Protein AF-0000000076169403 (afdb_homodimer)

Foldseek 3Di:
DWDADPLGDTDDPPDDDDQVLLVVLQVQQVVQPQDLQVLDGDDCSLVVSCNVSVHDSVVSNVSSVCCSVVVGRDDDDDDDDDQLADPVLLVVLVVVCVVPVPDDLVNSLVVCLVPDPSVDNDDDSVSVVCCCCPVVVDDDDDDDDFDPLCPDPVLVVVQVVVLVVLLVADQQQEKEKDKDKDWLCLLADDDDDDDPPDDDDDDDDDDPTFIKMKIFIAGLQATWDIDIDGHDDALVNVLVRVVVLQPDGGPVGHRSHAAPHEYEYEPDPSCDDPNVVVVCVVCVVRNYHYYYHRHRCCQLGLVVVLVVQLSVQCNDPVNNVVCVVPVVVSSVVSSVPQGSVNSNVSNVRSVSDDD/DWDADPLGDTDDPPDDDDQVLLVVLQVQQVVQPQDLQVLDGDPCSLVVSCNVSVHDSVVSNVSSVCCSVVVGRDDDDDDDDDQLADPVLLVVLVVVCVVPVPDALVNSLVVCLVPDPSVPNDDDSVSVVCCCCPVVVDDDDDDDDFDPLCPDPVLVVVQVVVLVVLLPADQQQEKEKDKDKDWLCLLADDDDDDDPPDDDDDDDDDDPTFIKMKIFIAGLQATWDIDIDGHDDALVNVLVRVVVLQPDGGPVGHRSHAAPHEYEYEPDPSCDDPNVVVVCVVCVVRNYHYHYHRHRLCLLGLVVVLVVQLSVQCNDPVNNVVCVVPVVVSSVVSSVPQGSVNSNVSNVRSVSDDD

Radius of gyration: 37.63 Å; Cα contacts (8 Å, |Δi|>4): 1064; chains: 2; bounding box: 78×102×73 Å

Secondary structure (DSSP, 8-state):
-EEE-TTS-EEETT-PPPHHHHHHHHHHHHHTT-BTTTTB--TTHHHHHHHHHT--HHHHHHHHHHHHHHS---PPPP-PPPPSS-HHHHHHHHHHHHH-TT--HHHHHHHHHHH---S-S---HHHHHHIIIIIS-EEEEEEE--BGGGGSHHHHHHHHHHHHHHHHS-GGGEEEEEEEEE-GGGG--SEEEEETTS-EE--B-----PPEEEEEEEETTEEEEEEEEESS--HHHHHHHHHHHHT-B-TTS-BSS-TT-EEEE---GGGSTHHHHHHHHHHGGGT-EEEEPPTT-GGG-SHHHHHHHHHHHHTSHHHHHHHHH-HHHHHHHHHTT--HHHHHHHHHHTTS---/-EEE-TTS-EEETT-PPPHHHHHHHHHHHHHTT-BTTTTB--TTHHHHHHHHHT--HHHHHHHHHHHHHHSS--PPPP-PPPPSS-HHHHHHHHHHHHH-TT--HHHHHHHHHHH---S-----HHHHHHIIIIIS-EEEEEEE--BGGGGSHHHHHHHHHHHHHHHHS-GGGEEEEEEEEE-GGGG--SEEEEETTS-EE--B-----PPEEEEEEEETTEEEEEEEEESS--HHHHHHHHHHHHT-B-TTS-BSS-TT-EEEE---GGGSTHHHHHHHHHHGGGT-EEEEPPTT-GGG-SHHHHHHHHHHHHTSHHHHHHHHH-HHHHHHHHHTT--HHHHHHHHHHTTS---

Structure (mmCIF, N/CA/C/O backbone):
data_AF-0000000076169403-model_v1
#
loop_
_entity.id
_entity.type
_entity.pdbx_description
1 polymer 'Tc1-like transposase DDE domain-containing protein'
#
loop_
_atom_site.group_PDB
_atom_site.id
_atom_site.type_symbol
_atom_site.label_atom_id
_atom_site.label_alt_id
_atom_site.label_comp_id
_atom_site.label_asym_id
_atom_site.label_entity_id
_atom_site.label_seq_id
_atom_site.pdbx_PDB_ins_code
_atom_site.Cartn_x
_atom_site.Cartn_y
_atom_site.Cartn_z
_atom_site.occupancy
_atom_site.B_iso_or_equiv
_atom_site.auth_seq_id
_atom_site.auth_comp_id
_atom_site.auth_asym_id
_atom_site.auth_atom_id
_atom_site.pdbx_PDB_model_num
ATOM 1 N N . MET A 1 1 ? -19.875 37.75 19.125 1 64.94 1 MET A N 1
ATOM 2 C CA . MET A 1 1 ? -20.703 38.969 19.219 1 64.94 1 MET A CA 1
ATOM 3 C C . MET A 1 1 ? -19.922 40.094 19.875 1 64.94 1 MET A C 1
ATOM 5 O O . MET A 1 1 ? -19.219 39.875 20.859 1 64.94 1 MET A O 1
ATOM 9 N N . GLU A 1 2 ? -19.938 41.156 19.281 1 76.69 2 GLU A N 1
ATOM 10 C CA . GLU A 1 2 ? -19.297 42.344 19.828 1 76.69 2 GLU A CA 1
ATOM 11 C C . GLU A 1 2 ? -20.188 43.031 20.859 1 76.69 2 GLU A C 1
ATOM 13 O O . GLU A 1 2 ? -21.406 43.156 20.656 1 76.69 2 GLU A O 1
ATOM 18 N N . ARG A 1 3 ? -19.719 43.062 22.125 1 75.75 3 ARG A N 1
ATOM 19 C CA . ARG A 1 3 ? -20.422 43.719 23.203 1 75.75 3 ARG A CA 1
ATOM 20 C C . ARG A 1 3 ? -19.688 45 23.641 1 75.75 3 ARG A C 1
ATOM 22 O O . ARG A 1 3 ? -18.531 45.219 23.25 1 75.75 3 ARG A O 1
ATOM 29 N N . GLN A 1 4 ? -20.5 45.812 24.25 1 82.12 4 GLN A N 1
ATOM 30 C CA . GLN A 1 4 ? -19.906 47.031 24.797 1 82.12 4 GLN A CA 1
ATOM 31 C C . GLN A 1 4 ? -19.938 47.031 26.328 1 82.12 4 GLN A C 1
ATOM 33 O O . GLN A 1 4 ? -20.938 46.656 26.938 1 82.12 4 GLN A O 1
ATOM 38 N N . ASN A 1 5 ? -18.797 47.25 26.938 1 79.12 5 ASN A N 1
ATOM 39 C CA . ASN A 1 5 ? -18.75 47.25 28.391 1 79.12 5 ASN A CA 1
ATOM 40 C C . ASN A 1 5 ? -19.266 48.562 28.969 1 79.12 5 ASN A C 1
ATOM 42 O O . ASN A 1 5 ? -19.688 49.438 28.234 1 79.12 5 ASN A O 1
ATOM 46 N N . LYS A 1 6 ? -19.359 48.625 30.297 1 78.94 6 LYS A N 1
ATOM 47 C CA . LYS A 1 6 ? -19.922 49.781 31 1 78.94 6 LYS A CA 1
ATOM 48 C C . LYS A 1 6 ? -19.156 51.031 30.688 1 78.94 6 LYS A C 1
ATOM 50 O O . LYS A 1 6 ? -19.719 52.156 30.719 1 78.94 6 LYS A O 1
ATOM 55 N N . TYR A 1 7 ? -17.875 50.969 30.188 1 79.31 7 TYR A N 1
ATOM 56 C CA . TYR A 1 7 ? -17.031 52.125 29.922 1 79.31 7 TYR A CA 1
ATOM 57 C C . TYR A 1 7 ? -17.094 52.531 28.453 1 79.31 7 TYR A C 1
ATOM 59 O O . TYR A 1 7 ? -16.469 53.5 28.047 1 79.31 7 TYR A O 1
ATOM 67 N N . GLY A 1 8 ? -17.875 51.719 27.609 1 77.56 8 GLY A N 1
ATOM 68 C CA . GLY A 1 8 ? -18.062 52.062 26.203 1 77.56 8 GLY A CA 1
ATOM 69 C C . GLY A 1 8 ? -17.109 51.344 25.266 1 77.56 8 GLY A C 1
ATOM 70 O O . GLY A 1 8 ? -17.031 51.688 24.078 1 77.56 8 GLY A O 1
ATOM 71 N N . ARG A 1 9 ? -16.328 50.562 25.828 1 81.31 9 ARG A N 1
ATOM 72 C CA . ARG A 1 9 ? -15.391 49.812 24.984 1 81.31 9 ARG A CA 1
ATOM 73 C C . ARG A 1 9 ? -16.062 48.625 24.344 1 81.31 9 ARG A C 1
ATOM 75 O O . ARG A 1 9 ? -16.781 47.875 25 1 81.31 9 ARG A O 1
ATOM 82 N N . ARG A 1 10 ? -15.859 48.406 23.078 1 81.06 10 ARG A N 1
ATOM 83 C CA . ARG A 1 10 ? -16.375 47.219 22.375 1 81.06 10 ARG A CA 1
ATOM 84 C C . ARG A 1 10 ? -15.43 46.031 22.531 1 81.06 10 ARG A C 1
ATOM 86 O O . ARG A 1 10 ? -14.211 46.188 22.5 1 81.06 10 ARG A O 1
ATOM 93 N N . PHE A 1 11 ? -15.93 44.969 22.969 1 79 11 PHE A N 1
ATOM 94 C CA . PHE A 1 11 ? -15.117 43.781 23.109 1 79 11 PHE A CA 1
ATOM 95 C C . PHE A 1 11 ? -15.867 42.531 22.609 1 79 11 PHE A C 1
ATOM 97 O O . PHE A 1 11 ? -17.094 42.562 22.469 1 79 11 PHE A O 1
ATOM 104 N N . LYS A 1 12 ? -15.148 41.562 22.188 1 79.25 12 LYS A N 1
ATOM 105 C CA . LYS A 1 12 ? -15.734 40.312 21.781 1 79.25 12 LYS A CA 1
ATOM 106 C C . LYS A 1 12 ? -15.828 39.344 22.969 1 79.25 12 LYS A C 1
ATOM 108 O O . LYS A 1 12 ? -14.812 39.031 23.609 1 79.25 12 LYS A O 1
ATOM 113 N N . GLN A 1 13 ? -17.047 38.969 23.344 1 77.62 13 GLN A N 1
ATOM 114 C CA . GLN A 1 13 ? -17.266 38.062 24.484 1 77.62 13 GLN A CA 1
ATOM 115 C C . GLN A 1 13 ? -16.562 36.719 24.266 1 77.62 13 GLN A C 1
ATOM 117 O O . GLN A 1 13 ? -16.609 36.188 23.156 1 77.62 13 GLN A O 1
ATOM 122 N N . GLY A 1 14 ? -15.953 36.312 25.188 1 74.88 14 GLY A N 1
ATOM 123 C CA . GLY A 1 14 ? -15.32 35 25.125 1 74.88 14 GLY A CA 1
ATOM 124 C C . GLY A 1 14 ? -13.859 35.062 24.719 1 74.88 14 GLY A C 1
ATOM 125 O O . GLY A 1 14 ? -13.148 34.062 24.75 1 74.88 14 GLY A O 1
ATOM 126 N N . PHE A 1 15 ? -13.414 36.312 24.266 1 77.56 15 PHE A N 1
ATOM 127 C CA . PHE A 1 15 ? -12.031 36.438 23.828 1 77.56 15 PHE A CA 1
ATOM 128 C C . PHE A 1 15 ? -11.203 37.219 24.844 1 77.56 15 PHE A C 1
ATOM 130 O O . PHE A 1 15 ? -11.688 38.188 25.422 1 77.56 15 PHE A O 1
ATOM 137 N N . LYS A 1 16 ? -9.984 36.656 25.031 1 80.19 16 LYS A N 1
ATOM 138 C CA . LYS A 1 16 ? -9.047 37.344 25.906 1 80.19 16 LYS A CA 1
ATOM 139 C C . LYS A 1 16 ? -8.5 38.625 25.25 1 80.19 16 LYS A C 1
ATOM 141 O O . LYS A 1 16 ? -8.445 38.688 24.016 1 80.19 16 LYS A O 1
ATOM 146 N N . LEU A 1 17 ? -8.227 39.625 26.094 1 81.31 17 LEU A N 1
ATOM 147 C CA . LEU A 1 17 ? -7.609 40.844 25.594 1 81.31 17 LEU A CA 1
ATOM 148 C C . LEU A 1 17 ? -6.203 40.562 25.062 1 81.31 17 LEU A C 1
ATOM 150 O O . LEU A 1 17 ? -5.5 39.719 25.594 1 81.31 17 LEU A O 1
ATOM 154 N N . SER A 1 18 ? -5.891 41.281 24.062 1 82.56 18 SER A N 1
ATOM 155 C CA . SER A 1 18 ? -4.629 41.031 23.359 1 82.56 18 SER A CA 1
ATOM 156 C C . SER A 1 18 ? -3.438 41.438 24.234 1 82.56 18 SER A C 1
ATOM 158 O O . SER A 1 18 ? -3.588 42.188 25.203 1 82.56 18 SER A O 1
ATOM 160 N N . ASP A 1 19 ? -2.283 40.906 23.875 1 82.19 19 ASP A N 1
ATOM 161 C CA . ASP A 1 19 ? -1.056 41.188 24.609 1 82.19 19 ASP A CA 1
ATOM 162 C C . ASP A 1 19 ? -0.683 42.656 24.469 1 82.19 19 ASP A C 1
ATOM 164 O O . ASP A 1 19 ? -0.142 43.25 25.406 1 82.19 19 ASP A O 1
ATOM 168 N N . ASP A 1 20 ? -1.077 43.188 23.312 1 81.62 20 ASP A N 1
ATOM 169 C CA . ASP A 1 20 ? -0.774 44.594 23.125 1 81.62 20 ASP A CA 1
ATOM 170 C C . ASP A 1 20 ? -1.6 45.469 24.078 1 81.62 20 ASP A C 1
ATOM 172 O O . ASP A 1 20 ? -1.109 46.469 24.594 1 81.62 20 ASP A O 1
ATOM 176 N N . PHE A 1 21 ? -2.766 45.062 24.234 1 82.5 21 PHE A N 1
ATOM 177 C CA . PHE A 1 21 ? -3.639 45.75 25.156 1 82.5 21 PHE A CA 1
ATOM 178 C C . PHE A 1 21 ? -3.137 45.625 26.594 1 82.5 21 PHE A C 1
ATOM 180 O O . PHE A 1 21 ? -3.123 46.594 27.359 1 82.5 21 PHE A O 1
ATOM 187 N N . ARG A 1 22 ? -2.635 44.562 26.875 1 84.69 22 ARG A N 1
ATOM 188 C CA . ARG A 1 22 ? -2.115 44.281 28.219 1 84.69 22 ARG A CA 1
ATOM 189 C C . ARG A 1 22 ? -0.836 45.062 28.469 1 84.69 22 ARG A C 1
ATOM 191 O O . ARG A 1 22 ? -0.651 45.625 29.562 1 84.69 22 ARG A O 1
ATOM 198 N N . THR A 1 23 ? -0.059 45.094 27.484 1 85 23 THR A N 1
ATOM 199 C CA . THR A 1 23 ? 1.183 45.844 27.609 1 85 23 THR A CA 1
ATOM 200 C C . THR A 1 23 ? 0.896 47.344 27.75 1 85 23 THR A C 1
ATOM 202 O O . THR A 1 23 ? 1.567 48.031 28.516 1 85 23 THR A O 1
ATOM 205 N N . LEU A 1 24 ? -0.117 47.812 26.984 1 86.75 24 LEU A N 1
ATOM 206 C CA . LEU A 1 24 ? -0.504 49.219 27.078 1 86.75 24 LEU A CA 1
ATOM 207 C C . LEU A 1 24 ? -0.985 49.531 28.5 1 86.75 24 LEU A C 1
ATOM 209 O O . LEU A 1 24 ? -0.674 50.594 29.031 1 86.75 24 LEU A O 1
ATOM 213 N N . THR A 1 25 ? -1.691 48.625 29.062 1 87.25 25 THR A N 1
ATOM 214 C CA . THR A 1 25 ? -2.199 48.812 30.422 1 87.25 25 THR A CA 1
ATOM 215 C C . THR A 1 25 ? -1.051 48.938 31.406 1 87.25 25 THR A C 1
ATOM 217 O O . THR A 1 25 ? -1.072 49.812 32.281 1 87.25 25 THR A O 1
ATOM 220 N N . ILE A 1 26 ? -0.081 48.188 31.188 1 88.38 26 ILE A N 1
ATOM 221 C CA . ILE A 1 26 ? 1.066 48.219 32.094 1 88.38 26 ILE A CA 1
ATOM 222 C C . ILE A 1 26 ? 1.876 49.5 31.859 1 88.38 26 ILE A C 1
ATOM 224 O O . ILE A 1 26 ? 2.324 50.125 32.812 1 88.38 26 ILE A O 1
ATOM 228 N N . ASP A 1 27 ? 2.076 49.844 30.641 1 87.88 27 ASP A N 1
ATOM 229 C CA . ASP A 1 27 ? 2.836 51.031 30.312 1 87.88 27 ASP A CA 1
ATOM 230 C C . ASP A 1 27 ? 2.182 52.281 30.906 1 87.88 27 ASP A C 1
ATOM 232 O O . ASP A 1 27 ? 2.873 53.188 31.391 1 87.88 27 ASP A O 1
ATOM 236 N N . LYS A 1 28 ? 0.861 52.312 30.953 1 89.06 28 LYS A N 1
ATOM 237 C CA . LYS A 1 28 ? 0.141 53.438 31.547 1 89.06 28 LYS A CA 1
ATOM 238 C C . LYS A 1 28 ? 0.299 53.469 33.062 1 89.06 28 LYS A C 1
ATOM 240 O O . LYS A 1 28 ? 0.444 54.531 33.656 1 89.06 28 LYS A O 1
ATOM 245 N N . CYS A 1 29 ? 0.368 52.344 33.656 1 89 29 CYS A N 1
ATOM 246 C CA . CYS A 1 29 ? 0.571 52.25 35.094 1 89 29 CYS A CA 1
ATOM 247 C C . CYS A 1 29 ? 1.969 52.75 35.469 1 89 29 CYS A C 1
ATOM 249 O O . CYS A 1 29 ? 2.145 53.406 36.469 1 89 29 CYS A O 1
ATOM 251 N N . LEU A 1 30 ? 2.859 52.406 34.656 1 87.62 30 LEU A N 1
ATOM 252 C CA . LEU A 1 30 ? 4.23 52.844 34.906 1 87.62 30 LEU A CA 1
ATOM 253 C C . LEU A 1 30 ? 4.375 54.344 34.688 1 87.62 30 LEU A C 1
ATOM 255 O O . LEU A 1 30 ? 5.102 55 35.438 1 87.62 30 LEU A O 1
ATOM 259 N N . GLU A 1 31 ? 3.686 54.844 33.75 1 87.25 31 GLU A N 1
ATOM 260 C CA . GLU A 1 31 ? 3.717 56.281 33.438 1 87.25 31 GLU A CA 1
ATOM 261 C C . GLU A 1 31 ? 3.139 57.094 34.594 1 87.25 31 GLU A C 1
ATOM 263 O O . GLU A 1 31 ? 3.627 58.188 34.906 1 87.25 31 GLU A O 1
ATOM 268 N N . TYR A 1 32 ? 2.078 56.5 35.25 1 88.56 32 TYR A N 1
ATOM 269 C CA . TYR A 1 32 ? 1.41 57.219 36.344 1 88.56 32 TYR A CA 1
ATOM 270 C C . TYR A 1 32 ? 2.113 56.969 37.656 1 88.56 32 TYR A C 1
ATOM 272 O O . TYR A 1 32 ? 1.577 57.312 38.719 1 88.56 32 TYR A O 1
ATOM 280 N N . GLY A 1 33 ? 3.326 56.375 37.625 1 86.12 33 GLY A N 1
ATOM 281 C CA . GLY A 1 33 ? 4.172 56.344 38.812 1 86.12 33 GLY A CA 1
ATOM 282 C C . GLY A 1 33 ? 4.254 54.938 39.406 1 86.12 33 GLY A C 1
ATOM 283 O O . GLY A 1 33 ? 4.715 54.812 40.562 1 86.12 33 GLY A O 1
ATOM 284 N N . GLY A 1 34 ? 3.684 54.031 38.75 1 87.19 34 GLY A N 1
ATOM 285 C CA . GLY A 1 34 ? 3.814 52.688 39.281 1 87.19 34 GLY A CA 1
ATOM 286 C C . GLY A 1 34 ? 5.23 52.125 39.219 1 87.19 34 GLY A C 1
ATOM 287 O O . GLY A 1 34 ? 5.945 52.406 38.25 1 87.19 34 GLY A O 1
ATOM 288 N N . ASN A 1 35 ? 5.695 51.625 40.281 1 87.56 35 ASN A N 1
ATOM 289 C CA . ASN A 1 35 ? 7 50.969 40.312 1 87.56 35 ASN A CA 1
ATOM 290 C C . ASN A 1 35 ? 6.867 49.469 40.5 1 87.56 35 ASN A C 1
ATOM 292 O O . ASN A 1 35 ? 6.375 48.969 41.531 1 87.56 35 ASN A O 1
ATOM 296 N N . SER A 1 36 ? 7.219 48.75 39.469 1 82.94 36 SER A N 1
ATOM 297 C CA . SER A 1 36 ? 7.051 47.312 39.438 1 82.94 36 SER A CA 1
ATOM 298 C C . SER A 1 36 ? 8 46.625 40.438 1 82.94 36 SER A C 1
ATOM 300 O O . SER A 1 36 ? 7.727 45.5 40.875 1 82.94 36 SER A O 1
ATOM 302 N N . ASP A 1 37 ? 9.109 47.219 40.75 1 82.25 37 ASP A N 1
ATOM 303 C CA . ASP A 1 37 ? 10.094 46.625 41.625 1 82.25 37 ASP A CA 1
ATOM 304 C C . ASP A 1 37 ? 9.609 46.625 43.094 1 82.25 37 ASP A C 1
ATOM 306 O O . ASP A 1 37 ? 9.789 45.656 43.812 1 82.25 37 ASP A O 1
ATOM 310 N N . ASN A 1 38 ? 9.031 47.688 43.469 1 80.31 38 ASN A N 1
ATOM 311 C CA . ASN A 1 38 ? 8.547 47.812 44.844 1 80.31 38 ASN A CA 1
ATOM 312 C C . ASN A 1 38 ? 7.059 47.5 44.938 1 80.31 38 ASN A C 1
ATOM 314 O O . ASN A 1 38 ? 6.477 47.562 46.031 1 80.31 38 ASN A O 1
ATOM 318 N N . GLN A 1 39 ? 6.352 47.031 43.906 1 80.56 39 GLN A N 1
ATOM 319 C CA . GLN A 1 39 ? 4.934 46.719 43.812 1 80.56 39 GLN A CA 1
ATOM 320 C C . GLN A 1 39 ? 4.07 47.844 44.375 1 80.56 39 GLN A C 1
ATOM 322 O O . GLN A 1 39 ? 3.061 47.594 45.031 1 80.56 39 GLN A O 1
ATOM 327 N N . THR A 1 40 ? 4.637 49.062 44.219 1 84.38 40 THR A N 1
ATOM 328 C CA . THR A 1 40 ? 3.871 50.188 44.75 1 84.38 40 THR A CA 1
ATOM 329 C C . THR A 1 40 ? 3.264 51.031 43.625 1 84.38 40 THR A C 1
ATOM 331 O O . THR A 1 40 ? 3.846 51.125 42.562 1 84.38 40 THR A O 1
ATOM 334 N N . ILE A 1 41 ? 2.045 51.438 43.781 1 85.62 41 ILE A N 1
ATOM 335 C CA . ILE A 1 41 ? 1.352 52.312 42.844 1 85.62 41 ILE A CA 1
ATOM 336 C C . ILE A 1 41 ? 0.57 53.375 43.594 1 85.62 41 ILE A C 1
ATOM 338 O O . ILE A 1 41 ? -0.04 53.094 44.625 1 85.62 41 ILE A O 1
ATOM 342 N N . PRO A 1 42 ? 0.771 54.688 43.125 1 88.69 42 PRO A N 1
ATOM 343 C CA . PRO A 1 42 ? 0.029 55.75 43.812 1 88.69 42 PRO A CA 1
ATOM 344 C C . PRO A 1 42 ? -1.478 55.5 43.812 1 88.69 42 PRO A C 1
ATOM 346 O O . PRO A 1 42 ? -2.008 54.844 42.906 1 88.69 42 PRO A O 1
ATOM 349 N N . ARG A 1 43 ? -2.057 56.031 44.906 1 85.81 43 ARG A N 1
ATOM 350 C CA . ARG A 1 43 ? -3.498 55.875 45.094 1 85.81 43 ARG A CA 1
ATOM 351 C C . ARG A 1 43 ? -4.25 56.531 43.906 1 85.81 43 ARG A C 1
ATOM 353 O O . ARG A 1 43 ? -3.883 57.594 43.469 1 85.81 43 ARG A O 1
ATOM 360 N N . GLY A 1 44 ? -5.277 55.844 43.25 1 88.5 44 GLY A N 1
ATOM 361 C CA . GLY A 1 44 ? -6.137 56.406 42.219 1 88.5 44 GLY A CA 1
ATOM 362 C C . GLY A 1 44 ? -5.664 56.062 40.812 1 88.5 44 GLY A C 1
ATOM 363 O O . GLY A 1 44 ? -6.348 56.344 39.844 1 88.5 44 GLY A O 1
ATOM 364 N N . THR A 1 45 ? -4.449 55.531 40.75 1 89.69 45 THR A N 1
ATOM 365 C CA . THR A 1 45 ? -3.865 55.219 39.438 1 89.69 45 THR A CA 1
ATOM 366 C C . THR A 1 45 ? -4.691 54.156 38.719 1 89.69 45 THR A C 1
ATOM 368 O O . THR A 1 45 ? -4.906 54.25 37.5 1 89.69 45 THR A O 1
ATOM 371 N N . PHE A 1 46 ? -5.223 53.188 39.375 1 90.31 46 PHE A N 1
ATOM 372 C CA . PHE A 1 46 ? -6 52.125 38.75 1 90.31 46 PHE A CA 1
ATOM 373 C C . PHE A 1 46 ? -7.289 52.688 38.156 1 90.31 46 PHE A C 1
ATOM 375 O O . PHE A 1 46 ? -7.664 52.312 37.062 1 90.31 46 PHE A O 1
ATOM 382 N N . SER A 1 47 ? -7.871 53.594 38.844 1 90.06 47 SER A N 1
ATOM 383 C CA . SER A 1 47 ? -9.102 54.188 38.344 1 90.06 47 SER A CA 1
ATOM 384 C C . SER A 1 47 ? -8.852 55.062 37.125 1 90.06 47 SER A C 1
ATOM 386 O O . SER A 1 47 ? -9.656 55.062 36.188 1 90.06 47 SER A O 1
ATOM 388 N N . LYS A 1 48 ? -7.762 55.781 37.156 1 89.31 48 LYS A N 1
ATOM 389 C CA . LYS A 1 48 ? -7.406 56.625 36.031 1 89.31 48 LYS A CA 1
ATOM 390 C C . LYS A 1 48 ? -7.141 55.812 34.781 1 89.31 48 LYS A C 1
ATOM 392 O O . LYS A 1 48 ? -7.648 56.125 33.688 1 89.31 48 LYS A O 1
ATOM 397 N N . VAL A 1 49 ? -6.402 54.781 35.031 1 90.25 49 VAL A N 1
ATOM 398 C CA . VAL A 1 49 ? -6.059 53.938 33.875 1 90.25 49 VAL A CA 1
ATOM 399 C C . VAL A 1 49 ? -7.309 53.219 33.375 1 90.25 49 VAL A C 1
ATOM 401 O O . VAL A 1 49 ? -7.492 53.062 32.156 1 90.25 49 VAL A O 1
ATOM 404 N N . SER A 1 50 ? -8.148 52.719 34.219 1 89.94 50 SER A N 1
ATOM 405 C CA . SER A 1 50 ? -9.406 52.062 33.875 1 89.94 50 SER A CA 1
ATOM 406 C C . SER A 1 50 ? -10.281 52.969 33 1 89.94 50 SER A C 1
ATOM 408 O O . SER A 1 50 ? -10.883 52.531 32.031 1 89.94 50 SER A O 1
ATOM 410 N N . GLU A 1 51 ? -10.359 54.188 33.344 1 86.31 51 GLU A N 1
ATOM 411 C CA . GLU A 1 51 ? -11.156 55.156 32.594 1 86.31 51 GLU A CA 1
ATOM 412 C C . GLU A 1 51 ? -10.547 55.438 31.234 1 86.31 51 GLU A C 1
ATOM 414 O O . GLU A 1 51 ? -11.273 55.531 30.234 1 86.31 51 GLU A O 1
ATOM 419 N N . GLU A 1 52 ? -9.266 55.562 31.25 1 85.12 52 GLU A N 1
ATOM 420 C CA . GLU A 1 52 ? -8.578 55.875 30 1 85.12 52 GLU A CA 1
ATOM 421 C C . GLU A 1 52 ? -8.672 54.719 29.016 1 85.12 52 GLU A C 1
ATOM 423 O O . GLU A 1 52 ? -8.852 54.938 27.812 1 85.12 52 GLU A O 1
ATOM 428 N N . LEU A 1 53 ? -8.508 53.562 29.484 1 88.19 53 LEU A N 1
ATOM 429 C CA . LEU A 1 53 ? -8.477 52.406 28.594 1 88.19 53 LEU A CA 1
ATOM 430 C C . LEU A 1 53 ? -9.852 51.75 28.531 1 88.19 53 LEU A C 1
ATOM 432 O O . LEU A 1 53 ? -10.047 50.781 27.781 1 88.19 53 LEU A O 1
ATOM 436 N N . LYS A 1 54 ? -10.773 52.188 29.25 1 86.88 54 LYS A N 1
ATOM 437 C CA . LYS A 1 54 ? -12.156 51.719 29.25 1 86.88 54 LYS A CA 1
ATOM 438 C C . LYS A 1 54 ? -12.234 50.25 29.672 1 86.88 54 LYS A C 1
ATOM 440 O O . LYS A 1 54 ? -12.891 49.438 29 1 86.88 54 LYS A O 1
ATOM 445 N N . VAL A 1 55 ? -11.547 49.938 30.672 1 87.81 55 VAL A N 1
ATOM 446 C CA . VAL A 1 55 ? -11.578 48.594 31.25 1 87.81 55 VAL A CA 1
ATOM 447 C C . VAL A 1 55 ? -11.906 48.688 32.75 1 87.81 55 VAL A C 1
ATOM 449 O O . VAL A 1 55 ? -11.984 49.781 33.281 1 87.81 55 VAL A O 1
ATOM 452 N N . THR A 1 56 ? -12.102 47.531 33.312 1 85.81 56 THR A N 1
ATOM 453 C CA . THR A 1 56 ? -12.445 47.5 34.719 1 85.81 56 THR A CA 1
ATOM 454 C C . THR A 1 56 ? -11.203 47.688 35.594 1 85.81 56 THR A C 1
ATOM 456 O O . THR A 1 56 ? -10.094 47.344 35.156 1 85.81 56 THR A O 1
ATOM 459 N N . ASP A 1 57 ? -11.453 48.25 36.781 1 89.12 57 ASP A N 1
ATOM 460 C CA . ASP A 1 57 ? -10.367 48.438 37.75 1 89.12 57 ASP A CA 1
ATOM 461 C C . ASP A 1 57 ? -9.766 47.094 38.156 1 89.12 57 ASP A C 1
ATOM 463 O O . ASP A 1 57 ? -8.555 46.969 38.344 1 89.12 57 ASP A O 1
ATOM 467 N N . PHE A 1 58 ? -10.68 46.188 38.156 1 88.38 58 PHE A N 1
ATOM 468 C CA . PHE A 1 58 ? -10.234 44.844 38.531 1 88.38 58 PHE A CA 1
ATOM 469 C C . PHE A 1 58 ? -9.227 44.312 37.531 1 88.38 58 PHE A C 1
ATOM 471 O O . PHE A 1 58 ? -8.211 43.719 37.938 1 88.38 58 PHE A O 1
ATOM 478 N N . PHE A 1 59 ? -9.477 44.531 36.312 1 88.88 59 PHE A N 1
ATOM 479 C CA . PHE A 1 59 ? -8.586 44.062 35.25 1 88.88 59 PHE A CA 1
ATOM 480 C C . PHE A 1 59 ? -7.215 44.719 35.375 1 88.88 59 PHE A C 1
ATOM 482 O O . PHE A 1 59 ? -6.191 44.031 35.281 1 88.88 59 PHE A O 1
ATOM 489 N N . VAL A 1 60 ? -7.172 46 35.656 1 89.75 60 VAL A N 1
ATOM 490 C CA . VAL A 1 60 ? -5.918 46.719 35.75 1 89.75 60 VAL A CA 1
ATOM 491 C C . VAL A 1 60 ? -5.125 46.25 36.969 1 89.75 60 VAL A C 1
ATOM 493 O O . VAL A 1 60 ? -3.914 46 36.875 1 89.75 60 VAL A O 1
ATOM 496 N N . ARG A 1 61 ? -5.875 46.031 38 1 89.19 61 ARG A N 1
ATOM 497 C CA . ARG A 1 61 ? -5.223 45.562 39.219 1 89.19 61 ARG A CA 1
ATOM 498 C C . ARG A 1 61 ? -4.617 44.156 39 1 89.19 61 ARG A C 1
ATOM 500 O O . ARG A 1 61 ? -3.496 43.906 39.438 1 89.19 61 ARG A O 1
ATOM 507 N N . LYS A 1 62 ? -5.414 43.406 38.406 1 89.25 62 LYS A N 1
ATOM 508 C CA . LYS A 1 62 ? -4.957 42.031 38.156 1 89.25 62 LYS A CA 1
ATOM 509 C C . LYS A 1 62 ? -3.725 42.031 37.25 1 89.25 62 LYS A C 1
ATOM 511 O O . LYS A 1 62 ? -2.775 41.281 37.5 1 89.25 62 LYS A O 1
ATOM 516 N N . MET A 1 63 ? -3.709 42.906 36.219 1 89.19 63 MET A N 1
ATOM 517 C CA . MET A 1 63 ? -2.584 42.969 35.281 1 89.19 63 MET A CA 1
ATOM 518 C C . MET A 1 63 ? -1.336 43.5 36 1 89.19 63 MET A C 1
ATOM 520 O O . MET A 1 63 ? -0.232 43 35.781 1 89.19 63 MET A O 1
ATOM 524 N N . TRP A 1 64 ? -1.563 44.438 36.812 1 88.75 64 TRP A N 1
ATOM 525 C CA . TRP A 1 64 ? -0.451 45.031 37.531 1 88.75 64 TRP A CA 1
ATOM 526 C C . TRP A 1 64 ? 0.178 44 38.5 1 88.75 64 TRP A C 1
ATOM 528 O O . TRP A 1 64 ? 1.403 43.875 38.562 1 88.75 64 TRP A O 1
ATOM 538 N N . LYS A 1 65 ? -0.729 43.344 39.188 1 88.31 65 LYS A N 1
ATOM 539 C CA . LYS A 1 65 ? -0.228 42.312 40.125 1 88.31 65 LYS A CA 1
ATOM 540 C C . LYS A 1 65 ? 0.562 41.25 39.375 1 88.31 65 LYS A C 1
ATOM 542 O O . LYS A 1 65 ? 1.636 40.844 39.812 1 88.31 65 LYS A O 1
ATOM 547 N N . GLN A 1 66 ? 0.019 40.844 38.281 1 88.06 66 GLN A N 1
ATOM 548 C CA . GLN A 1 66 ? 0.694 39.812 37.5 1 88.06 66 GLN A CA 1
ATOM 549 C C . GLN A 1 66 ? 2.041 40.312 36.969 1 88.06 66 GLN A C 1
ATOM 551 O O . GLN A 1 66 ? 3.021 39.562 36.969 1 88.06 66 GLN A O 1
ATOM 556 N N . PHE A 1 67 ? 2.123 41.594 36.562 1 87.88 67 PHE A N 1
ATOM 557 C CA . PHE A 1 67 ? 3.35 42.188 36.062 1 87.88 67 PHE A CA 1
ATOM 558 C C . PHE A 1 67 ? 4.398 42.312 37.156 1 87.88 67 PHE A C 1
ATOM 560 O O . PHE A 1 67 ? 5.59 42.125 36.906 1 87.88 67 PHE A O 1
ATOM 567 N N . CYS A 1 68 ? 3.916 42.625 38.312 1 88.25 68 CYS A N 1
ATOM 568 C CA . CYS A 1 68 ? 4.848 42.781 39.406 1 88.25 68 CYS A CA 1
ATOM 569 C C . CYS A 1 68 ? 5.48 41.438 39.781 1 88.25 68 CYS A C 1
ATOM 571 O O . CYS A 1 68 ? 6.652 41.375 40.156 1 88.25 68 CYS A O 1
ATOM 573 N N . ILE A 1 69 ? 4.695 40.438 39.625 1 87 69 ILE A N 1
ATOM 574 C CA . ILE A 1 69 ? 5.168 39.125 40 1 87 69 ILE A CA 1
ATOM 575 C C . ILE A 1 69 ? 5.965 38.5 38.844 1 87 69 ILE A C 1
ATOM 577 O O . ILE A 1 69 ? 7.113 38.094 39.031 1 87 69 ILE A O 1
ATOM 581 N N . ASP A 1 70 ? 5.469 38.469 37.625 1 85.81 70 ASP A N 1
ATOM 582 C CA . ASP A 1 70 ? 6.043 37.719 36.5 1 85.81 70 ASP A CA 1
ATOM 583 C C . ASP A 1 70 ? 6.887 38.625 35.594 1 85.81 70 ASP A C 1
ATOM 585 O O . ASP A 1 70 ? 7.645 38.125 34.75 1 85.81 70 ASP A O 1
ATOM 589 N N . LYS A 1 71 ? 6.719 40.031 35.781 1 82 71 LYS A N 1
ATOM 590 C CA . LYS A 1 71 ? 7.391 41.031 34.969 1 82 71 LYS A CA 1
ATOM 591 C C . LYS A 1 71 ? 7.004 40.875 33.5 1 82 71 LYS A C 1
ATOM 593 O O . LYS A 1 71 ? 7.723 41.344 32.594 1 82 71 LYS A O 1
ATOM 598 N N . GLU A 1 72 ? 6.047 39.938 33.312 1 80.25 72 GLU A N 1
ATOM 599 C CA . GLU A 1 72 ? 5.457 39.75 31.984 1 80.25 72 GLU A CA 1
ATOM 600 C C . GLU A 1 72 ? 3.959 39.469 32.094 1 80.25 72 GLU A C 1
ATOM 602 O O . GLU A 1 72 ? 3.494 38.875 33.062 1 80.25 72 GLU A O 1
ATOM 607 N N . VAL A 1 73 ? 3.281 40.156 31.188 1 78 73 VAL A N 1
ATOM 608 C CA . VAL A 1 73 ? 1.841 39.938 31.219 1 78 73 VAL A CA 1
ATOM 609 C C . VAL A 1 73 ? 1.42 39.156 29.969 1 78 73 VAL A C 1
ATOM 611 O O . VAL A 1 73 ? 1.507 39.688 28.859 1 78 73 VAL A O 1
ATOM 614 N N . LYS A 1 74 ? 1.344 37.781 30.078 1 78 74 LYS A N 1
ATOM 615 C CA . LYS A 1 74 ? 0.83 36.969 29 1 78 74 LYS A CA 1
ATOM 616 C C . LYS A 1 74 ? -0.367 36.125 29.469 1 78 74 LYS A C 1
ATOM 618 O O . LYS A 1 74 ? -0.502 35.844 30.656 1 78 74 LYS A O 1
ATOM 623 N N . CYS A 1 75 ? -1.274 35.969 28.469 1 76.44 75 CYS A N 1
ATOM 624 C CA . CYS A 1 75 ? -2.408 35.094 28.781 1 76.44 75 CYS A CA 1
ATOM 625 C C . CYS A 1 75 ? -1.941 33.688 29.094 1 76.44 75 CYS A C 1
ATOM 627 O O . CYS A 1 75 ? -1.09 33.156 28.391 1 76.44 75 CYS A O 1
ATOM 629 N N . LYS A 1 76 ? -2.289 33.219 30.266 1 73.56 76 LYS A N 1
ATOM 630 C CA . LYS A 1 76 ? -1.932 31.859 30.625 1 73.56 76 LYS A CA 1
ATOM 631 C C . LYS A 1 76 ? -2.684 30.859 29.75 1 73.56 76 LYS A C 1
ATOM 633 O O . LYS A 1 76 ? -3.854 31.062 29.422 1 73.56 76 LYS A O 1
ATOM 638 N N . PRO A 1 77 ? -1.95 29.859 29.266 1 76.69 77 PRO A N 1
ATOM 639 C CA . PRO A 1 77 ? -2.623 28.844 28.438 1 76.69 77 PRO A CA 1
ATOM 640 C C . PRO A 1 77 ? -3.631 28.016 29.219 1 76.69 77 PRO A C 1
ATOM 642 O O . PRO A 1 77 ? -3.473 27.828 30.438 1 76.69 77 PRO A O 1
ATOM 645 N N . HIS A 1 78 ? -4.836 27.859 28.672 1 73 78 HIS A N 1
ATOM 646 C CA . HIS A 1 78 ? -5.84 26.984 29.281 1 73 78 HIS A CA 1
ATOM 647 C C . HIS A 1 78 ? -5.328 25.547 29.391 1 73 78 HIS A C 1
ATOM 649 O O . HIS A 1 78 ? -4.652 25.062 28.484 1 73 78 HIS A O 1
ATOM 655 N N . LYS A 1 79 ? -5.371 25 30.641 1 73.31 79 LYS A N 1
ATOM 656 C CA . LYS A 1 79 ? -4.984 23.594 30.812 1 73.31 79 LYS A CA 1
ATOM 657 C C . LYS A 1 79 ? -5.988 22.672 30.141 1 73.31 79 LYS A C 1
ATOM 659 O O . LYS A 1 79 ? -7.199 22.891 30.219 1 73.31 79 LYS A O 1
ATOM 664 N N . GLY A 1 80 ? -5.746 21.969 29.219 1 68.81 80 GLY A N 1
ATOM 665 C CA . GLY A 1 80 ? -6.625 21.031 28.547 1 68.81 80 GLY A CA 1
ATOM 666 C C . GLY A 1 80 ? -7.195 19.984 29.5 1 68.81 80 GLY A C 1
ATOM 667 O O . GLY A 1 80 ? -6.719 19.828 30.625 1 68.81 80 GLY A O 1
ATOM 668 N N . LEU A 1 81 ? -8.336 19.344 29.203 1 76.19 81 LEU A N 1
ATOM 669 C CA . LEU A 1 81 ? -8.969 18.266 29.953 1 76.19 81 LEU A CA 1
ATOM 670 C C . LEU A 1 81 ? -7.98 17.125 30.188 1 76.19 81 LEU A C 1
ATOM 672 O O . LEU A 1 81 ? -7.082 16.891 29.375 1 76.19 81 LEU A O 1
ATOM 676 N N . GLN A 1 82 ? -8.086 16.578 31.422 1 78.81 82 GLN A N 1
ATOM 677 C CA . GLN A 1 82 ? -7.258 15.414 31.719 1 78.81 82 GLN A CA 1
ATOM 678 C C . GLN A 1 82 ? -7.543 14.273 30.734 1 78.81 82 GLN A C 1
ATOM 680 O O . GLN A 1 82 ? -8.703 13.977 30.453 1 78.81 82 GLN A O 1
ATOM 685 N N . PRO A 1 83 ? -6.535 13.695 30.266 1 81.38 83 PRO A N 1
ATOM 686 C CA . PRO A 1 83 ? -6.734 12.594 29.312 1 81.38 83 PRO A CA 1
ATOM 687 C C . PRO A 1 83 ? -7.406 11.383 29.953 1 81.38 83 PRO A C 1
ATOM 689 O O . PRO A 1 83 ? -7.227 11.133 31.156 1 81.38 83 PRO A O 1
ATOM 692 N N . LYS A 1 84 ? -8.219 10.766 29.234 1 81.5 84 LYS A N 1
ATOM 693 C CA . LYS A 1 84 ? -8.945 9.594 29.703 1 81.5 84 LYS A CA 1
ATOM 694 C C . LYS A 1 84 ? -7.988 8.445 30.016 1 81.5 84 LYS A C 1
ATOM 696 O O . LYS A 1 84 ? -8.242 7.648 30.922 1 81.5 84 LYS A O 1
ATOM 701 N N . LEU A 1 85 ? -6.902 8.375 29.328 1 86.44 85 LEU A N 1
ATOM 702 C CA . LEU A 1 85 ? -5.961 7.273 29.516 1 86.44 85 LEU A CA 1
ATOM 703 C C . LEU A 1 85 ? -4.797 7.703 30.391 1 86.44 85 LEU A C 1
ATOM 705 O O . LEU A 1 85 ? -4.168 8.734 30.141 1 86.44 85 LEU A O 1
ATOM 709 N N . SER A 1 86 ? -4.535 6.891 31.422 1 86.06 86 SER A N 1
ATOM 710 C CA . SER A 1 86 ? -3.439 7.141 32.344 1 86.06 86 SER A CA 1
ATOM 711 C C . SER A 1 86 ? -2.104 6.699 31.766 1 86.06 86 SER A C 1
ATOM 713 O O . SER A 1 86 ? -2.061 6.121 30.672 1 86.06 86 SER A O 1
ATOM 715 N N . ASN A 1 87 ? -1.06 7.02 32.469 1 87.88 87 ASN A N 1
ATOM 716 C CA . ASN A 1 87 ? 0.278 6.652 32.031 1 87.88 87 ASN A CA 1
ATOM 717 C C . ASN A 1 87 ? 0.465 5.137 32 1 87.88 87 ASN A C 1
ATOM 719 O O . ASN A 1 87 ? 1.029 4.598 31.047 1 87.88 87 ASN A O 1
ATOM 723 N N . PRO A 1 88 ? -0.046 4.508 33 1 88.94 88 PRO A N 1
ATOM 724 C CA . PRO A 1 88 ? 0.066 3.047 32.906 1 88.94 88 PRO A CA 1
ATOM 725 C C . PRO A 1 88 ? -0.7 2.455 31.734 1 88.94 88 PRO A C 1
ATOM 727 O O . PRO A 1 88 ? -0.279 1.446 31.172 1 88.94 88 PRO A O 1
ATOM 730 N N . ASP A 1 89 ? -1.788 3.105 31.406 1 89.06 89 ASP A N 1
ATOM 731 C CA . ASP A 1 89 ? -2.553 2.65 30.25 1 89.06 89 ASP A CA 1
ATOM 732 C C . ASP A 1 89 ? -1.749 2.811 28.953 1 89.06 89 ASP A C 1
ATOM 734 O O . ASP A 1 89 ? -1.771 1.934 28.094 1 89.06 89 ASP A O 1
ATOM 738 N N . LYS A 1 90 ? -1.101 3.93 28.906 1 91.62 90 LYS A N 1
ATOM 739 C CA . LYS A 1 90 ? -0.272 4.188 27.734 1 91.62 90 LYS A CA 1
ATOM 740 C C . LYS A 1 90 ? 0.867 3.178 27.641 1 91.62 90 LYS A C 1
ATOM 742 O O . LYS A 1 90 ? 1.201 2.719 26.547 1 91.62 90 LYS A O 1
ATOM 747 N N . GLU A 1 91 ? 1.412 2.852 28.719 1 92.06 91 GLU A N 1
ATOM 748 C CA . GLU A 1 91 ? 2.48 1.855 28.734 1 92.06 91 GLU A CA 1
ATOM 749 C C . GLU A 1 91 ? 1.961 0.479 28.328 1 92.06 91 GLU A C 1
ATOM 751 O O . GLU A 1 91 ? 2.664 -0.283 27.672 1 92.06 91 GLU A O 1
ATOM 756 N N . TYR A 1 92 ? 0.792 0.292 28.797 1 92.62 92 TYR A N 1
ATOM 757 C CA . TYR A 1 92 ? 0.165 -0.971 28.422 1 92.62 92 TYR A CA 1
ATOM 758 C C . TYR A 1 92 ? -0.047 -1.051 26.922 1 92.62 92 TYR A C 1
ATOM 760 O O . TYR A 1 92 ? 0.238 -2.078 26.297 1 92.62 92 TYR A O 1
ATOM 768 N N . ILE A 1 93 ? -0.509 -0.011 26.391 1 92.94 93 ILE A N 1
ATOM 769 C CA . ILE A 1 93 ? -0.737 0.042 24.938 1 92.94 93 ILE A CA 1
ATOM 770 C C . ILE A 1 93 ? 0.585 -0.147 24.203 1 92.94 93 ILE A C 1
ATOM 772 O O . ILE A 1 93 ? 0.654 -0.894 23.219 1 92.94 93 ILE A O 1
ATOM 776 N N . LEU A 1 94 ? 1.547 0.48 24.672 1 94.19 94 LEU A N 1
ATOM 777 C CA . LEU A 1 94 ? 2.871 0.367 24.062 1 94.19 94 LEU A CA 1
ATOM 778 C C . LEU A 1 94 ? 3.373 -1.071 24.125 1 94.19 94 LEU A C 1
ATOM 780 O O . LEU A 1 94 ? 3.898 -1.591 23.141 1 94.19 94 LEU A O 1
ATOM 784 N N . ALA A 1 95 ? 3.217 -1.681 25.234 1 94 95 ALA A N 1
ATOM 785 C CA . ALA A 1 95 ? 3.67 -3.057 25.406 1 94 95 ALA A CA 1
ATOM 786 C C . ALA A 1 95 ? 2.959 -4 24.453 1 94 95 ALA A C 1
ATOM 788 O O . ALA A 1 95 ? 3.586 -4.883 23.859 1 94 95 ALA A O 1
ATOM 789 N N . LYS A 1 96 ? 1.686 -3.783 24.328 1 93.75 96 LYS A N 1
ATOM 790 C CA . LYS A 1 96 ? 0.909 -4.645 23.453 1 93.75 96 LYS A CA 1
ATOM 791 C C . LYS A 1 96 ? 1.309 -4.434 21.984 1 93.75 96 LYS A C 1
ATOM 793 O O . LYS A 1 96 ? 1.398 -5.395 21.219 1 93.75 96 LYS A O 1
ATOM 798 N N . LYS A 1 97 ? 1.514 -3.201 21.594 1 93.88 97 LYS A N 1
ATOM 799 C CA . LYS A 1 97 ? 1.913 -2.889 20.219 1 93.88 97 LYS A CA 1
ATOM 800 C C . LYS A 1 97 ? 3.332 -3.371 19.938 1 93.88 97 LYS A C 1
ATOM 802 O O . LYS A 1 97 ? 3.664 -3.711 18.797 1 93.88 97 LYS A O 1
ATOM 807 N N . MET A 1 98 ? 4.156 -3.438 20.938 1 92.5 98 MET A N 1
ATOM 808 C CA . MET A 1 98 ? 5.504 -3.971 20.766 1 92.5 98 MET A CA 1
ATOM 809 C C . MET A 1 98 ? 5.473 -5.484 20.594 1 92.5 98 MET A C 1
ATOM 811 O O . MET A 1 98 ? 6.266 -6.047 19.828 1 92.5 98 MET A O 1
ATOM 815 N N . GLU A 1 99 ? 4.594 -6.078 21.297 1 91.75 99 GLU A N 1
ATOM 816 C CA . GLU A 1 99 ? 4.434 -7.523 21.172 1 91.75 99 GLU A CA 1
ATOM 817 C C . GLU A 1 99 ? 3.834 -7.91 19.828 1 91.75 99 GLU A C 1
ATOM 819 O O . GLU A 1 99 ? 4.34 -8.812 19.156 1 91.75 99 GLU A O 1
ATOM 824 N N . LYS A 1 100 ? 2.795 -7.223 19.453 1 93.31 100 LYS A N 1
ATOM 825 C CA . LYS A 1 100 ? 2.109 -7.469 18.188 1 93.31 100 LYS A CA 1
ATOM 826 C C . LYS A 1 100 ? 1.706 -6.156 17.516 1 93.31 100 LYS A C 1
ATOM 828 O O . LYS A 1 100 ? 0.601 -5.656 17.734 1 93.31 100 LYS A O 1
ATOM 833 N N . PRO A 1 101 ? 2.502 -5.73 16.641 1 94.75 101 PRO A N 1
ATOM 834 C CA . PRO A 1 101 ? 2.248 -4.441 16 1 94.75 101 PRO A CA 1
ATOM 835 C C . PRO A 1 101 ? 0.948 -4.43 15.195 1 94.75 101 PRO A C 1
ATOM 837 O O . PRO A 1 101 ? 0.378 -3.361 14.953 1 94.75 101 PRO A O 1
ATOM 840 N N . THR A 1 102 ? 0.409 -5.582 14.891 1 94.38 102 THR A N 1
ATOM 841 C CA . THR A 1 102 ? -0.751 -5.645 14.008 1 94.38 102 THR A CA 1
ATOM 842 C C . THR A 1 102 ? -2.041 -5.738 14.812 1 94.38 102 THR A C 1
ATOM 844 O O . THR A 1 102 ? -3.131 -5.848 14.25 1 94.38 102 THR A O 1
ATOM 847 N N . ILE A 1 103 ? -1.961 -5.668 16.141 1 93.88 103 ILE A N 1
ATOM 848 C CA . ILE A 1 103 ? -3.166 -5.73 16.969 1 93.88 103 ILE A CA 1
ATOM 849 C C . ILE A 1 103 ? -4.105 -4.586 16.594 1 93.88 103 ILE A C 1
ATOM 851 O O . ILE A 1 103 ? -3.666 -3.445 16.422 1 93.88 103 ILE A O 1
ATOM 855 N N . SER A 1 104 ? -5.336 -4.926 16.391 1 93.19 104 SER A N 1
ATOM 856 C CA . SER A 1 104 ? -6.305 -3.91 15.992 1 93.19 104 SER A CA 1
ATOM 857 C C . SER A 1 104 ? -6.691 -3.02 17.172 1 93.19 104 SER A C 1
ATOM 859 O O . SER A 1 104 ? -6.5 -3.396 18.328 1 93.19 104 SER A O 1
ATOM 861 N N . LEU A 1 105 ? -7.223 -1.86 16.844 1 93.19 105 LEU A N 1
ATOM 862 C CA . LEU A 1 105 ? -7.652 -0.926 17.875 1 93.19 105 LEU A CA 1
ATOM 863 C C . LEU A 1 105 ? -8.805 -1.508 18.688 1 93.19 105 LEU A C 1
ATOM 865 O O . LEU A 1 105 ? -8.883 -1.294 19.906 1 93.19 105 LEU A O 1
ATOM 869 N N . SER A 1 106 ? -9.664 -2.223 17.953 1 92.06 106 SER A N 1
ATOM 870 C CA . SER A 1 106 ? -10.789 -2.842 18.656 1 92.06 106 SER A CA 1
ATOM 871 C C . SER A 1 106 ? -10.312 -3.902 19.641 1 92.06 106 SER A C 1
ATOM 873 O O . SER A 1 106 ? -10.805 -3.977 20.766 1 92.06 106 SER A O 1
ATOM 875 N N . GLU A 1 107 ? -9.391 -4.719 19.234 1 92.38 107 GLU A N 1
ATOM 876 C CA . GLU A 1 107 ? -8.844 -5.742 20.125 1 92.38 107 GLU A CA 1
ATOM 877 C C . GLU A 1 107 ? -8.07 -5.117 21.281 1 92.38 107 GLU A C 1
ATOM 879 O O . GLU A 1 107 ? -8.141 -5.598 22.406 1 92.38 107 GLU A O 1
ATOM 884 N N . LEU A 1 108 ? -7.324 -4.105 21 1 91.62 108 LEU A N 1
ATOM 885 C CA . LEU A 1 108 ? -6.578 -3.387 22.031 1 91.62 108 LEU A CA 1
ATOM 886 C C . LEU A 1 108 ? -7.523 -2.77 23.047 1 91.62 108 LEU A C 1
ATOM 888 O O . LEU A 1 108 ? -7.25 -2.807 24.25 1 91.62 108 LEU A O 1
ATOM 892 N N . ARG A 1 109 ? -8.57 -2.189 22.531 1 91.38 109 ARG A N 1
ATOM 893 C CA . ARG A 1 109 ? -9.57 -1.606 23.422 1 91.38 109 ARG A CA 1
ATOM 894 C C . ARG A 1 109 ? -10.148 -2.66 24.359 1 91.38 109 ARG A C 1
ATOM 896 O O . ARG A 1 109 ? -10.305 -2.416 25.562 1 91.38 109 ARG A O 1
ATOM 903 N N . GLU A 1 110 ? -10.469 -3.812 23.797 1 89.81 110 GLU A N 1
ATOM 904 C CA . GLU A 1 110 ? -11.008 -4.898 24.609 1 89.81 110 GLU A CA 1
ATOM 905 C C . GLU A 1 110 ? -10.016 -5.328 25.688 1 89.81 110 GLU A C 1
ATOM 907 O O . GLU A 1 110 ? -10.391 -5.559 26.828 1 89.81 110 GLU A O 1
ATOM 912 N N . LYS A 1 111 ? -8.773 -5.414 25.375 1 90.19 111 LYS A N 1
ATOM 913 C CA . LYS A 1 111 ? -7.746 -5.805 26.328 1 90.19 111 LYS A CA 1
ATOM 914 C C . LYS A 1 111 ? -7.539 -4.727 27.391 1 90.19 111 LYS A C 1
ATOM 916 O O . LYS A 1 111 ? -7.309 -5.035 28.562 1 90.19 111 LYS A O 1
ATOM 921 N N . LEU A 1 112 ? -7.586 -3.533 26.953 1 88.44 112 LEU A N 1
ATOM 922 C CA . LEU A 1 112 ? -7.434 -2.412 27.875 1 88.44 112 LEU A CA 1
ATOM 923 C C . LEU A 1 112 ? -8.578 -2.387 28.891 1 88.44 112 LEU A C 1
ATOM 925 O O . LEU A 1 112 ? -8.352 -2.121 30.078 1 88.44 112 LEU A O 1
ATOM 929 N N . LEU A 1 113 ? -9.781 -2.65 28.391 1 85.75 113 LEU A N 1
ATOM 930 C CA . LEU A 1 113 ? -10.953 -2.65 29.266 1 85.75 113 LEU A CA 1
ATOM 931 C C . LEU A 1 113 ? -10.875 -3.799 30.266 1 85.75 113 LEU A C 1
ATOM 933 O O . LEU A 1 113 ? -11.32 -3.66 31.406 1 85.75 113 LEU A O 1
ATOM 937 N N . HIS A 1 114 ? -10.305 -4.84 29.828 1 84.56 114 HIS A N 1
ATOM 938 C CA . HIS A 1 114 ? -10.188 -5.992 30.719 1 84.56 114 HIS A CA 1
ATOM 939 C C . HIS A 1 114 ? -9.094 -5.777 31.766 1 84.56 114 HIS A C 1
ATOM 941 O O . HIS A 1 114 ? -9.203 -6.254 32.906 1 84.56 114 HIS A O 1
ATOM 947 N N . ASN A 1 115 ? -8.008 -5.188 31.375 1 77.38 115 ASN A N 1
ATOM 948 C CA . ASN A 1 115 ? -6.875 -5.027 32.281 1 77.38 115 ASN A CA 1
ATOM 949 C C . ASN A 1 115 ? -6.973 -3.73 33.062 1 77.38 115 ASN A C 1
ATOM 951 O O . ASN A 1 115 ? -6.32 -3.584 34.094 1 77.38 115 ASN A O 1
ATOM 955 N N . SER A 1 116 ? -7.285 -2.623 32.375 1 63.69 116 SER A N 1
ATOM 956 C CA . SER A 1 116 ? -7.176 -1.312 33 1 63.69 116 SER A CA 1
ATOM 957 C C . SER A 1 116 ? -8.258 -1.121 34.062 1 63.69 116 SER A C 1
ATOM 959 O O . SER A 1 116 ? -9.344 -1.682 33.938 1 63.69 116 SER A O 1
ATOM 961 N N . VAL A 1 117 ? -7.719 -0.773 35.188 1 55.88 117 VAL A N 1
ATOM 962 C CA . VAL A 1 117 ? -8.461 -0.21 36.312 1 55.88 117 VAL A CA 1
ATOM 963 C C . VAL A 1 117 ? -9.211 1.044 35.875 1 55.88 117 VAL A C 1
ATOM 965 O O . VAL A 1 117 ? -9.766 1.772 36.688 1 55.88 117 VAL A O 1
ATOM 968 N N . VAL A 1 118 ? -9.023 1.287 34.562 1 55.34 118 VAL A N 1
ATOM 969 C CA . VAL A 1 118 ? -9.664 2.541 34.188 1 55.34 118 VAL A CA 1
ATOM 970 C C . VAL A 1 118 ? -11.148 2.502 34.531 1 55.34 118 VAL A C 1
ATOM 972 O O . VAL A 1 118 ? -11.867 1.597 34.125 1 55.34 118 VAL A O 1
ATOM 975 N N . PRO A 1 119 ? -11.367 3.09 35.562 1 55.19 119 PRO A N 1
ATOM 976 C CA . PRO A 1 119 ? -12.773 3.115 35.969 1 55.19 119 PRO A CA 1
ATOM 977 C C . PRO A 1 119 ? -13.727 3.363 34.781 1 55.19 119 PRO A C 1
ATOM 979 O O . PRO A 1 119 ? -14.898 2.98 34.844 1 55.19 119 PRO A O 1
ATOM 982 N N . ASN A 1 120 ? -13.336 4.305 33.844 1 53.34 120 ASN A N 1
ATOM 983 C CA . ASN A 1 120 ? -14.328 4.812 32.906 1 53.34 120 ASN A CA 1
ATOM 984 C C . ASN A 1 120 ? -14.375 3.969 31.625 1 53.34 120 ASN A C 1
ATOM 986 O O . ASN A 1 120 ? -13.414 3.938 30.859 1 53.34 120 ASN A O 1
ATOM 990 N N . ASN A 1 121 ? -15.117 2.934 31.547 1 60.66 121 ASN A N 1
ATOM 991 C CA . ASN A 1 121 ? -15.609 1.946 30.594 1 60.66 121 ASN A CA 1
ATOM 992 C C . ASN A 1 121 ? -15.805 2.555 29.203 1 60.66 121 ASN A C 1
ATOM 994 O O . ASN A 1 121 ? -16.297 1.886 28.297 1 60.66 121 ASN A O 1
ATOM 998 N N . ASN A 1 122 ? -15.352 3.914 29.047 1 75.62 122 ASN A N 1
ATOM 999 C CA . ASN A 1 122 ? -15.844 4.445 27.781 1 75.62 122 ASN A CA 1
ATOM 1000 C C . ASN A 1 122 ? -14.703 4.945 26.906 1 75.62 122 ASN A C 1
ATOM 1002 O O . ASN A 1 122 ? -14.766 6.059 26.375 1 75.62 122 ASN A O 1
ATOM 1006 N N . VAL A 1 123 ? -13.625 4.207 26.859 1 85.06 123 VAL A N 1
ATOM 1007 C CA . VAL A 1 123 ? -12.578 4.695 25.969 1 85.06 123 VAL A CA 1
ATOM 1008 C C . VAL A 1 123 ? -12.891 4.277 24.531 1 85.06 123 VAL A C 1
ATOM 1010 O O . VAL A 1 123 ? -13.125 3.098 24.266 1 85.06 123 VAL A O 1
ATOM 1013 N N . SER A 1 124 ? -12.898 5.273 23.766 1 88.88 124 SER A N 1
ATOM 1014 C CA . SER A 1 124 ? -13.195 5.008 22.359 1 88.88 124 SER A CA 1
ATOM 1015 C C . SER A 1 124 ? -11.938 4.602 21.594 1 88.88 124 SER A C 1
ATOM 1017 O O . SER A 1 124 ? -10.82 4.816 22.078 1 88.88 124 SER A O 1
ATOM 1019 N N . ARG A 1 125 ? -12.125 3.98 20.453 1 91.44 125 ARG A N 1
ATOM 1020 C CA . ARG A 1 125 ? -11.016 3.609 19.578 1 91.44 125 ARG A CA 1
ATOM 1021 C C . ARG A 1 125 ? -10.219 4.84 19.156 1 91.44 125 ARG A C 1
ATOM 1023 O O . ARG A 1 125 ? -8.992 4.777 19.031 1 91.44 125 ARG A O 1
ATOM 1030 N N . MET A 1 126 ? -10.922 5.93 19.031 1 93.06 126 MET A N 1
ATOM 1031 C CA . MET A 1 126 ? -10.281 7.164 18.578 1 93.06 126 MET A CA 1
ATOM 1032 C C . MET A 1 126 ? -9.336 7.711 19.641 1 93.06 126 MET A C 1
ATOM 1034 O O . MET A 1 126 ? -8.273 8.242 19.312 1 93.06 126 MET A O 1
ATOM 1038 N N . THR A 1 127 ? -9.766 7.527 20.844 1 90.75 127 THR A N 1
ATOM 1039 C CA . THR A 1 127 ? -8.891 7.961 21.922 1 90.75 127 THR A CA 1
ATOM 1040 C C . THR A 1 127 ? -7.594 7.16 21.922 1 90.75 127 THR A C 1
ATOM 1042 O O . THR A 1 127 ? -6.512 7.723 22.109 1 90.75 127 THR A O 1
ATOM 1045 N N . ILE A 1 128 ? -7.77 5.898 21.672 1 92.12 128 ILE A N 1
ATOM 1046 C CA . ILE A 1 128 ? -6.598 5.031 21.625 1 92.12 128 ILE A CA 1
ATOM 1047 C C . ILE A 1 128 ? -5.719 5.422 20.438 1 92.12 128 ILE A C 1
ATOM 1049 O O . ILE A 1 128 ? -4.492 5.5 20.578 1 92.12 128 ILE A O 1
ATOM 1053 N N . CYS A 1 129 ? -6.332 5.629 19.359 1 94.56 129 CYS A N 1
ATOM 1054 C CA . CYS A 1 129 ? -5.609 6.02 18.156 1 94.56 129 CYS A CA 1
ATOM 1055 C C . CYS A 1 129 ? -4.832 7.309 18.375 1 94.56 129 CYS A C 1
ATOM 1057 O O . CYS A 1 129 ? -3.676 7.422 17.953 1 94.56 129 CYS A O 1
ATOM 1059 N N . ARG A 1 130 ? -5.434 8.305 19.062 1 93.25 130 ARG A N 1
ATOM 1060 C CA . ARG A 1 130 ? -4.785 9.586 19.344 1 93.25 130 ARG A CA 1
ATOM 1061 C C . ARG A 1 130 ? -3.568 9.398 20.234 1 93.25 130 ARG A C 1
ATOM 1063 O O . ARG A 1 130 ? -2.533 10.039 20.031 1 93.25 130 ARG A O 1
ATOM 1070 N N . VAL A 1 131 ? -3.754 8.578 21.172 1 93.25 131 VAL A N 1
ATOM 1071 C CA . VAL A 1 131 ? -2.656 8.328 22.109 1 93.25 131 VAL A CA 1
ATOM 1072 C C . VAL A 1 131 ? -1.492 7.672 21.359 1 93.25 131 VAL A C 1
ATOM 1074 O O . VAL A 1 131 ? -0.331 8.023 21.578 1 93.25 131 VAL A O 1
ATOM 1077 N N . ILE A 1 132 ? -1.761 6.719 20.484 1 95.44 132 ILE A N 1
ATOM 1078 C CA . ILE A 1 132 ? -0.736 6.02 19.719 1 95.44 132 ILE A CA 1
ATOM 1079 C C . ILE A 1 132 ? 0.024 7.016 18.844 1 95.44 132 ILE A C 1
ATOM 1081 O O . ILE A 1 132 ? 1.255 6.973 18.781 1 95.44 132 ILE A O 1
ATOM 1085 N N . LYS A 1 133 ? -0.713 7.887 18.25 1 95 133 LYS A N 1
ATOM 1086 C CA . LYS A 1 133 ? -0.125 8.844 17.328 1 95 133 LYS A CA 1
ATOM 1087 C C . LYS A 1 133 ? 0.603 9.961 18.062 1 95 133 LYS A C 1
ATOM 1089 O O . LYS A 1 133 ? 1.763 10.258 17.766 1 95 133 LYS A O 1
ATOM 1094 N N . LYS A 1 134 ? -0.032 10.57 18.984 1 93.19 134 LYS A N 1
ATOM 1095 C CA . LYS A 1 134 ? 0.481 11.781 19.625 1 93.19 134 LYS A CA 1
ATOM 1096 C C . LYS A 1 134 ? 1.424 11.453 20.766 1 93.19 134 LYS A C 1
ATOM 1098 O O . LYS A 1 134 ? 2.506 12.031 20.875 1 93.19 134 LYS A O 1
ATOM 1103 N N . ASP A 1 135 ? 1.031 10.539 21.578 1 92.75 135 ASP A N 1
ATOM 1104 C CA . ASP A 1 135 ? 1.795 10.273 22.797 1 92.75 135 ASP A CA 1
ATOM 1105 C C . ASP A 1 135 ? 2.895 9.242 22.531 1 92.75 135 ASP A C 1
ATOM 1107 O O . ASP A 1 135 ? 4.016 9.391 23.031 1 92.75 135 ASP A O 1
ATOM 1111 N N . LEU A 1 136 ? 2.576 8.25 21.828 1 94.62 136 LEU A N 1
ATOM 1112 C CA . LEU A 1 136 ? 3.531 7.164 21.609 1 94.62 136 LEU A CA 1
ATOM 1113 C C . LEU A 1 136 ? 4.32 7.371 20.328 1 94.62 136 LEU A C 1
ATOM 1115 O O . LEU A 1 136 ? 5.285 6.648 20.062 1 94.62 136 LEU A O 1
ATOM 1119 N N . ASN A 1 137 ? 3.939 8.234 19.516 1 95.62 137 ASN A N 1
ATOM 1120 C CA . ASN A 1 137 ? 4.641 8.578 18.281 1 95.62 137 ASN A CA 1
ATOM 1121 C C . ASN A 1 137 ? 4.762 7.379 17.359 1 95.62 137 ASN A C 1
ATOM 1123 O O . ASN A 1 137 ? 5.848 7.082 16.859 1 95.62 137 ASN A O 1
ATOM 1127 N N . MET A 1 138 ? 3.738 6.703 17.234 1 96.25 138 MET A N 1
ATOM 1128 C CA . MET A 1 138 ? 3.682 5.559 16.344 1 96.25 138 MET A CA 1
ATOM 1129 C C . MET A 1 138 ? 2.793 5.855 15.133 1 96.25 138 MET A C 1
ATOM 1131 O O . MET A 1 138 ? 1.821 6.605 15.242 1 96.25 138 MET A O 1
ATOM 1135 N N . THR A 1 139 ? 3.109 5.32 14.016 1 95.94 139 THR A N 1
ATOM 1136 C CA . THR A 1 139 ? 2.324 5.496 12.805 1 95.94 139 THR A CA 1
ATOM 1137 C C . THR A 1 139 ? 1.914 4.145 12.219 1 95.94 139 THR A C 1
ATOM 1139 O O . THR A 1 139 ? 2.564 3.131 12.477 1 95.94 139 THR A O 1
ATOM 1142 N N . PHE A 1 140 ? 0.757 4.148 11.602 1 94.62 140 PHE A N 1
ATOM 1143 C CA . PHE A 1 140 ? 0.223 2.957 10.945 1 94.62 140 PHE A CA 1
ATOM 1144 C C . PHE A 1 140 ? 0.91 2.717 9.609 1 94.62 140 PHE A C 1
ATOM 1146 O O . PHE A 1 140 ? 0.854 3.564 8.719 1 94.62 140 PHE A O 1
ATOM 1153 N N . LYS A 1 141 ? 1.656 1.579 9.445 1 94.5 141 LYS A N 1
ATOM 1154 C CA . LYS A 1 141 ? 2.43 1.342 8.227 1 94.5 141 LYS A CA 1
ATOM 1155 C C . LYS A 1 141 ? 2.408 -0.134 7.844 1 94.5 141 LYS A C 1
ATOM 1157 O O . LYS A 1 141 ? 1.867 -0.965 8.578 1 94.5 141 LYS A O 1
ATOM 1162 N N . LYS A 1 142 ? 2.859 -0.4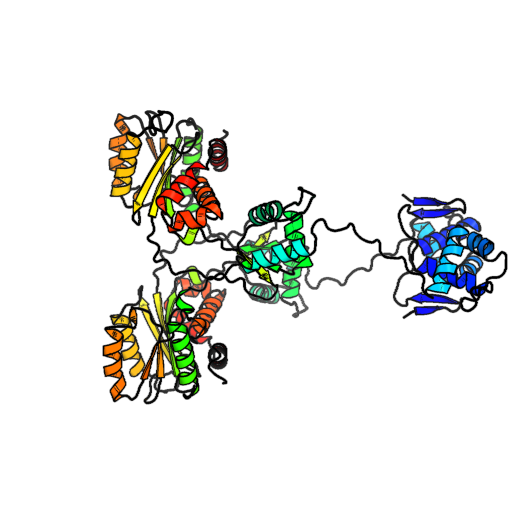62 6.613 1 93.94 142 LYS A N 1
ATOM 1163 C CA . LYS A 1 142 ? 2.922 -1.835 6.121 1 93.94 142 LYS A CA 1
ATOM 1164 C C . LYS A 1 142 ? 3.881 -2.676 6.957 1 93.94 142 LYS A C 1
ATOM 1166 O O . LYS A 1 142 ? 4.961 -2.213 7.324 1 93.94 142 LYS A O 1
ATOM 1171 N N . VAL A 1 143 ? 3.486 -3.908 7.191 1 93.94 143 VAL A N 1
ATOM 1172 C CA . VAL A 1 143 ? 4.258 -4.789 8.062 1 93.94 143 VAL A CA 1
ATOM 1173 C C . VAL A 1 143 ? 5.238 -5.613 7.227 1 93.94 143 VAL A C 1
ATOM 1175 O O . VAL A 1 143 ? 4.883 -6.113 6.156 1 93.94 143 VAL A O 1
ATOM 1178 N N . SER A 1 144 ? 6.434 -5.652 7.66 1 91.69 144 SER A N 1
ATOM 1179 C CA . SER A 1 144 ? 7.414 -6.586 7.113 1 91.69 144 SER A CA 1
ATOM 1180 C C . SER A 1 144 ? 7.484 -7.859 7.945 1 91.69 144 SER A C 1
ATOM 1182 O O . SER A 1 144 ? 7.488 -7.805 9.172 1 91.69 144 SER A O 1
ATOM 1184 N N . ARG A 1 145 ? 7.543 -9.008 7.254 1 89.12 145 ARG A N 1
ATOM 1185 C CA . ARG A 1 145 ? 7.5 -10.281 7.965 1 89.12 145 ARG A CA 1
ATOM 1186 C C . ARG A 1 145 ? 8.703 -11.148 7.621 1 89.12 145 ARG A C 1
ATOM 1188 O O . ARG A 1 145 ? 8.594 -12.086 6.832 1 89.12 145 ARG A O 1
ATOM 1195 N N . PRO A 1 146 ? 9.766 -10.859 8.32 1 87.25 146 PRO A N 1
ATOM 1196 C CA . PRO A 1 146 ? 10.891 -11.781 8.141 1 87.25 146 PRO A CA 1
ATOM 1197 C C . PRO A 1 146 ? 10.586 -13.195 8.641 1 87.25 146 PRO A C 1
ATOM 1199 O O . PRO A 1 146 ? 9.789 -13.359 9.57 1 87.25 146 PRO A O 1
ATOM 1202 N N . LYS A 1 147 ? 11.211 -14.133 8.039 1 87.75 147 LYS A N 1
ATOM 1203 C CA . LYS A 1 147 ? 10.969 -15.523 8.406 1 87.75 147 LYS A CA 1
ATOM 1204 C C . LYS A 1 147 ? 11.68 -15.883 9.703 1 87.75 147 LYS A C 1
ATOM 1206 O O . LYS A 1 147 ? 12.812 -15.453 9.938 1 87.75 147 LYS A O 1
ATOM 1211 N N . ALA A 1 148 ? 10.961 -16.641 10.523 1 86.56 148 ALA A N 1
ATOM 1212 C CA . ALA A 1 148 ? 11.508 -17.047 11.812 1 86.56 148 ALA A CA 1
ATOM 1213 C C . ALA A 1 148 ? 12.781 -17.875 11.641 1 86.56 148 ALA A C 1
ATOM 1215 O O . ALA A 1 148 ? 13.672 -17.828 12.492 1 86.56 148 ALA A O 1
ATOM 1216 N N . GLU A 1 149 ? 12.891 -18.547 10.562 1 85.75 149 GLU A N 1
ATOM 1217 C CA . GLU A 1 149 ? 14.031 -19.422 10.273 1 85.75 149 GLU A CA 1
ATOM 1218 C C . GLU A 1 149 ? 15.328 -18.609 10.164 1 85.75 149 GLU A C 1
ATOM 1220 O O . GLU A 1 149 ? 16.422 -19.156 10.336 1 85.75 149 GLU A O 1
ATOM 1225 N N . ARG A 1 150 ? 15.164 -17.406 9.852 1 88.56 150 ARG A N 1
ATOM 1226 C CA . ARG A 1 150 ? 16.328 -16.531 9.758 1 88.56 150 ARG A CA 1
ATOM 1227 C C . ARG A 1 150 ? 16.984 -16.359 11.117 1 88.56 150 ARG A C 1
ATOM 1229 O O . ARG A 1 150 ? 18.203 -16.141 11.195 1 88.56 150 ARG A O 1
ATOM 1236 N N . PHE A 1 151 ? 16.234 -16.578 12.156 1 89.25 151 PHE A N 1
ATOM 1237 C CA . PHE A 1 151 ? 16.75 -16.203 13.469 1 89.25 151 PHE A CA 1
ATOM 1238 C C . PHE A 1 151 ? 16.984 -17.438 14.32 1 89.25 151 PHE A C 1
ATOM 1240 O O . PHE A 1 151 ? 17.109 -17.344 15.547 1 89.25 151 PHE A O 1
ATOM 1247 N N . THR A 1 152 ? 17 -18.531 13.68 1 91.19 152 THR A N 1
ATOM 1248 C CA . THR A 1 152 ? 17.406 -19.719 14.414 1 91.19 152 THR A CA 1
ATOM 1249 C C . THR A 1 152 ? 18.859 -19.625 14.859 1 91.19 152 THR A C 1
ATOM 1251 O O . THR A 1 152 ? 19.672 -18.953 14.211 1 91.19 152 THR A O 1
ATOM 1254 N N . ALA A 1 153 ? 19.156 -20.25 15.945 1 93.69 153 ALA A N 1
ATOM 1255 C CA . ALA A 1 153 ? 20.516 -20.188 16.484 1 93.69 153 ALA A CA 1
ATOM 1256 C C . ALA A 1 153 ? 21.547 -20.672 15.461 1 93.69 153 ALA A C 1
ATOM 1258 O O . ALA A 1 153 ? 22.594 -20.062 15.297 1 93.69 153 ALA A O 1
ATOM 1259 N N . ALA A 1 154 ? 21.25 -21.719 14.828 1 93.88 154 ALA A N 1
ATOM 1260 C CA . ALA A 1 154 ? 22.156 -22.281 13.82 1 93.88 154 ALA A CA 1
ATOM 1261 C C . ALA A 1 154 ? 22.375 -21.281 12.68 1 93.88 154 ALA A C 1
ATOM 1263 O O . ALA A 1 154 ? 23.516 -21.078 12.25 1 93.88 154 ALA A O 1
ATOM 1264 N N . ASN A 1 155 ? 21.344 -20.688 12.188 1 93.06 155 ASN A N 1
ATOM 1265 C CA . ASN A 1 155 ? 21.469 -19.75 11.078 1 93.06 155 ASN A CA 1
ATOM 1266 C C . ASN A 1 155 ? 22.203 -18.484 11.508 1 93.06 155 ASN A C 1
ATOM 1268 O O . ASN A 1 155 ? 22.953 -17.891 10.719 1 93.06 155 ASN A O 1
ATOM 1272 N N . LEU A 1 156 ? 22.016 -18.062 12.672 1 93.69 156 LEU A N 1
ATOM 1273 C CA . LEU A 1 156 ? 22.703 -16.875 13.172 1 93.69 156 LEU A CA 1
ATOM 1274 C C . LEU A 1 156 ? 24.203 -17.125 13.273 1 93.69 156 LEU A C 1
ATOM 1276 O O . LEU A 1 156 ? 25 -16.234 12.945 1 93.69 156 LEU A O 1
ATOM 1280 N N . ARG A 1 157 ? 24.531 -18.266 13.742 1 95.69 157 ARG A N 1
ATOM 1281 C CA . ARG A 1 157 ? 25.953 -18.625 13.789 1 95.69 157 ARG A CA 1
ATOM 1282 C C . ARG A 1 157 ? 26.562 -18.641 12.391 1 95.69 157 ARG A C 1
ATOM 1284 O O . ARG A 1 157 ? 27.656 -18.109 12.172 1 95.69 157 ARG A O 1
ATOM 1291 N N . TYR A 1 158 ? 25.844 -19.25 11.578 1 96 158 TYR A N 1
ATOM 1292 C CA . TYR A 1 158 ? 26.312 -19.297 10.195 1 96 158 TYR A CA 1
ATOM 1293 C C . TYR A 1 158 ? 26.438 -17.891 9.617 1 96 158 TYR A C 1
ATOM 1295 O O . TYR A 1 158 ? 27.406 -17.594 8.922 1 96 158 TYR A O 1
ATOM 1303 N N . THR A 1 159 ? 25.484 -17.078 9.867 1 95.06 159 THR A N 1
ATOM 1304 C CA . THR A 1 159 ? 25.484 -15.711 9.352 1 95.06 159 THR A CA 1
ATOM 1305 C C . THR A 1 159 ? 26.703 -14.945 9.852 1 95.06 159 THR A C 1
ATOM 1307 O O . THR A 1 159 ? 27.375 -14.258 9.07 1 95.06 159 THR A O 1
ATOM 1310 N N . GLN A 1 160 ? 27 -15.086 11.07 1 95.19 160 GLN A N 1
ATOM 1311 C CA . GLN A 1 160 ? 28.172 -14.406 11.625 1 95.19 160 GLN A CA 1
ATOM 1312 C C . GLN A 1 160 ? 29.453 -14.93 10.984 1 95.19 160 GLN A C 1
ATOM 1314 O O . GLN A 1 160 ? 30.328 -14.148 10.609 1 95.19 160 GLN A O 1
ATOM 1319 N N . ALA A 1 161 ? 29.547 -16.234 10.891 1 96.38 161 ALA A N 1
ATOM 1320 C CA . ALA A 1 161 ? 30.719 -16.844 10.258 1 96.38 161 ALA A CA 1
ATOM 1321 C C . ALA A 1 161 ? 30.844 -16.391 8.805 1 96.38 161 ALA A C 1
ATOM 1323 O O . ALA A 1 161 ? 31.953 -16.141 8.328 1 96.38 161 ALA A O 1
ATOM 1324 N N . PHE A 1 162 ? 29.734 -16.328 8.188 1 96.31 162 PHE A N 1
ATOM 1325 C CA . PHE A 1 162 ? 29.688 -15.891 6.801 1 96.31 162 PHE A CA 1
ATOM 1326 C C . PHE A 1 162 ? 30.203 -14.461 6.668 1 96.31 162 PHE A C 1
ATOM 1328 O O . PHE A 1 162 ? 31.078 -14.195 5.848 1 96.31 162 PHE A O 1
ATOM 1335 N N . ILE A 1 163 ? 29.703 -13.586 7.484 1 95.69 163 ILE A N 1
ATOM 1336 C CA . ILE A 1 163 ? 30.078 -12.18 7.445 1 95.69 163 ILE A CA 1
ATOM 1337 C C . ILE A 1 163 ? 31.562 -12.047 7.781 1 95.69 163 ILE A C 1
ATOM 1339 O O . ILE A 1 163 ? 32.312 -11.328 7.094 1 95.69 163 ILE A O 1
ATOM 1343 N N . ASP A 1 164 ? 32.031 -12.758 8.805 1 95.5 164 ASP A N 1
ATOM 1344 C CA . ASP A 1 164 ? 33.438 -12.719 9.211 1 95.5 164 ASP A CA 1
ATOM 1345 C C . ASP A 1 164 ? 34.344 -13.18 8.078 1 95.5 164 ASP A C 1
ATOM 1347 O O . ASP A 1 164 ? 35.406 -12.586 7.836 1 95.5 164 ASP A O 1
ATOM 1351 N N . HIS A 1 165 ? 33.906 -14.188 7.395 1 96 165 HIS A N 1
ATOM 1352 C CA . HIS A 1 165 ? 34.688 -14.742 6.301 1 96 165 HIS A CA 1
ATOM 1353 C C . HIS A 1 165 ? 34.75 -13.781 5.117 1 96 165 HIS A C 1
ATOM 1355 O O . HIS A 1 165 ? 35.812 -13.5 4.586 1 96 165 HIS A O 1
ATOM 1361 N N . ILE A 1 166 ? 33.688 -13.258 4.785 1 95.31 166 ILE A N 1
ATOM 1362 C CA . ILE A 1 166 ? 33.594 -12.383 3.625 1 95.31 166 ILE A CA 1
ATOM 1363 C C . ILE A 1 166 ? 34.406 -11.117 3.863 1 95.31 166 ILE A C 1
ATOM 1365 O O . ILE A 1 166 ? 35.031 -10.586 2.939 1 95.31 166 ILE A O 1
ATOM 1369 N N . GLN A 1 167 ? 34.438 -10.688 5.059 1 93.5 167 GLN A N 1
ATOM 1370 C CA . GLN A 1 167 ? 35.156 -9.461 5.398 1 93.5 167 GLN A CA 1
ATOM 1371 C C . GLN A 1 167 ? 36.656 -9.656 5.27 1 93.5 167 GLN A C 1
ATOM 1373 O O . GLN A 1 167 ? 37.406 -8.68 5.184 1 93.5 167 GLN A O 1
ATOM 1378 N N . THR A 1 168 ? 37.094 -10.883 5.277 1 94.06 168 THR A N 1
ATOM 1379 C CA . THR A 1 168 ? 38.531 -11.164 5.125 1 94.06 168 THR A CA 1
ATOM 1380 C C . THR A 1 168 ? 38.906 -11.195 3.648 1 94.06 168 THR A C 1
ATOM 1382 O O . THR A 1 168 ? 40.094 -11.133 3.312 1 94.06 168 THR A O 1
ATOM 1385 N N . LEU A 1 169 ? 38 -11.258 2.846 1 94.81 169 LEU A N 1
ATOM 1386 C CA . LEU A 1 169 ? 38.25 -11.391 1.417 1 94.81 169 LEU A CA 1
ATOM 1387 C C . LEU A 1 169 ? 38.344 -10.016 0.749 1 94.81 169 LEU A C 1
ATOM 1389 O O . LEU A 1 169 ? 37.875 -9.023 1.301 1 94.81 169 LEU A O 1
ATOM 1393 N N . ASP A 1 170 ? 38.938 -9.992 -0.402 1 94.69 170 ASP A N 1
ATOM 1394 C CA . ASP A 1 170 ? 39 -8.789 -1.223 1 94.69 170 ASP A CA 1
ATOM 1395 C C . ASP A 1 170 ? 37.688 -8.531 -1.919 1 94.69 170 ASP A C 1
ATOM 1397 O O . ASP A 1 170 ? 37.188 -9.367 -2.682 1 94.69 170 ASP A O 1
ATOM 1401 N N . ALA A 1 171 ? 37.156 -7.371 -1.696 1 95.38 171 ALA A N 1
ATOM 1402 C CA . ALA A 1 171 ? 35.844 -7.016 -2.246 1 95.38 171 ALA A CA 1
ATOM 1403 C C . ALA A 1 171 ? 35.844 -7.086 -3.77 1 95.38 171 ALA A C 1
ATOM 1405 O O . ALA A 1 171 ? 34.844 -7.383 -4.391 1 95.38 171 ALA A O 1
ATOM 1406 N N . ASN A 1 172 ? 37 -6.809 -4.383 1 94.25 172 ASN A N 1
ATOM 1407 C CA . ASN A 1 172 ? 37.094 -6.816 -5.84 1 94.25 172 ASN A CA 1
ATOM 1408 C C . ASN A 1 172 ? 37 -8.234 -6.402 1 94.25 172 ASN A C 1
ATOM 1410 O O . ASN A 1 172 ? 36.812 -8.414 -7.602 1 94.25 172 ASN A O 1
ATOM 1414 N N . LYS A 1 173 ? 37.094 -9.211 -5.492 1 96.06 173 LYS A N 1
ATOM 1415 C CA . LYS A 1 173 ? 37.094 -10.609 -5.934 1 96.06 173 LYS A CA 1
ATOM 1416 C C . LYS A 1 173 ? 35.781 -11.297 -5.52 1 96.06 173 LYS A C 1
ATOM 1418 O O . LYS A 1 173 ? 35.688 -12.523 -5.559 1 96.06 173 LYS A O 1
ATOM 1423 N N . ILE A 1 174 ? 34.875 -10.508 -5.117 1 97.38 174 ILE A N 1
ATOM 1424 C CA . ILE A 1 174 ? 33.594 -11.07 -4.699 1 97.38 174 ILE A CA 1
ATOM 1425 C C . ILE A 1 174 ? 32.531 -10.828 -5.789 1 97.38 174 ILE A C 1
ATOM 1427 O O . ILE A 1 174 ? 32.375 -9.703 -6.277 1 97.38 174 ILE A O 1
ATOM 1431 N N . LEU A 1 175 ? 31.859 -11.844 -6.152 1 97.62 175 LEU A N 1
ATOM 1432 C CA . LEU A 1 175 ? 30.781 -11.797 -7.145 1 97.62 175 LEU A CA 1
ATOM 1433 C C . LEU A 1 175 ? 29.484 -12.312 -6.559 1 97.62 175 LEU A C 1
ATOM 1435 O O . LEU A 1 175 ? 29.453 -13.367 -5.918 1 97.62 175 LEU A O 1
ATOM 1439 N N . PHE A 1 176 ? 28.422 -11.562 -6.742 1 98.12 176 PHE A N 1
ATOM 1440 C CA . PHE A 1 176 ? 27.094 -12.008 -6.336 1 98.12 176 PHE A CA 1
ATOM 1441 C C . PHE A 1 176 ? 26.297 -12.516 -7.535 1 98.12 176 PHE A C 1
ATOM 1443 O O . PHE A 1 176 ? 26.25 -11.852 -8.578 1 98.12 176 PHE A O 1
ATOM 1450 N N . MET A 1 177 ? 25.734 -13.648 -7.441 1 97.44 177 MET A N 1
ATOM 1451 C CA . MET A 1 177 ? 24.859 -14.195 -8.469 1 97.44 177 MET A CA 1
ATOM 1452 C C . MET A 1 177 ? 23.422 -14.328 -7.949 1 97.44 177 MET A C 1
ATOM 1454 O O . MET A 1 177 ? 23.203 -14.844 -6.852 1 97.44 177 MET A O 1
ATOM 1458 N N . ASP A 1 178 ? 22.469 -13.891 -8.672 1 96.44 178 ASP A N 1
ATOM 1459 C CA . ASP A 1 178 ? 21.047 -14.008 -8.297 1 96.44 178 ASP A CA 1
ATOM 1460 C C . ASP A 1 178 ? 20.156 -13.977 -9.531 1 96.44 178 ASP A C 1
ATOM 1462 O O . ASP A 1 178 ? 20.625 -13.695 -10.641 1 96.44 178 ASP A O 1
ATOM 1466 N N . GLU A 1 179 ? 18.906 -14.352 -9.312 1 96.12 179 GLU A N 1
ATOM 1467 C CA . GLU A 1 179 ? 17.922 -14.383 -10.383 1 96.12 179 GLU A CA 1
ATOM 1468 C C . GLU A 1 179 ? 16.703 -13.516 -10.047 1 96.12 179 GLU A C 1
ATOM 1470 O O . GLU A 1 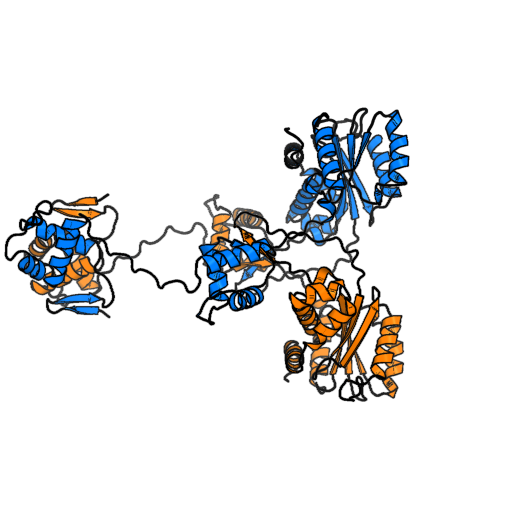179 ? 16.391 -13.312 -8.875 1 96.12 179 GLU A O 1
ATOM 1475 N N . SER A 1 180 ? 16.078 -13 -11.062 1 95.75 180 SER A N 1
ATOM 1476 C CA . SER A 1 180 ? 14.852 -12.227 -10.875 1 95.75 180 SER A CA 1
ATOM 1477 C C . SER A 1 180 ? 13.906 -12.383 -12.07 1 95.75 180 SER A C 1
ATOM 1479 O O . SER A 1 180 ? 14.352 -12.422 -13.219 1 95.75 180 SER A O 1
ATOM 1481 N N . GLY A 1 181 ? 12.68 -12.5 -11.781 1 94.5 181 GLY A N 1
ATOM 1482 C CA . GLY A 1 181 ? 11.664 -12.586 -12.82 1 94.5 181 GLY A CA 1
ATOM 1483 C C . GLY A 1 181 ? 11.195 -11.227 -13.305 1 94.5 181 GLY A C 1
ATOM 1484 O O . GLY A 1 181 ? 11.039 -10.297 -12.508 1 94.5 181 GLY A O 1
ATOM 1485 N N . TYR A 1 182 ? 10.969 -11.156 -14.609 1 94.12 182 TYR A N 1
ATOM 1486 C CA . TYR A 1 182 ? 10.438 -9.945 -15.234 1 94.12 182 TYR A CA 1
ATOM 1487 C C . TYR A 1 182 ? 9.219 -10.266 -16.094 1 94.12 182 TYR A C 1
ATOM 1489 O O . TYR A 1 182 ? 9.188 -11.281 -16.797 1 94.12 182 TYR A O 1
ATOM 1497 N N . VAL A 1 183 ? 8.258 -9.414 -15.938 1 91.25 183 VAL A N 1
ATOM 1498 C CA . VAL A 1 183 ? 7.062 -9.477 -16.781 1 91.25 183 VAL A CA 1
ATOM 1499 C C . VAL A 1 183 ? 6.801 -8.109 -17.406 1 91.25 183 VAL A C 1
ATOM 1501 O O . VAL A 1 183 ? 7.348 -7.098 -16.953 1 91.25 183 VAL A O 1
ATOM 1504 N N . VAL A 1 184 ? 6.055 -8.062 -18.359 1 88.56 184 VAL A N 1
ATOM 1505 C CA . VAL A 1 184 ? 5.785 -6.832 -19.094 1 88.56 184 VAL A CA 1
ATOM 1506 C C . VAL A 1 184 ? 5.117 -5.812 -18.172 1 88.56 184 VAL A C 1
ATOM 1508 O O . VAL A 1 184 ? 5.355 -4.609 -18.297 1 88.56 184 VAL A O 1
ATOM 1511 N N . THR A 1 185 ? 4.383 -6.238 -17.234 1 87.81 185 THR A N 1
ATOM 1512 C CA . THR A 1 185 ? 3.609 -5.359 -16.359 1 87.81 185 THR A CA 1
ATOM 1513 C C . THR A 1 185 ? 4.512 -4.684 -15.336 1 87.81 185 THR A C 1
ATOM 1515 O O . THR A 1 185 ? 4.062 -3.809 -14.586 1 87.81 185 THR A O 1
ATOM 1518 N N . VAL A 1 186 ? 5.711 -5.086 -15.305 1 88.94 186 VAL A N 1
ATOM 1519 C CA . VAL A 1 186 ? 6.664 -4.473 -14.383 1 88.94 186 VAL A CA 1
ATOM 1520 C C . VAL A 1 186 ? 6.781 -2.979 -14.688 1 88.94 186 VAL A C 1
ATOM 1522 O O . VAL A 1 186 ? 7.156 -2.189 -13.82 1 88.94 186 VAL A O 1
ATOM 1525 N N . ALA A 1 187 ? 6.465 -2.625 -15.883 1 88.44 187 ALA A N 1
ATOM 1526 C CA . ALA A 1 187 ? 6.566 -1.237 -16.328 1 88.44 187 ALA A CA 1
ATOM 1527 C C . ALA A 1 187 ? 5.457 -0.383 -15.719 1 88.44 187 ALA A C 1
ATOM 1529 O O . ALA A 1 187 ? 5.512 0.848 -15.773 1 88.44 187 ALA A O 1
ATOM 1530 N N . ASN A 1 188 ? 4.508 -1.015 -15.141 1 89.38 188 ASN A N 1
ATOM 1531 C CA . ASN A 1 188 ? 3.357 -0.281 -14.617 1 89.38 188 ASN A CA 1
ATOM 1532 C C . ASN A 1 188 ? 3.635 0.282 -13.227 1 89.38 188 ASN A C 1
ATOM 1534 O O . ASN A 1 188 ? 4.047 -0.451 -12.328 1 89.38 188 ASN A O 1
ATOM 1538 N N . ARG A 1 189 ? 3.402 1.574 -13.148 1 91.94 189 ARG A N 1
ATOM 1539 C CA . ARG A 1 189 ? 3.469 2.186 -11.82 1 91.94 189 ARG A CA 1
ATOM 1540 C C . ARG A 1 189 ? 2.246 1.816 -10.992 1 91.94 189 ARG A C 1
ATOM 1542 O O . ARG A 1 189 ? 1.14 1.694 -11.523 1 91.94 189 ARG A O 1
ATOM 1549 N N . THR A 1 190 ? 2.449 1.728 -9.734 1 92.12 190 THR A N 1
ATOM 1550 C CA . THR A 1 190 ? 1.387 1.215 -8.875 1 92.12 190 THR A CA 1
ATOM 1551 C C . THR A 1 190 ? 0.594 2.361 -8.25 1 92.12 190 THR A C 1
ATOM 1553 O O . THR A 1 190 ? -0.498 2.15 -7.723 1 92.12 190 THR A O 1
ATOM 1556 N N . ARG A 1 191 ? 1.089 3.533 -8.273 1 95.06 191 ARG A N 1
ATOM 1557 C CA . ARG A 1 191 ? 0.408 4.668 -7.66 1 95.06 191 ARG A CA 1
ATOM 1558 C C . ARG A 1 191 ? 0.272 5.824 -8.641 1 95.06 191 ARG A C 1
ATOM 1560 O O . ARG A 1 191 ? 1.04 5.922 -9.602 1 95.06 191 ARG A O 1
ATOM 1567 N N . GLY A 1 192 ? -0.673 6.609 -8.445 1 95.31 192 GLY A N 1
ATOM 1568 C CA . GLY A 1 192 ? -0.952 7.777 -9.266 1 95.31 192 GLY A CA 1
ATOM 1569 C C . GLY A 1 192 ? -1.853 8.789 -8.578 1 95.31 192 GLY A C 1
ATOM 1570 O O . GLY A 1 192 ? -2.225 8.609 -7.418 1 95.31 192 GLY A O 1
ATOM 1571 N N . HIS A 1 193 ? -2.111 9.891 -9.258 1 96.38 193 HIS A N 1
ATOM 1572 C CA . HIS A 1 193 ? -2.938 10.945 -8.695 1 96.38 193 HIS A CA 1
ATOM 1573 C C . HIS A 1 193 ? -4.359 10.891 -9.25 1 96.38 193 HIS A C 1
ATOM 1575 O O . HIS A 1 193 ? -4.555 10.625 -10.438 1 96.38 193 HIS A O 1
ATOM 1581 N N . SER A 1 194 ? -5.309 11.078 -8.383 1 95.19 194 SER A N 1
ATOM 1582 C CA . SER A 1 194 ? -6.711 11.242 -8.758 1 95.19 194 SER A CA 1
ATOM 1583 C C . SER A 1 194 ? -7.426 12.195 -7.809 1 95.19 194 SER A C 1
ATOM 1585 O O . SER A 1 194 ? -6.895 12.547 -6.754 1 95.19 194 SER A O 1
ATOM 1587 N N . GLU A 1 195 ? -8.523 12.609 -8.258 1 94.88 195 GLU A N 1
ATOM 1588 C CA . GLU A 1 195 ? -9.305 13.539 -7.445 1 94.88 195 GLU A CA 1
ATOM 1589 C C . GLU A 1 195 ? -9.648 12.93 -6.09 1 94.88 195 GLU A C 1
ATOM 1591 O O . GLU A 1 195 ? -9.914 11.734 -5.988 1 94.88 195 GLU A O 1
ATOM 1596 N N . VAL A 1 196 ? -9.617 13.797 -5.105 1 94.44 196 VAL A N 1
ATOM 1597 C CA . VAL A 1 196 ? -9.961 13.352 -3.76 1 94.44 196 VAL A CA 1
ATOM 1598 C C . VAL A 1 196 ? -11.352 12.719 -3.764 1 94.44 196 VAL A C 1
ATOM 1600 O O . VAL A 1 196 ? -12.289 13.273 -4.336 1 94.44 196 VAL A O 1
ATOM 1603 N N . GLY A 1 197 ? -11.461 11.586 -3.254 1 91.62 197 GLY A N 1
ATOM 1604 C CA . GLY A 1 197 ? -12.75 10.922 -3.176 1 91.62 197 GLY A CA 1
ATOM 1605 C C . GLY A 1 197 ? -13 9.969 -4.328 1 91.62 197 GLY A C 1
ATOM 1606 O O . GLY A 1 197 ? -14.039 9.297 -4.375 1 91.62 197 GLY A O 1
ATOM 1607 N N . THR A 1 198 ? -12.094 9.953 -5.27 1 92.06 198 THR A N 1
ATOM 1608 C CA . THR A 1 198 ? -12.25 9.07 -6.418 1 92.06 198 THR A CA 1
ATOM 1609 C C . THR A 1 198 ? -11.086 8.086 -6.504 1 92.06 198 THR A C 1
ATOM 1611 O O . THR A 1 198 ? -9.977 8.383 -6.051 1 92.06 198 THR A O 1
ATOM 1614 N N . ARG A 1 199 ? -11.383 6.938 -7.074 1 91.56 199 ARG A N 1
ATOM 1615 C CA . ARG A 1 199 ? -10.328 5.949 -7.273 1 91.56 199 ARG A CA 1
ATOM 1616 C C . ARG A 1 199 ? -9.453 6.324 -8.461 1 91.56 199 ARG A C 1
ATOM 1618 O O . ARG A 1 199 ? -9.93 6.887 -9.445 1 91.56 199 ARG A O 1
ATOM 1625 N N . CYS A 1 200 ? -8.188 6.035 -8.32 1 94.69 200 CYS A N 1
ATOM 1626 C CA . CYS A 1 200 ? -7.246 6.223 -9.43 1 94.69 200 CYS A CA 1
ATOM 1627 C C . CYS A 1 200 ? -7.285 5.035 -10.383 1 94.69 200 CYS A C 1
ATOM 1629 O O . CYS A 1 200 ? -6.953 3.912 -9.992 1 94.69 200 CYS A O 1
ATOM 1631 N N . VAL A 1 201 ? -7.723 5.262 -11.609 1 92.69 201 VAL A N 1
ATOM 1632 C CA . VAL A 1 201 ? -7.965 4.156 -12.523 1 92.69 201 VAL A CA 1
ATOM 1633 C C . VAL A 1 201 ? -7.141 4.352 -13.797 1 92.69 201 VAL A C 1
ATOM 1635 O O . VAL A 1 201 ? -7.086 5.457 -14.344 1 92.69 201 VAL A O 1
ATOM 1638 N N . GLU A 1 202 ? -6.473 3.355 -14.203 1 90.19 202 GLU A N 1
ATOM 1639 C CA . GLU A 1 202 ? -5.789 3.281 -15.492 1 90.19 202 GLU A CA 1
ATOM 1640 C C . GLU A 1 202 ? -6.102 1.968 -16.203 1 90.19 202 GLU A C 1
ATOM 1642 O O . GLU A 1 202 ? -5.891 0.888 -15.648 1 90.19 202 GLU A O 1
ATOM 1647 N N . VAL A 1 203 ? -6.602 2.041 -17.391 1 86.38 203 VAL A N 1
ATOM 1648 C CA . VAL A 1 203 ? -7.004 0.856 -18.141 1 86.38 203 VAL A CA 1
ATOM 1649 C C . VAL A 1 203 ? -5.777 0.215 -18.797 1 86.38 203 VAL A C 1
ATOM 1651 O O . VAL A 1 203 ? -4.918 0.913 -19.328 1 86.38 203 VAL A O 1
ATOM 1654 N N . GLU A 1 204 ? -5.688 -1.065 -18.578 1 81.81 204 GLU A N 1
ATOM 1655 C CA . GLU A 1 204 ? -4.555 -1.793 -19.141 1 81.81 204 GLU A CA 1
ATOM 1656 C C . GLU A 1 204 ? -5.02 -3.037 -19.891 1 81.81 204 GLU A C 1
ATOM 1658 O O . GLU A 1 204 ? -5.988 -3.686 -19.484 1 81.81 204 GLU A O 1
ATOM 1663 N N . ARG A 1 205 ? -4.359 -3.283 -21.094 1 73.06 205 ARG A N 1
ATOM 1664 C CA . ARG A 1 205 ? -4.645 -4.508 -21.844 1 73.06 205 ARG A CA 1
ATOM 1665 C C . ARG A 1 205 ? -4.105 -5.73 -21.109 1 73.06 205 ARG A C 1
ATOM 1667 O O . ARG A 1 205 ? -3.027 -5.676 -20.516 1 73.06 205 ARG A O 1
ATOM 1674 N N . TYR A 1 206 ? -4.914 -6.793 -21.141 1 66.44 206 TYR A N 1
ATOM 1675 C CA . TYR A 1 206 ? -4.461 -8.047 -20.547 1 66.44 206 TYR A CA 1
ATOM 1676 C C . TYR A 1 206 ? -3.209 -8.562 -21.25 1 66.44 206 TYR A C 1
ATOM 1678 O O . TYR A 1 206 ? -3.135 -8.57 -22.484 1 66.44 206 TYR A O 1
ATOM 1686 N N . HIS A 1 207 ? -2.156 -8.703 -20.641 1 64.06 207 HIS A N 1
ATOM 1687 C CA . HIS A 1 207 ? -0.98 -9.328 -21.25 1 64.06 207 HIS A CA 1
ATOM 1688 C C . HIS A 1 207 ? -0.677 -10.672 -20.594 1 64.06 207 HIS A C 1
ATOM 1690 O O . HIS A 1 207 ? -0.525 -10.75 -19.375 1 64.06 207 HIS A O 1
ATOM 1696 N N . PRO A 1 208 ? -1.037 -11.805 -21.328 1 60.34 208 PRO A N 1
ATOM 1697 C CA . PRO A 1 208 ? -0.532 -13.062 -20.797 1 60.34 208 PRO A CA 1
ATOM 1698 C C . PRO A 1 208 ? 0.976 -13.047 -20.547 1 60.34 208 PRO A C 1
ATOM 1700 O O . PRO A 1 208 ? 1.741 -12.672 -21.438 1 60.34 208 PRO A O 1
ATOM 1703 N N . ASN A 1 209 ? 1.543 -12.359 -19.75 1 59.25 209 ASN A N 1
ATOM 1704 C CA . ASN A 1 209 ? 2.951 -11.977 -19.734 1 59.25 209 ASN A CA 1
ATOM 1705 C C . ASN A 1 209 ? 3.85 -13.156 -19.375 1 59.25 209 ASN A C 1
ATOM 1707 O O . ASN A 1 209 ? 3.867 -13.594 -18.219 1 59.25 209 ASN A O 1
ATOM 1711 N N . PRO A 1 210 ? 4.328 -13.727 -20.562 1 66.44 210 PRO A N 1
ATOM 1712 C CA . PRO A 1 210 ? 5.34 -14.727 -20.203 1 66.44 210 PRO A CA 1
ATOM 1713 C C . PRO A 1 210 ? 6.422 -14.18 -19.281 1 66.44 210 PRO A C 1
ATOM 1715 O O . PRO A 1 210 ? 6.867 -13.039 -19.453 1 66.44 210 PRO A O 1
ATOM 1718 N N . ASN A 1 211 ? 6.691 -14.859 -18.203 1 84.62 211 ASN A N 1
ATOM 1719 C CA . ASN A 1 211 ? 7.734 -14.508 -17.25 1 84.62 211 ASN A CA 1
ATOM 1720 C C . ASN A 1 211 ? 9.125 -14.852 -17.781 1 84.62 211 ASN A C 1
ATOM 1722 O O . ASN A 1 211 ? 9.312 -15.914 -18.391 1 84.62 211 ASN A O 1
ATOM 1726 N N . VAL A 1 212 ? 10 -13.859 -17.953 1 93.38 212 VAL A N 1
ATOM 1727 C CA . VAL A 1 212 ? 11.406 -14.086 -18.266 1 93.38 212 VAL A CA 1
ATOM 1728 C C . VAL A 1 212 ? 12.25 -13.953 -17 1 93.38 212 VAL A C 1
ATOM 1730 O O . VAL A 1 212 ? 12 -13.078 -16.172 1 93.38 212 VAL A O 1
ATOM 1733 N N . THR A 1 213 ? 13.156 -14.891 -16.875 1 96.62 213 THR A N 1
ATOM 1734 C CA . THR A 1 213 ? 14.047 -14.844 -15.727 1 96.62 213 THR A CA 1
ATOM 1735 C C . THR A 1 213 ? 15.414 -14.281 -16.125 1 96.62 213 THR A C 1
ATOM 1737 O O . THR A 1 213 ? 16.016 -14.742 -17.094 1 96.62 213 THR A O 1
ATOM 1740 N N . LEU A 1 214 ? 15.797 -13.305 -15.43 1 97.12 214 LEU A N 1
ATOM 1741 C CA . LEU A 1 214 ? 17.125 -12.711 -15.594 1 97.12 214 LEU A CA 1
ATOM 1742 C C . LEU A 1 214 ? 18.125 -13.312 -14.617 1 97.12 214 LEU A C 1
ATOM 1744 O O . LEU A 1 214 ? 17.875 -13.32 -13.406 1 97.12 214 LEU A O 1
ATOM 1748 N N . ASN A 1 215 ? 19.172 -13.922 -15.125 1 97.38 215 ASN A N 1
ATOM 1749 C CA . ASN A 1 215 ? 20.312 -14.312 -14.32 1 97.38 215 ASN A CA 1
ATOM 1750 C C . ASN A 1 215 ? 21.422 -13.258 -14.352 1 97.38 215 ASN A C 1
ATOM 1752 O O . ASN A 1 215 ? 21.781 -12.773 -15.422 1 97.38 215 ASN A O 1
ATOM 1756 N N . LEU A 1 216 ? 21.922 -12.984 -13.195 1 97.62 216 LEU A N 1
ATOM 1757 C CA . LEU A 1 216 ? 22.844 -11.859 -13.141 1 97.62 216 LEU A CA 1
ATOM 1758 C C . LEU A 1 216 ? 24.016 -12.148 -12.211 1 97.62 216 LEU A C 1
ATOM 1760 O O . LEU A 1 216 ? 23.828 -12.75 -11.148 1 97.62 216 LEU A O 1
ATOM 1764 N N . ILE A 1 217 ? 25.219 -11.797 -12.617 1 97.81 217 ILE A N 1
ATOM 1765 C CA . ILE A 1 217 ? 26.406 -11.742 -11.773 1 97.81 217 ILE A CA 1
ATOM 1766 C C . ILE A 1 217 ? 26.859 -10.297 -11.625 1 97.81 217 ILE A C 1
ATOM 1768 O O . ILE A 1 217 ? 27.062 -9.594 -12.625 1 97.81 217 ILE A O 1
ATOM 1772 N N . VAL A 1 218 ? 26.984 -9.883 -10.422 1 97.19 218 VAL A N 1
ATOM 1773 C CA . VAL A 1 218 ? 27.375 -8.5 -10.164 1 97.19 218 VAL A CA 1
ATOM 1774 C C . VAL A 1 218 ? 28.641 -8.484 -9.289 1 97.19 218 VAL A C 1
ATOM 1776 O O . VAL A 1 218 ? 28.766 -9.281 -8.359 1 97.19 218 VAL A O 1
ATOM 1779 N N . GLY A 1 219 ? 29.531 -7.648 -9.586 1 96.25 219 GLY A N 1
ATOM 1780 C CA . GLY A 1 219 ? 30.719 -7.367 -8.797 1 96.25 219 GLY A CA 1
ATOM 1781 C C . GLY A 1 219 ? 30.781 -5.934 -8.312 1 96.25 219 GLY A C 1
ATOM 1782 O O . GLY A 1 219 ? 29.844 -5.16 -8.516 1 96.25 219 GLY A O 1
ATOM 1783 N N . LEU A 1 220 ? 31.844 -5.648 -7.672 1 94.69 220 LEU A N 1
ATOM 1784 C CA . LEU A 1 220 ? 32.031 -4.312 -7.125 1 94.69 220 LEU A CA 1
ATOM 1785 C C . LEU A 1 220 ? 32.094 -3.27 -8.234 1 94.69 220 LEU A C 1
ATOM 1787 O O . LEU A 1 220 ? 31.594 -2.156 -8.07 1 94.69 220 LEU A O 1
ATOM 1791 N N . ASN A 1 221 ? 32.625 -3.625 -9.344 1 89.12 221 ASN A N 1
ATOM 1792 C CA . ASN A 1 221 ? 32.844 -2.66 -10.414 1 89.12 221 ASN A CA 1
ATOM 1793 C C . ASN A 1 221 ? 31.75 -2.729 -11.469 1 89.12 221 ASN A C 1
ATOM 1795 O O . ASN A 1 221 ? 31.969 -2.334 -12.617 1 89.12 221 ASN A O 1
ATOM 1799 N N . GLY A 1 222 ? 30.609 -3.305 -11.094 1 90.5 222 GLY A N 1
ATOM 1800 C CA . GLY A 1 222 ? 29.469 -3.234 -12 1 90.5 222 GLY A CA 1
ATOM 1801 C C . GLY A 1 222 ? 28.875 -4.59 -12.305 1 90.5 222 GLY A C 1
ATOM 1802 O O . GLY A 1 222 ? 29.141 -5.57 -11.609 1 90.5 222 GLY A O 1
ATOM 1803 N N . ARG A 1 223 ? 28.047 -4.578 -13.344 1 91.69 223 ARG A N 1
ATOM 1804 C CA . ARG A 1 223 ? 27.453 -5.809 -13.844 1 91.69 223 ARG A CA 1
ATOM 1805 C C . ARG A 1 223 ? 28.438 -6.605 -14.68 1 91.69 223 ARG A C 1
ATOM 1807 O O . ARG A 1 223 ? 29.047 -6.07 -15.617 1 91.69 223 ARG A O 1
ATOM 1814 N N . MET A 1 224 ? 28.609 -7.809 -14.336 1 94.44 224 MET A N 1
ATOM 1815 C CA . MET A 1 224 ? 29.641 -8.617 -14.984 1 94.44 224 MET A CA 1
ATOM 1816 C C . MET A 1 224 ? 29.047 -9.422 -16.141 1 94.44 224 MET A C 1
ATOM 1818 O O . MET A 1 224 ? 29.625 -9.453 -17.234 1 94.44 224 MET A O 1
ATOM 1822 N N . TYR A 1 225 ? 27.984 -10.023 -15.867 1 96.25 225 TYR A N 1
ATOM 1823 C CA . TYR A 1 225 ? 27.391 -10.891 -16.875 1 96.25 225 TYR A CA 1
ATOM 1824 C C . TYR A 1 225 ? 25.906 -11.133 -16.578 1 96.25 225 TYR A C 1
ATOM 1826 O O . TYR A 1 225 ? 25.5 -11.172 -15.422 1 96.25 225 TYR A O 1
ATOM 1834 N N . HIS A 1 226 ? 25.094 -11.172 -17.641 1 97.19 226 HIS A N 1
ATOM 1835 C CA . HIS A 1 226 ? 23.688 -11.539 -17.469 1 97.19 226 HIS A CA 1
ATOM 1836 C C . HIS A 1 226 ? 23.172 -12.305 -18.672 1 97.19 226 HIS A C 1
ATOM 1838 O O . HIS A 1 226 ? 23.734 -12.211 -19.766 1 97.19 226 HIS A O 1
ATOM 1844 N N . ASN A 1 227 ? 22.219 -13.094 -18.5 1 96.75 227 ASN A N 1
ATOM 1845 C CA . ASN A 1 227 ? 21.484 -13.727 -19.594 1 96.75 227 ASN A CA 1
ATOM 1846 C C . ASN A 1 227 ? 20.016 -13.938 -19.234 1 96.75 227 ASN A C 1
ATOM 1848 O O . ASN A 1 227 ? 19.594 -13.625 -18.109 1 96.75 227 ASN A O 1
ATOM 1852 N N . PHE A 1 228 ? 19.234 -14.414 -20.234 1 96.75 228 PHE A N 1
ATOM 1853 C CA . PHE A 1 228 ? 17.797 -14.57 -20.031 1 96.75 228 PHE A CA 1
ATOM 1854 C C . PHE A 1 228 ? 17.375 -16.031 -20.25 1 96.75 228 PHE A C 1
ATOM 1856 O O . PHE A 1 228 ? 17.922 -16.719 -21.109 1 96.75 228 PHE A O 1
ATOM 1863 N N . VAL A 1 229 ? 16.453 -16.391 -19.391 1 95.38 229 VAL A N 1
ATOM 1864 C CA . VAL A 1 229 ? 15.789 -17.688 -19.562 1 95.38 229 VAL A CA 1
ATOM 1865 C C . VAL A 1 229 ? 14.281 -17.484 -19.688 1 95.38 229 VAL A C 1
ATOM 1867 O O . VAL A 1 229 ? 13.68 -16.734 -18.906 1 95.38 229 VAL A O 1
ATOM 1870 N N . ASP A 1 230 ? 13.719 -18.172 -20.719 1 92.75 230 ASP A N 1
ATOM 1871 C CA . ASP A 1 230 ? 12.266 -18.109 -20.844 1 92.75 230 ASP A CA 1
ATOM 1872 C C . ASP A 1 230 ? 11.57 -18.922 -19.766 1 92.75 230 ASP A C 1
ATOM 1874 O O . ASP A 1 230 ? 11.859 -20.109 -19.594 1 92.75 230 ASP A O 1
ATOM 1878 N N . GLY A 1 231 ? 10.789 -18.25 -19.016 1 90 231 GLY A N 1
ATOM 1879 C CA . GLY A 1 231 ? 10.125 -18.922 -17.922 1 90 231 GLY A CA 1
ATOM 1880 C C . GLY A 1 231 ? 10.953 -18.938 -16.641 1 90 231 GLY A C 1
ATOM 1881 O O . GLY A 1 231 ? 11.703 -18 -16.375 1 90 231 GLY A O 1
ATOM 1882 N N . THR A 1 232 ? 10.758 -19.953 -15.844 1 89.38 232 THR A N 1
ATOM 1883 C CA . THR A 1 232 ? 11.453 -20.047 -14.562 1 89.38 232 THR A CA 1
ATOM 1884 C C . THR A 1 232 ? 12.812 -20.719 -14.734 1 89.38 232 THR A C 1
ATOM 1886 O O . THR A 1 232 ? 12.984 -21.578 -15.609 1 89.38 232 THR A O 1
ATOM 1889 N N . SER A 1 233 ? 13.688 -20.375 -13.969 1 90.81 233 SER A N 1
ATOM 1890 C CA . SER A 1 233 ? 15.016 -20.969 -13.984 1 90.81 233 SER A CA 1
ATOM 1891 C C . SER A 1 233 ? 15.008 -22.328 -13.297 1 90.81 233 SER A C 1
ATOM 1893 O O . SER A 1 233 ? 14.273 -22.547 -12.336 1 90.81 233 SER A O 1
ATOM 1895 N N . ASP A 1 234 ? 15.852 -23.25 -13.844 1 93.31 234 ASP A N 1
ATOM 1896 C CA . ASP A 1 234 ? 16.047 -24.547 -13.211 1 93.31 234 ASP A CA 1
ATOM 1897 C C . ASP A 1 234 ? 17.531 -24.859 -13.055 1 93.31 234 ASP A C 1
ATOM 1899 O O . ASP A 1 234 ? 18.391 -24.031 -13.367 1 93.31 234 ASP A O 1
ATOM 1903 N N . THR A 1 235 ? 17.781 -26 -12.492 1 94.56 235 THR A N 1
ATOM 1904 C CA . THR A 1 235 ? 19.156 -26.375 -12.195 1 94.56 235 THR A CA 1
ATOM 1905 C C . THR A 1 235 ? 20 -26.391 -13.461 1 94.56 235 THR A C 1
ATOM 1907 O O . THR A 1 235 ? 21.141 -25.922 -13.469 1 94.56 235 THR A O 1
ATOM 1910 N N . ASN A 1 236 ? 19.438 -26.875 -14.57 1 94.56 236 ASN A N 1
ATOM 1911 C CA . ASN A 1 236 ? 20.172 -26.969 -15.828 1 94.56 236 ASN A CA 1
ATOM 1912 C C . ASN A 1 236 ? 20.5 -25.578 -16.375 1 94.56 236 ASN A C 1
ATOM 1914 O O . ASN A 1 236 ? 21.625 -25.328 -16.812 1 94.56 236 ASN A O 1
ATOM 1918 N N . THR A 1 237 ? 19.531 -24.781 -16.344 1 95.06 237 THR A N 1
ATOM 1919 C CA . THR A 1 237 ? 19.766 -23.422 -16.859 1 95.06 237 THR A CA 1
ATOM 1920 C C . THR A 1 237 ? 20.766 -22.672 -15.977 1 95.06 237 THR A C 1
ATOM 1922 O O . THR A 1 237 ? 21.531 -21.859 -16.469 1 95.06 237 THR A O 1
ATOM 1925 N N . TYR A 1 238 ? 20.719 -22.969 -14.664 1 96.38 238 TYR A N 1
ATOM 1926 C CA . TYR A 1 238 ? 21.672 -22.375 -13.742 1 96.38 238 TYR A CA 1
ATOM 1927 C C . TYR A 1 238 ? 23.094 -22.812 -14.062 1 96.38 238 TYR A C 1
ATOM 1929 O O . TYR A 1 238 ? 24 -21.984 -14.141 1 96.38 238 TYR A O 1
ATOM 1937 N N . LEU A 1 239 ? 23.281 -24.078 -14.297 1 96.31 239 LEU A N 1
ATOM 1938 C CA . LEU A 1 239 ? 24.594 -24.625 -14.641 1 96.31 239 LEU A CA 1
ATOM 1939 C C . LEU A 1 239 ? 25.094 -24.047 -15.961 1 96.31 239 LEU A C 1
ATOM 1941 O O . LEU A 1 239 ? 26.266 -23.703 -16.094 1 96.31 239 LEU A O 1
ATOM 1945 N N . GLN A 1 240 ? 24.188 -23.969 -16.891 1 96.06 240 GLN A N 1
ATOM 1946 C CA . GLN A 1 240 ? 24.547 -23.406 -18.188 1 96.06 240 GLN A CA 1
ATOM 1947 C C . GLN A 1 240 ? 24.984 -21.938 -18.031 1 96.06 240 GLN A C 1
ATOM 1949 O O . GLN A 1 240 ? 25.938 -21.516 -18.672 1 96.06 240 GLN A O 1
ATOM 1954 N N . PHE A 1 241 ? 24.266 -21.25 -17.281 1 97.25 241 PHE A N 1
ATOM 1955 C CA . PHE A 1 241 ? 24.578 -19.859 -17.047 1 97.25 241 PHE A CA 1
ATOM 1956 C C . PHE A 1 241 ? 26 -19.719 -16.484 1 97.25 241 PHE A C 1
ATOM 1958 O O . PHE A 1 241 ? 26.781 -18.891 -16.953 1 97.25 241 PHE A O 1
ATOM 1965 N N . MET A 1 242 ? 26.312 -20.453 -15.406 1 96.69 242 MET A N 1
ATOM 1966 C CA . MET A 1 242 ? 27.625 -20.375 -14.773 1 96.69 242 MET A CA 1
ATOM 1967 C C . MET A 1 242 ? 28.719 -20.781 -15.742 1 96.69 242 MET A C 1
ATOM 1969 O O . MET A 1 242 ? 29.812 -20.203 -15.727 1 96.69 242 MET A O 1
ATOM 1973 N N . GLY A 1 243 ? 28.422 -21.797 -16.562 1 95.75 243 GLY A N 1
ATOM 1974 C CA . GLY A 1 243 ? 29.359 -22.172 -17.594 1 95.75 243 GLY A CA 1
ATOM 1975 C C . GLY A 1 243 ? 29.641 -21.062 -18.578 1 95.75 243 GLY A C 1
ATOM 1976 O O . GLY A 1 243 ? 30.797 -20.797 -18.906 1 95.75 243 GLY A O 1
ATOM 1977 N N . GLU A 1 244 ? 28.641 -20.453 -19.031 1 96.69 244 GLU A N 1
ATOM 1978 C CA . GLU A 1 244 ? 28.781 -19.344 -19.969 1 96.69 244 GLU A CA 1
ATOM 1979 C C . GLU A 1 244 ? 29.516 -18.172 -19.344 1 96.69 244 GLU A C 1
ATOM 1981 O O . GLU A 1 244 ? 30.391 -17.562 -19.984 1 96.69 244 GLU A O 1
ATOM 1986 N N . ALA A 1 245 ? 29.172 -17.875 -18.156 1 96.5 245 ALA A N 1
ATOM 1987 C CA . ALA A 1 245 ? 29.781 -16.75 -17.453 1 96.5 245 ALA A CA 1
ATOM 1988 C C . ALA A 1 245 ? 31.281 -16.969 -17.266 1 96.5 245 ALA A C 1
ATOM 1990 O O . ALA A 1 245 ? 32.062 -16.016 -17.312 1 96.5 245 ALA A O 1
ATOM 1991 N N . SER A 1 246 ? 31.719 -18.234 -17.016 1 95.25 246 SER A N 1
ATOM 1992 C CA . SER A 1 246 ? 33.125 -18.562 -16.766 1 95.25 246 SER A CA 1
ATOM 1993 C C . SER A 1 246 ? 33.969 -18.312 -18.016 1 95.25 246 SER A C 1
ATOM 1995 O O . SER A 1 246 ? 35.188 -18.094 -17.922 1 95.25 246 SER A O 1
ATOM 1997 N N . HIS A 1 247 ? 33.312 -18.281 -19.188 1 94.12 247 HIS A N 1
ATOM 1998 C CA . HIS A 1 247 ? 34.062 -18.094 -20.438 1 94.12 247 HIS A CA 1
ATOM 1999 C C . HIS A 1 247 ? 33.812 -16.703 -21.016 1 94.12 247 HIS A C 1
ATOM 2001 O O . HIS A 1 247 ? 34.312 -16.391 -22.094 1 94.12 247 HIS A O 1
ATOM 2007 N N . ALA A 1 248 ? 33.062 -16.016 -20.344 1 95.12 248 ALA A N 1
ATOM 2008 C CA . ALA A 1 248 ? 32.688 -14.703 -20.875 1 95.12 248 ALA A CA 1
ATOM 2009 C C . ALA A 1 248 ? 33.656 -13.609 -20.375 1 95.12 248 ALA A C 1
ATOM 2011 O O . ALA A 1 248 ? 34.344 -13.805 -19.391 1 95.12 248 ALA A O 1
ATOM 2012 N N . ASN A 1 249 ? 33.625 -12.484 -21.188 1 93.81 249 ASN A N 1
ATOM 2013 C CA . ASN A 1 249 ? 34.344 -11.281 -20.812 1 93.81 249 ASN A CA 1
ATOM 2014 C C . ASN A 1 249 ? 33.438 -10.062 -20.75 1 93.81 249 ASN A C 1
ATOM 2016 O O . ASN A 1 249 ? 32.406 -10.016 -21.438 1 93.81 249 ASN A O 1
ATOM 2020 N N . THR A 1 250 ? 33.75 -9.172 -19.891 1 90.44 250 THR A N 1
ATOM 2021 C CA . THR A 1 250 ? 33 -7.922 -19.812 1 90.44 250 THR A CA 1
ATOM 2022 C C . THR A 1 250 ? 33.281 -7.059 -21.047 1 90.44 250 THR A C 1
ATOM 2024 O O . THR A 1 250 ? 34.125 -7.402 -21.875 1 90.44 250 THR A O 1
ATOM 2027 N N . GLU A 1 251 ? 32.531 -5.973 -21.172 1 81.38 251 GLU A N 1
ATOM 2028 C CA . GLU A 1 251 ? 32.688 -5.07 -22.312 1 81.38 251 GLU A CA 1
ATOM 2029 C C . GLU A 1 251 ? 34.094 -4.496 -22.344 1 81.38 251 GLU A C 1
ATOM 2031 O O . GLU A 1 251 ? 34.625 -4.199 -23.422 1 81.38 251 GLU A O 1
ATOM 2036 N N . ASN A 1 252 ? 34.75 -4.438 -21.25 1 84.06 252 ASN A N 1
ATOM 2037 C CA . ASN A 1 252 ? 36.094 -3.877 -21.141 1 84.06 252 ASN A CA 1
ATOM 2038 C C . ASN A 1 252 ? 37.188 -4.953 -21.312 1 84.06 252 ASN A C 1
ATOM 2040 O O . ASN A 1 252 ? 38.375 -4.691 -21.094 1 84.06 252 ASN A O 1
ATOM 2044 N N . GLY A 1 253 ? 36.812 -6.195 -21.5 1 86.88 253 GLY A N 1
ATOM 2045 C CA . GLY A 1 253 ? 37.75 -7.266 -21.766 1 86.88 253 GLY A CA 1
ATOM 2046 C C . GLY A 1 253 ? 38.219 -7.992 -20.516 1 86.88 253 GLY A C 1
ATOM 2047 O O . GLY A 1 253 ? 39.188 -8.734 -20.531 1 86.88 253 GLY A O 1
ATOM 2048 N N . ILE A 1 254 ? 37.594 -7.742 -19.5 1 88.12 254 ILE A N 1
ATOM 2049 C CA . ILE A 1 254 ? 37.938 -8.406 -18.234 1 88.12 254 ILE A CA 1
ATOM 2050 C C . ILE A 1 254 ? 37.125 -9.688 -18.094 1 88.12 254 ILE A C 1
ATOM 2052 O O . ILE A 1 254 ? 35.906 -9.703 -18.375 1 88.12 254 ILE A O 1
ATOM 2056 N N . SER A 1 255 ? 37.844 -10.711 -17.641 1 94.38 255 SER A N 1
ATOM 2057 C CA . SER A 1 255 ? 37.156 -11.969 -17.422 1 94.38 255 SER A CA 1
ATOM 2058 C C . SER A 1 255 ? 36.062 -11.82 -16.359 1 94.38 255 SER A C 1
ATOM 2060 O O . SER A 1 255 ? 36.312 -11.227 -15.305 1 94.38 255 SER A O 1
ATOM 2062 N N . VAL A 1 256 ? 34.875 -12.352 -16.562 1 96.19 256 VAL A N 1
ATOM 2063 C CA . VAL A 1 256 ? 33.75 -12.273 -15.617 1 96.19 256 VAL A CA 1
ATOM 2064 C C . VAL A 1 256 ? 34.125 -13.016 -14.336 1 96.19 256 VAL A C 1
ATOM 2066 O O . VAL A 1 256 ? 33.906 -12.508 -13.234 1 96.19 256 VAL A O 1
ATOM 2069 N N . ILE A 1 257 ? 34.656 -14.234 -14.57 1 96.62 257 ILE A N 1
ATOM 2070 C CA . ILE A 1 257 ? 35.125 -15.055 -13.453 1 96.62 257 ILE A CA 1
ATOM 2071 C C . ILE A 1 257 ? 36.625 -15.336 -13.594 1 96.62 257 ILE A C 1
ATOM 2073 O O . ILE A 1 257 ? 37.062 -15.852 -14.625 1 96.62 257 ILE A O 1
ATOM 2077 N N . ALA A 1 258 ? 37.344 -15.008 -12.617 1 94.88 258 ALA A N 1
ATOM 2078 C CA . ALA A 1 258 ? 38.781 -15.164 -12.617 1 94.88 258 ALA A CA 1
ATOM 2079 C C . ALA A 1 258 ? 39.25 -15.992 -11.422 1 94.88 258 ALA A C 1
ATOM 2081 O O . ALA A 1 258 ? 38.531 -16.141 -10.438 1 94.88 258 ALA A O 1
ATOM 2082 N N . PRO A 1 259 ? 40.469 -16.578 -11.609 1 95.44 259 PRO A N 1
ATOM 2083 C CA . PRO A 1 259 ? 41 -17.312 -10.461 1 95.44 259 PRO A CA 1
ATOM 2084 C C . PRO A 1 259 ? 41.094 -16.453 -9.195 1 95.44 259 PRO A C 1
ATOM 2086 O O . PRO A 1 259 ? 41.531 -15.297 -9.266 1 95.44 259 PRO A O 1
ATOM 2089 N N . GLY A 1 260 ? 40.594 -17.047 -8.094 1 95.56 260 GLY A N 1
ATOM 2090 C CA . GLY A 1 260 ? 40.625 -16.328 -6.828 1 95.56 260 GLY A CA 1
ATOM 2091 C C . GLY A 1 260 ? 39.312 -15.695 -6.477 1 95.56 260 GLY A C 1
ATOM 2092 O O . GLY A 1 260 ? 39.125 -15.211 -5.359 1 95.56 260 GLY A O 1
ATOM 2093 N N . ASP A 1 261 ? 38.406 -15.672 -7.414 1 96.88 261 ASP A N 1
ATOM 2094 C CA . ASP A 1 261 ? 37.094 -15.078 -7.18 1 96.88 261 ASP A CA 1
ATOM 2095 C C . ASP A 1 261 ? 36.25 -15.945 -6.246 1 96.88 261 ASP A C 1
ATOM 2097 O O . ASP A 1 261 ? 36.438 -17.156 -6.188 1 96.88 261 ASP A O 1
ATOM 2101 N N . THR A 1 262 ? 35.406 -15.273 -5.508 1 97.38 262 THR A N 1
ATOM 2102 C CA . THR A 1 262 ? 34.406 -15.938 -4.684 1 97.38 262 THR A CA 1
ATOM 2103 C C . THR A 1 262 ? 33 -15.594 -5.172 1 97.38 262 THR A C 1
ATOM 2105 O O . THR A 1 262 ? 32.625 -14.422 -5.207 1 97.38 262 THR A O 1
ATOM 2108 N N . ILE A 1 263 ? 32.281 -16.578 -5.555 1 97.5 263 ILE A N 1
ATOM 2109 C CA . ILE A 1 263 ? 30.906 -16.391 -6.016 1 97.5 263 ILE A CA 1
ATOM 2110 C C . ILE A 1 263 ? 29.938 -16.688 -4.879 1 97.5 263 ILE A C 1
ATOM 2112 O O . ILE A 1 263 ? 29.984 -17.766 -4.281 1 97.5 263 ILE A O 1
ATOM 2116 N N . ILE A 1 264 ? 29.094 -15.719 -4.625 1 97.38 264 ILE A N 1
ATOM 2117 C CA . ILE A 1 264 ? 28.109 -15.867 -3.564 1 97.38 264 ILE A CA 1
ATOM 2118 C C . ILE A 1 264 ? 26.719 -16.078 -4.18 1 97.38 264 ILE A C 1
ATOM 2120 O O . ILE A 1 264 ? 26.297 -15.32 -5.047 1 97.38 264 ILE A O 1
ATOM 2124 N N . VAL A 1 265 ? 26.016 -17.125 -3.756 1 96.5 265 VAL A N 1
ATOM 2125 C CA . VAL A 1 265 ? 24.688 -17.453 -4.262 1 96.5 265 VAL A CA 1
ATOM 2126 C C . VAL A 1 265 ? 23.75 -17.719 -3.09 1 96.5 265 VAL A C 1
ATOM 2128 O O . VAL A 1 265 ? 24.188 -17.953 -1.967 1 96.5 265 VAL A O 1
ATOM 2131 N N . ASP A 1 266 ? 22.438 -17.594 -3.33 1 93.94 266 ASP A N 1
ATOM 2132 C CA . ASP A 1 266 ? 21.484 -17.859 -2.252 1 93.94 266 ASP A CA 1
ATOM 2133 C C . ASP A 1 266 ? 21.281 -19.359 -2.064 1 93.94 266 ASP A C 1
ATOM 2135 O O . ASP A 1 266 ? 21.859 -20.172 -2.791 1 93.94 266 ASP A O 1
ATOM 2139 N N . ASN A 1 267 ? 20.484 -19.75 -1.042 1 90.62 267 ASN A N 1
ATOM 2140 C CA . ASN A 1 267 ? 20.312 -21.141 -0.646 1 90.62 267 ASN A CA 1
ATOM 2141 C C . ASN A 1 267 ? 19.094 -21.766 -1.321 1 90.62 267 ASN A C 1
ATOM 2143 O O . ASN A 1 267 ? 18.5 -22.719 -0.799 1 90.62 267 ASN A O 1
ATOM 2147 N N . SER A 1 268 ? 18.703 -21.266 -2.441 1 90.19 268 SER A N 1
ATOM 2148 C CA . SER A 1 268 ? 17.578 -21.844 -3.156 1 90.19 268 SER A CA 1
ATOM 2149 C C . SER A 1 268 ? 17.891 -23.266 -3.621 1 90.19 268 SER A C 1
ATOM 2151 O O . SER A 1 268 ? 19.031 -23.578 -3.965 1 90.19 268 SER A O 1
ATOM 2153 N N . PRO A 1 269 ? 16.922 -24.078 -3.654 1 88.94 269 PRO A N 1
ATOM 2154 C CA . PRO A 1 269 ? 17.125 -25.469 -4.086 1 88.94 269 PRO A CA 1
ATOM 2155 C C . PRO A 1 269 ? 17.766 -25.562 -5.469 1 88.94 269 PRO A C 1
ATOM 2157 O O . PRO A 1 269 ? 18.5 -26.516 -5.75 1 88.94 269 PRO A O 1
ATOM 2160 N N . LEU A 1 270 ? 17.5 -24.594 -6.25 1 91.75 270 LEU A N 1
ATOM 2161 C CA . LEU A 1 270 ? 18.078 -24.547 -7.594 1 91.75 270 LEU A CA 1
ATOM 2162 C C . LEU A 1 270 ? 19.594 -24.516 -7.535 1 91.75 270 LEU A C 1
ATOM 2164 O O . LEU A 1 270 ? 20.266 -25 -8.453 1 91.75 270 LEU A O 1
ATOM 2168 N N . HIS A 1 271 ? 20.219 -24.016 -6.488 1 94.12 271 HIS A N 1
ATOM 2169 C CA . HIS A 1 271 ? 21.656 -23.812 -6.375 1 94.12 271 HIS A CA 1
ATOM 2170 C C . HIS A 1 271 ? 22.312 -24.922 -5.562 1 94.12 271 HIS A C 1
ATOM 2172 O O . HIS A 1 271 ? 23.531 -24.969 -5.449 1 94.12 271 HIS A O 1
ATOM 2178 N N . ARG A 1 272 ? 21.531 -25.75 -5.023 1 91.88 272 ARG A N 1
ATOM 2179 C CA . ARG A 1 272 ? 22.047 -26.75 -4.09 1 91.88 272 ARG A CA 1
ATOM 2180 C C . ARG A 1 272 ? 22.062 -28.141 -4.719 1 91.88 272 ARG A C 1
ATOM 2182 O O . ARG A 1 272 ? 21.672 -28.312 -5.875 1 91.88 272 ARG A O 1
ATOM 2189 N N . ASN A 1 273 ? 22.547 -29.062 -4.02 1 91.62 273 ASN A N 1
ATOM 2190 C CA . ASN A 1 273 ? 22.562 -30.484 -4.348 1 91.62 273 ASN A CA 1
ATOM 2191 C C . ASN A 1 273 ? 23.359 -30.75 -5.621 1 91.62 273 ASN A C 1
ATOM 2193 O O . ASN A 1 273 ? 24.594 -30.594 -5.637 1 91.62 273 ASN A O 1
ATOM 2197 N N . ARG A 1 274 ? 22.609 -30.984 -6.727 1 91.38 274 ARG A N 1
ATOM 2198 C CA . ARG A 1 274 ? 23.297 -31.359 -7.957 1 91.38 274 ARG A CA 1
ATOM 2199 C C . ARG A 1 274 ? 24.156 -30.203 -8.461 1 91.38 274 ARG A C 1
ATOM 2201 O O . ARG A 1 274 ? 25.312 -30.406 -8.859 1 91.38 274 ARG A O 1
ATOM 2208 N N . ALA A 1 275 ? 23.625 -29.094 -8.414 1 93 275 ALA A N 1
ATOM 2209 C CA . ALA A 1 275 ? 24.328 -27.922 -8.914 1 93 275 ALA A CA 1
ATOM 2210 C C . ALA A 1 275 ? 25.562 -27.625 -8.078 1 93 275 ALA A C 1
ATOM 2212 O O . ALA A 1 275 ? 26.625 -27.266 -8.617 1 93 275 ALA A O 1
ATOM 2213 N N . GLU A 1 276 ? 25.422 -27.75 -6.801 1 92.81 276 GLU A N 1
ATOM 2214 C CA . GLU A 1 276 ? 26.516 -27.453 -5.875 1 92.81 276 GLU A CA 1
ATOM 2215 C C . GLU A 1 276 ? 27.719 -28.344 -6.16 1 92.81 276 GLU A C 1
ATOM 2217 O O . GLU A 1 276 ? 28.844 -27.859 -6.273 1 92.81 276 GLU A O 1
ATOM 2222 N N . VAL A 1 277 ? 27.531 -29.609 -6.352 1 93.5 277 VAL A N 1
ATOM 2223 C CA . VAL A 1 277 ? 28.594 -30.562 -6.586 1 93.5 277 VAL A CA 1
ATOM 2224 C C . VAL A 1 277 ? 29.234 -30.328 -7.957 1 93.5 277 VAL A C 1
ATOM 2226 O O . VAL A 1 277 ? 30.453 -30.281 -8.086 1 93.5 277 VAL A O 1
ATOM 2229 N N . THR A 1 278 ? 28.391 -30.156 -8.891 1 95 278 THR A N 1
ATOM 2230 C CA . THR A 1 278 ? 28.859 -29.953 -10.258 1 95 278 THR A CA 1
ATOM 2231 C C . THR A 1 278 ? 29.719 -28.703 -10.352 1 95 278 THR A C 1
ATOM 2233 O O . THR A 1 278 ? 30.797 -28.719 -10.953 1 95 278 THR A O 1
ATOM 2236 N N . LEU A 1 279 ? 29.281 -27.688 -9.75 1 95 279 LEU A N 1
ATOM 2237 C CA . LEU A 1 279 ? 29.984 -26.422 -9.859 1 95 279 LEU A CA 1
ATOM 2238 C C . LEU A 1 279 ? 31.25 -26.422 -9.008 1 95 279 LEU A C 1
ATOM 2240 O O . LEU A 1 279 ? 32.25 -25.797 -9.359 1 95 279 LEU A O 1
ATOM 2244 N N . ALA A 1 280 ? 31.188 -27.078 -7.871 1 93.06 280 ALA A N 1
ATOM 2245 C CA . ALA A 1 280 ? 32.406 -27.203 -7.059 1 93.06 280 ALA A CA 1
ATOM 2246 C C . ALA A 1 280 ? 33.531 -27.875 -7.848 1 93.06 280 ALA A C 1
ATOM 2248 O O . ALA A 1 280 ? 34.656 -27.406 -7.82 1 93.06 280 ALA A O 1
ATOM 2249 N N . ASN A 1 281 ? 33.188 -28.891 -8.539 1 94.44 281 ASN A N 1
ATOM 2250 C CA . ASN A 1 281 ? 34.156 -29.594 -9.352 1 94.44 281 ASN A CA 1
ATOM 2251 C C . ASN A 1 281 ? 34.625 -28.75 -10.531 1 94.44 281 ASN A C 1
ATOM 2253 O O . ASN A 1 281 ? 35.812 -28.797 -10.906 1 94.44 281 ASN A O 1
ATOM 2257 N N . PHE A 1 282 ? 33.719 -28.062 -11.062 1 94.75 282 PHE A N 1
ATOM 2258 C CA . PHE A 1 282 ? 34 -27.234 -12.234 1 94.75 282 PHE A CA 1
ATOM 2259 C C . PHE A 1 282 ? 34.906 -26.078 -11.859 1 94.75 282 PHE A C 1
ATOM 2261 O O . PHE A 1 282 ? 35.844 -25.75 -12.602 1 94.75 282 PHE A O 1
ATOM 2268 N N . PHE A 1 283 ? 34.719 -25.469 -10.688 1 95.5 283 PHE A N 1
ATOM 2269 C CA . PHE A 1 283 ? 35.406 -24.25 -10.305 1 95.5 283 PHE A CA 1
ATOM 2270 C C . PHE A 1 283 ? 36.719 -24.578 -9.578 1 95.5 283 PHE A C 1
ATOM 2272 O O . PHE A 1 283 ? 37.625 -23.734 -9.5 1 95.5 283 PHE A O 1
ATOM 2279 N N . ALA A 1 284 ? 36.875 -25.703 -9.062 1 93.62 284 ALA A N 1
ATOM 2280 C CA . ALA A 1 284 ? 38.031 -26.078 -8.258 1 93.62 284 ALA A CA 1
ATOM 2281 C C . ALA A 1 284 ? 39.344 -25.859 -9.031 1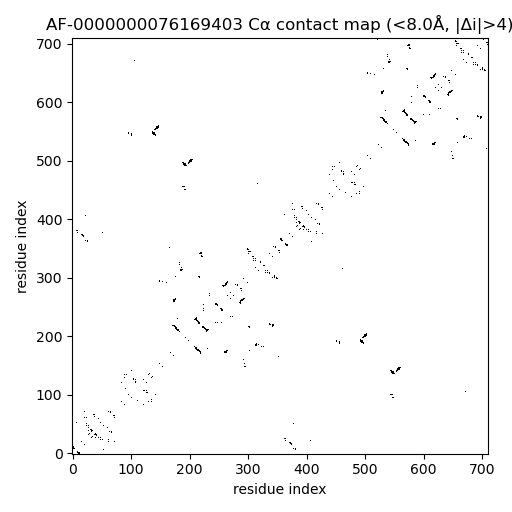 93.62 284 ALA A C 1
ATOM 2283 O O . ALA A 1 284 ? 40.219 -25.156 -8.562 1 93.62 284 ALA A O 1
ATOM 2284 N N . PRO A 1 285 ? 39.406 -26.422 -10.234 1 94.81 285 PRO A N 1
ATOM 2285 C CA . PRO A 1 285 ? 40.656 -26.219 -10.977 1 94.81 285 PRO A CA 1
ATOM 2286 C C . PRO A 1 285 ? 40.906 -24.766 -11.336 1 94.81 285 PRO A C 1
ATOM 2288 O O . PRO A 1 285 ? 42.062 -24.375 -11.602 1 94.81 285 PRO A O 1
ATOM 2291 N N . MET A 1 286 ? 39.938 -23.938 -11.328 1 93.94 286 MET A N 1
ATOM 2292 C CA . MET A 1 286 ? 40.031 -22.531 -11.703 1 93.94 286 MET A CA 1
ATOM 2293 C C . MET A 1 286 ? 40.406 -21.672 -10.5 1 93.94 286 MET A C 1
ATOM 2295 O O . MET A 1 286 ? 40.719 -20.5 -10.648 1 93.94 286 MET A O 1
ATOM 2299 N N . GLY A 1 287 ? 40.344 -22.25 -9.305 1 95.56 287 GLY A N 1
ATOM 2300 C CA . GLY A 1 287 ? 40.594 -21.5 -8.094 1 95.56 287 GLY A CA 1
ATOM 2301 C C . GLY A 1 287 ? 39.469 -20.578 -7.699 1 95.56 287 GLY A C 1
ATOM 2302 O O . GLY A 1 287 ? 39.688 -19.484 -7.176 1 95.56 287 GLY A O 1
ATOM 2303 N N . VAL A 1 288 ? 38.312 -20.875 -8.133 1 96.81 288 VAL A N 1
ATOM 2304 C CA . VAL A 1 288 ? 37.125 -20.094 -7.816 1 96.81 288 VAL A CA 1
ATOM 2305 C C . VAL A 1 288 ? 36.344 -20.781 -6.691 1 96.81 288 VAL A C 1
ATOM 2307 O O . VAL A 1 288 ? 36.188 -22 -6.688 1 96.81 288 VAL A O 1
ATOM 2310 N N . THR A 1 289 ? 35.875 -20 -5.754 1 95.81 289 THR A N 1
ATOM 2311 C CA . THR A 1 289 ? 35.156 -20.547 -4.613 1 95.81 289 THR A CA 1
ATOM 2312 C C . THR A 1 289 ? 33.688 -20.188 -4.699 1 95.81 289 THR A C 1
ATOM 2314 O O . THR A 1 289 ? 33.312 -19.062 -5.074 1 95.81 289 THR A O 1
ATOM 2317 N N . LEU A 1 290 ? 32.875 -21.125 -4.379 1 95.94 290 LEU A N 1
ATOM 2318 C CA . LEU A 1 290 ? 31.422 -20.938 -4.312 1 95.94 290 LEU A CA 1
ATOM 2319 C C . LEU A 1 290 ? 30.938 -20.953 -2.865 1 95.94 290 LEU A C 1
ATOM 2321 O O . LEU A 1 290 ? 31.188 -21.906 -2.127 1 95.94 290 LEU A O 1
ATOM 2325 N N . ILE A 1 291 ? 30.281 -19.844 -2.488 1 95.5 291 ILE A N 1
ATOM 2326 C CA . ILE A 1 291 ? 29.781 -19.734 -1.122 1 95.5 291 ILE A CA 1
ATOM 2327 C C . ILE A 1 291 ? 28.281 -19.484 -1.141 1 95.5 291 ILE A C 1
ATOM 2329 O O . ILE A 1 291 ? 27.766 -18.797 -2.031 1 95.5 291 ILE A O 1
ATOM 2333 N N . PHE A 1 292 ? 27.578 -20.016 -0.148 1 96.38 292 PHE A N 1
ATOM 2334 C CA . PHE A 1 292 ? 26.141 -19.859 -0.037 1 96.38 292 PHE A CA 1
ATOM 2335 C C . PHE A 1 292 ? 25.781 -18.844 1.05 1 96.38 292 PHE A C 1
ATOM 2337 O O . PHE A 1 292 ? 26.344 -18.891 2.145 1 96.38 292 PHE A O 1
ATOM 2344 N N . MET A 1 293 ? 24.859 -17.969 0.746 1 95.62 293 MET A N 1
ATOM 2345 C CA . MET A 1 293 ? 24.391 -16.984 1.714 1 95.62 293 MET A CA 1
ATOM 2346 C C . MET A 1 293 ? 23.5 -17.656 2.766 1 95.62 293 MET A C 1
ATOM 2348 O O . MET A 1 293 ? 22.875 -18.688 2.502 1 95.62 293 MET A O 1
ATOM 2352 N N . PRO A 1 294 ? 23.516 -17.031 3.955 1 93.94 294 PRO A N 1
ATOM 2353 C CA . PRO A 1 294 ? 22.562 -17.531 4.949 1 93.94 294 PRO A CA 1
ATOM 2354 C C . PRO A 1 294 ? 21.125 -17.531 4.445 1 93.94 294 PRO A C 1
ATOM 2356 O O . PRO A 1 294 ? 20.766 -16.734 3.582 1 93.94 294 PRO A O 1
ATOM 2359 N N . VAL A 1 295 ? 20.359 -18.453 5.035 1 90.25 295 VAL A N 1
ATOM 2360 C CA . VAL A 1 295 ? 18.984 -18.609 4.582 1 90.25 295 VAL A CA 1
ATOM 2361 C C . VAL A 1 295 ? 18.188 -17.344 4.93 1 90.25 295 VAL A C 1
ATOM 2363 O O . VAL A 1 295 ? 18.359 -16.766 6.004 1 90.25 295 VAL A O 1
ATOM 2366 N N . TYR A 1 296 ? 17.328 -16.906 4.035 1 88.31 296 TYR A N 1
ATOM 2367 C CA . TYR A 1 296 ? 16.375 -15.805 4.203 1 88.31 296 TYR A CA 1
ATOM 2368 C C . TYR A 1 296 ? 17.109 -14.516 4.555 1 88.31 296 TYR A C 1
ATOM 2370 O O . TYR A 1 296 ? 16.688 -13.797 5.469 1 88.31 296 TYR A O 1
ATOM 2378 N N . SER A 1 297 ? 18.188 -14.266 3.875 1 91.06 297 SER A N 1
ATOM 2379 C CA . SER A 1 297 ? 18.969 -13.055 4.098 1 91.06 297 SER A CA 1
ATOM 2380 C C . SER A 1 297 ? 19.188 -12.297 2.793 1 91.06 297 SER A C 1
ATOM 2382 O O . SER A 1 297 ? 20.328 -12.031 2.408 1 91.06 297 SER A O 1
ATOM 2384 N N . PRO A 1 298 ? 18.094 -11.883 2.27 1 89.94 298 PRO A N 1
ATOM 2385 C CA . PRO A 1 298 ? 18.219 -11.188 0.988 1 89.94 298 PRO A CA 1
ATOM 2386 C C . PRO A 1 298 ? 18.953 -9.844 1.118 1 89.94 298 PRO A C 1
ATOM 2388 O O . PRO A 1 298 ? 19.469 -9.328 0.131 1 89.94 298 PRO A O 1
ATOM 2391 N N . ASP A 1 299 ? 19.016 -9.281 2.246 1 90.12 299 ASP A N 1
ATOM 2392 C CA . ASP A 1 299 ? 19.641 -7.988 2.486 1 90.12 299 ASP A CA 1
ATOM 2393 C C . ASP A 1 299 ? 21.156 -8.078 2.338 1 90.12 299 ASP A C 1
ATOM 2395 O O . ASP A 1 299 ? 21.828 -7.059 2.186 1 90.12 299 ASP A O 1
ATOM 2399 N N . LEU A 1 300 ? 21.641 -9.258 2.348 1 94.31 300 LEU A N 1
ATOM 2400 C CA . LEU A 1 300 ? 23.094 -9.445 2.244 1 94.31 300 LEU A CA 1
ATOM 2401 C C . LEU A 1 300 ? 23.516 -9.547 0.785 1 94.31 300 LEU A C 1
ATOM 2403 O O . LEU A 1 300 ? 24.719 -9.609 0.489 1 94.31 300 LEU A O 1
ATOM 2407 N N . SER A 1 301 ? 22.562 -9.523 -0.107 1 95.75 301 SER A N 1
ATOM 2408 C CA . SER A 1 301 ? 22.875 -9.656 -1.527 1 95.75 301 SER A CA 1
ATOM 2409 C C . SER A 1 301 ? 23 -8.289 -2.197 1 95.75 301 SER A C 1
ATOM 2411 O O . SER A 1 301 ? 22.062 -7.48 -2.145 1 95.75 301 SER A O 1
ATOM 2413 N N . ALA A 1 302 ? 24.078 -8.109 -2.875 1 96.38 302 ALA A N 1
ATOM 2414 C CA . ALA A 1 302 ? 24.266 -6.863 -3.609 1 96.38 302 ALA A CA 1
ATOM 2415 C C . ALA A 1 302 ? 23.547 -6.902 -4.957 1 96.38 302 ALA A C 1
ATOM 2417 O O . ALA A 1 302 ? 23.469 -5.887 -5.652 1 96.38 302 ALA A O 1
ATOM 2418 N N . ALA A 1 303 ? 23.078 -8.07 -5.312 1 96.81 303 ALA A N 1
ATOM 2419 C CA . ALA A 1 303 ? 22.359 -8.211 -6.574 1 96.81 303 ALA A CA 1
ATOM 2420 C C . ALA A 1 303 ? 20.922 -7.699 -6.449 1 96.81 303 ALA A C 1
ATOM 2422 O O . ALA A 1 303 ? 20.344 -7.223 -7.426 1 96.81 303 ALA A O 1
ATOM 2423 N N . GLU A 1 304 ? 20.328 -7.73 -5.277 1 95.69 304 GLU A N 1
ATOM 2424 C CA . GLU A 1 304 ? 18.938 -7.363 -5.055 1 95.69 304 GLU A CA 1
ATOM 2425 C C . GLU A 1 304 ? 18.688 -5.895 -5.387 1 95.69 304 GLU A C 1
ATOM 2427 O O . GLU A 1 304 ? 17.75 -5.566 -6.121 1 95.69 304 GLU A O 1
ATOM 2432 N N . PRO A 1 305 ? 19.562 -4.984 -4.93 1 96.94 305 PRO A N 1
ATOM 2433 C CA . PRO A 1 305 ? 19.359 -3.58 -5.281 1 96.94 305 PRO A CA 1
ATOM 2434 C C . PRO A 1 305 ? 19.5 -3.318 -6.777 1 96.94 305 PRO A C 1
ATOM 2436 O O . PRO A 1 305 ? 18.906 -2.371 -7.301 1 96.94 305 PRO A O 1
ATOM 2439 N N . VAL A 1 306 ? 20.297 -4.129 -7.434 1 97.19 306 VAL A N 1
ATOM 2440 C CA . VAL A 1 306 ? 20.438 -3.982 -8.883 1 97.19 306 VAL A CA 1
ATOM 2441 C C . VAL A 1 306 ? 19.094 -4.242 -9.555 1 97.19 306 VAL A C 1
ATOM 2443 O O . VAL A 1 306 ? 18.656 -3.469 -10.414 1 97.19 306 VAL A O 1
ATOM 2446 N N . PHE A 1 307 ? 18.453 -5.359 -9.141 1 97 307 PHE A N 1
ATOM 2447 C CA . PHE A 1 307 ? 17.141 -5.684 -9.695 1 97 307 PHE A CA 1
ATOM 2448 C C . PHE A 1 307 ? 16.125 -4.582 -9.391 1 97 307 PHE A C 1
ATOM 2450 O O . PHE A 1 307 ? 15.312 -4.23 -10.234 1 97 307 PHE A O 1
ATOM 2457 N N . MET A 1 308 ? 16.188 -4.082 -8.188 1 96.06 308 MET A N 1
ATOM 2458 C CA . MET A 1 308 ? 15.27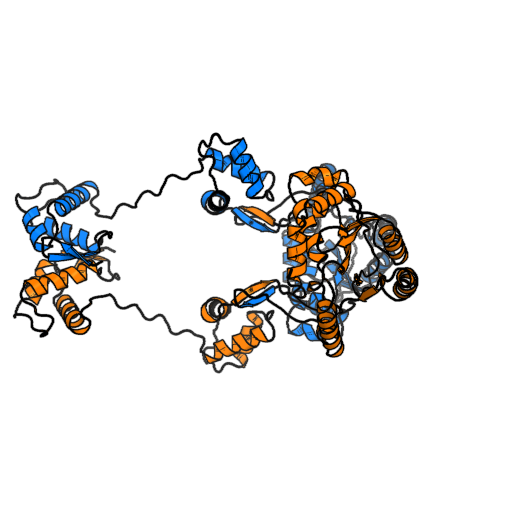3 -3.018 -7.789 1 96.06 308 MET A CA 1
ATOM 2459 C C . MET A 1 308 ? 15.445 -1.792 -8.68 1 96.06 308 MET A C 1
ATOM 2461 O O . MET A 1 308 ? 14.461 -1.242 -9.18 1 96.06 308 MET A O 1
ATOM 2465 N N . LYS A 1 309 ? 16.656 -1.353 -8.836 1 96.88 309 LYS A N 1
ATOM 2466 C CA . LYS A 1 309 ? 16.906 -0.186 -9.68 1 96.88 309 LYS A CA 1
ATOM 2467 C C . LYS A 1 309 ? 16.469 -0.428 -11.117 1 96.88 309 LYS A C 1
ATOM 2469 O O . LYS A 1 309 ? 15.859 0.45 -11.742 1 96.88 309 LYS A O 1
ATOM 2474 N N . SER A 1 310 ? 16.766 -1.599 -11.609 1 96.62 310 SER A N 1
ATOM 2475 C CA . SER A 1 310 ? 16.328 -1.955 -12.961 1 96.62 310 SER A CA 1
ATOM 2476 C C . SER A 1 310 ? 14.812 -1.823 -13.109 1 96.62 310 SER A C 1
ATOM 2478 O O . SER A 1 310 ? 14.328 -1.234 -14.078 1 96.62 310 SER A O 1
ATOM 2480 N N . LYS A 1 311 ? 14.078 -2.332 -12.172 1 95.75 311 LYS A N 1
ATOM 2481 C CA . LYS A 1 311 ? 12.617 -2.314 -12.242 1 95.75 311 LYS A CA 1
ATOM 2482 C C . LYS A 1 311 ? 12.086 -0.892 -12.109 1 95.75 311 LYS A C 1
ATOM 2484 O O . LYS A 1 311 ? 11.055 -0.553 -12.711 1 95.75 311 LYS A O 1
ATOM 2489 N N . ILE A 1 312 ? 12.75 -0.07 -11.344 1 95.62 312 ILE A N 1
ATOM 2490 C CA . ILE A 1 312 ? 12.367 1.333 -11.219 1 95.62 312 ILE A CA 1
ATOM 2491 C C . ILE A 1 312 ? 12.57 2.041 -12.562 1 95.62 312 ILE A C 1
ATOM 2493 O O . ILE A 1 312 ? 11.719 2.82 -12.992 1 95.62 312 ILE A O 1
ATOM 2497 N N . VAL A 1 313 ? 13.688 1.773 -13.18 1 96.19 313 VAL A N 1
ATOM 2498 C CA . VAL A 1 313 ? 14.016 2.387 -14.461 1 96.19 313 VAL A CA 1
ATOM 2499 C C . VAL A 1 313 ? 12.984 1.978 -15.516 1 96.19 313 VAL A C 1
ATOM 2501 O O . VAL A 1 313 ? 12.555 2.803 -16.328 1 96.19 313 VAL A O 1
ATOM 2504 N N . LEU A 1 314 ? 12.539 0.774 -15.445 1 95.81 314 LEU A N 1
ATOM 2505 C CA . LEU A 1 314 ? 11.609 0.235 -16.438 1 95.81 314 LEU A CA 1
ATOM 2506 C C . LEU A 1 314 ? 10.25 0.916 -16.328 1 95.81 314 LEU A C 1
ATOM 2508 O O . LEU A 1 314 ? 9.445 0.852 -17.266 1 95.81 314 LEU A O 1
ATOM 2512 N N . LYS A 1 315 ? 9.945 1.525 -15.234 1 94.31 315 LYS A N 1
ATOM 2513 C CA . LYS A 1 315 ? 8.664 2.186 -15.023 1 94.31 315 LYS A CA 1
ATOM 2514 C C . LYS A 1 315 ? 8.641 3.564 -15.68 1 94.31 315 LYS A C 1
ATOM 2516 O O . LYS A 1 315 ? 7.582 4.176 -15.812 1 94.31 315 LYS A O 1
ATOM 2521 N N . GLN A 1 316 ? 9.781 4.023 -16.062 1 94.12 316 GLN A N 1
ATOM 2522 C CA . GLN A 1 316 ? 9.867 5.336 -16.703 1 94.12 316 GLN A CA 1
ATOM 2523 C C . GLN A 1 316 ? 9.125 5.348 -18.031 1 94.12 316 GLN A C 1
ATOM 2525 O O . GLN A 1 316 ? 9.008 4.312 -18.703 1 94.12 316 GLN A O 1
ATOM 2530 N N . GLU A 1 317 ? 8.625 6.504 -18.438 1 90.69 317 GLU A N 1
ATOM 2531 C CA . GLU A 1 317 ? 7.805 6.676 -19.625 1 90.69 317 GLU A CA 1
ATOM 2532 C C . GLU A 1 317 ? 8.547 6.199 -20.875 1 90.69 317 GLU A C 1
ATOM 2534 O O . GLU A 1 317 ? 7.938 5.617 -21.781 1 90.69 317 GLU A O 1
ATOM 2539 N N . ARG A 1 318 ? 9.859 6.422 -20.922 1 90.75 318 ARG A N 1
ATOM 2540 C CA . ARG A 1 318 ? 10.633 6.105 -22.125 1 90.75 318 ARG A CA 1
ATOM 2541 C C . ARG A 1 318 ? 10.688 4.598 -22.359 1 90.75 318 ARG A C 1
ATOM 2543 O O . ARG A 1 318 ? 10.992 4.148 -23.469 1 90.75 318 ARG A O 1
ATOM 2550 N N . PHE A 1 319 ? 10.414 3.803 -21.328 1 93.56 319 PHE A N 1
ATOM 2551 C CA . PHE A 1 319 ? 10.516 2.354 -21.469 1 93.56 319 PHE A CA 1
ATOM 2552 C C . PHE A 1 319 ? 9.156 1.739 -21.766 1 93.56 319 PHE A C 1
ATOM 2554 O O . PHE A 1 319 ? 9.062 0.56 -22.109 1 93.56 319 PHE A O 1
ATOM 2561 N N . GLN A 1 320 ? 8.047 2.447 -21.734 1 87.88 320 GLN A N 1
ATOM 2562 C CA . GLN A 1 320 ? 6.688 1.922 -21.844 1 87.88 320 GLN A CA 1
ATOM 2563 C C . GLN A 1 320 ? 6.453 1.26 -23.203 1 87.88 320 GLN A C 1
ATOM 2565 O O . GLN A 1 320 ? 5.848 0.189 -23.281 1 87.88 320 GLN A O 1
ATOM 2570 N N . THR A 1 321 ? 6.973 1.86 -24.188 1 88.38 321 THR A N 1
ATOM 2571 C CA . THR A 1 321 ? 6.773 1.312 -25.516 1 88.38 321 THR A CA 1
ATOM 2572 C C . THR A 1 321 ? 7.762 0.183 -25.797 1 88.38 321 THR A C 1
ATOM 2574 O O . THR A 1 321 ? 7.391 -0.847 -26.359 1 88.38 321 THR A O 1
ATOM 2577 N N . ILE A 1 322 ? 8.953 0.318 -25.312 1 92.56 322 ILE A N 1
ATOM 2578 C CA . ILE A 1 322 ? 10.023 -0.636 -25.578 1 92.56 322 ILE A CA 1
ATOM 2579 C C . ILE A 1 322 ? 9.703 -1.978 -24.922 1 92.56 322 ILE A C 1
ATOM 2581 O O . ILE A 1 322 ? 9.898 -3.035 -25.531 1 92.56 322 ILE A O 1
ATOM 2585 N N . ILE A 1 323 ? 9.188 -1.946 -23.766 1 90.5 323 ILE A N 1
ATOM 2586 C CA . ILE A 1 323 ? 8.961 -3.166 -23 1 90.5 323 ILE A CA 1
ATOM 2587 C C . ILE A 1 323 ? 7.852 -3.986 -23.656 1 90.5 323 ILE A C 1
ATOM 2589 O O . ILE A 1 323 ? 7.891 -5.219 -23.641 1 90.5 323 ILE A O 1
ATOM 2593 N N . LYS A 1 324 ? 6.875 -3.324 -24.234 1 86.12 324 LYS A N 1
ATOM 2594 C CA . LYS A 1 324 ? 5.777 -4.012 -24.906 1 86.12 324 LYS A CA 1
ATOM 2595 C C . LYS A 1 324 ? 6.258 -4.703 -26.172 1 86.12 324 LYS A C 1
ATOM 2597 O O . LYS A 1 324 ? 5.734 -5.754 -26.547 1 86.12 324 LYS A O 1
ATOM 2602 N N . GLU A 1 325 ? 7.254 -4.117 -26.75 1 90.19 325 GLU A N 1
ATOM 2603 C CA . GLU A 1 325 ? 7.777 -4.652 -28.016 1 90.19 325 GLU A CA 1
ATOM 2604 C C . GLU A 1 325 ? 8.789 -5.766 -27.75 1 90.19 325 GLU A C 1
ATOM 2606 O O . GLU A 1 325 ? 8.742 -6.812 -28.406 1 90.19 325 GLU A O 1
ATOM 2611 N N . ASN A 1 326 ? 9.719 -5.473 -26.812 1 93.44 326 ASN A N 1
ATOM 2612 C CA . ASN A 1 326 ? 10.781 -6.422 -26.5 1 93.44 326 ASN A CA 1
ATOM 2613 C C . ASN A 1 326 ? 11.18 -6.336 -25.031 1 93.44 326 ASN A C 1
ATOM 2615 O O . ASN A 1 326 ? 12.016 -5.508 -24.656 1 93.44 326 ASN A O 1
ATOM 2619 N N . LEU A 1 327 ? 10.703 -7.285 -24.234 1 93.19 327 LEU A N 1
ATOM 2620 C CA . LEU A 1 327 ? 10.922 -7.277 -22.797 1 93.19 327 LEU A CA 1
ATOM 2621 C C . LEU A 1 327 ? 12.398 -7.465 -22.469 1 93.19 327 LEU A C 1
ATOM 2623 O O . LEU A 1 327 ? 12.961 -6.715 -21.672 1 93.19 327 LEU A O 1
ATOM 2627 N N . LYS A 1 328 ? 13.078 -8.406 -23.094 1 95.25 328 LYS A N 1
ATOM 2628 C CA . LYS A 1 328 ? 14.484 -8.703 -22.812 1 95.25 328 LYS A CA 1
ATOM 2629 C C . LYS A 1 328 ? 15.375 -7.5 -23.125 1 95.25 328 LYS A C 1
ATOM 2631 O O . LYS A 1 328 ? 16.266 -7.164 -22.344 1 95.25 328 LYS A O 1
ATOM 2636 N N . PHE A 1 329 ? 15.07 -6.938 -24.203 1 95.88 329 PHE A N 1
ATOM 2637 C CA . PHE A 1 329 ? 15.836 -5.77 -24.625 1 95.88 329 PHE A CA 1
ATOM 2638 C C . PHE A 1 329 ? 15.656 -4.625 -23.641 1 95.88 329 PHE A C 1
ATOM 2640 O O . PHE A 1 329 ? 16.625 -3.973 -23.25 1 95.88 329 PHE A O 1
ATOM 2647 N N . ALA A 1 330 ? 14.414 -4.402 -23.234 1 95.81 330 ALA A N 1
ATOM 2648 C CA . ALA A 1 330 ? 14.125 -3.344 -22.281 1 95.81 330 ALA A CA 1
ATOM 2649 C C . ALA A 1 330 ? 14.867 -3.572 -20.969 1 95.81 330 ALA A C 1
ATOM 2651 O O . ALA A 1 330 ? 15.438 -2.637 -20.391 1 95.81 330 ALA A O 1
ATOM 2652 N N . VAL A 1 331 ? 14.875 -4.797 -20.531 1 96.56 331 VAL A N 1
ATOM 2653 C CA . VAL A 1 331 ? 15.539 -5.133 -19.281 1 96.56 331 VAL A CA 1
ATOM 2654 C C . VAL A 1 331 ? 17.047 -4.918 -19.422 1 96.56 331 VAL A C 1
ATOM 2656 O O . VAL A 1 331 ? 17.688 -4.355 -18.531 1 96.56 331 VAL A O 1
ATOM 2659 N N . SER A 1 332 ? 17.609 -5.305 -20.516 1 96.25 332 SER A N 1
ATOM 2660 C CA . SER A 1 332 ? 19.047 -5.102 -20.766 1 96.25 332 SER A CA 1
ATOM 2661 C C . SER A 1 332 ? 19.391 -3.621 -20.734 1 96.25 332 SER A C 1
ATOM 2663 O O . SER A 1 332 ? 20.406 -3.232 -20.156 1 96.25 332 SER A O 1
ATOM 2665 N N . LEU A 1 333 ? 18.516 -2.857 -21.344 1 96.44 333 LEU A N 1
ATOM 2666 C CA . LEU A 1 333 ? 18.734 -1.417 -21.359 1 96.44 333 LEU A CA 1
ATOM 2667 C C . LEU A 1 333 ? 18.688 -0.85 -19.938 1 96.44 333 LEU A C 1
ATOM 2669 O O . LEU A 1 333 ? 19.484 0.022 -19.594 1 96.44 333 LEU A O 1
ATOM 2673 N N . SER A 1 334 ? 17.75 -1.339 -19.172 1 96.75 334 SER A N 1
ATOM 2674 C CA . SER A 1 334 ? 17.625 -0.857 -17.797 1 96.75 334 SER A CA 1
ATOM 2675 C C . SER A 1 334 ? 18.844 -1.218 -16.969 1 96.75 334 SER A C 1
ATOM 2677 O O . SER A 1 334 ? 19.266 -0.448 -16.109 1 96.75 334 SER A O 1
ATOM 2679 N N . LEU A 1 335 ? 19.453 -2.334 -17.188 1 95.94 335 LEU A N 1
ATOM 2680 C CA . LEU A 1 335 ? 20.656 -2.756 -16.484 1 95.94 335 LEU A CA 1
ATOM 2681 C C . LEU A 1 335 ? 21.844 -1.854 -16.844 1 95.94 335 LEU A C 1
ATOM 2683 O O . LEU A 1 335 ? 22.719 -1.631 -16.016 1 95.94 335 LEU A O 1
ATOM 2687 N N . GLY A 1 336 ? 21.797 -1.403 -18.078 1 94.06 336 GLY A N 1
ATOM 2688 C CA . GLY A 1 336 ? 22.828 -0.492 -18.531 1 94.06 336 GLY A CA 1
ATOM 2689 C C . GLY A 1 336 ? 22.859 0.813 -17.766 1 94.06 336 GLY A C 1
ATOM 2690 O O . GLY A 1 336 ? 23.875 1.515 -17.75 1 94.06 336 GLY A O 1
ATOM 2691 N N . GLU A 1 337 ? 21.797 1.086 -17.078 1 94.62 337 GLU A N 1
ATOM 2692 C CA . GLU A 1 337 ? 21.703 2.332 -16.312 1 94.62 337 GLU A CA 1
ATOM 2693 C C . GLU A 1 337 ? 22.297 2.182 -14.922 1 94.62 337 GLU A C 1
ATOM 2695 O O . GLU A 1 337 ? 22.438 3.166 -14.195 1 94.62 337 GLU A O 1
ATOM 2700 N N . VAL A 1 338 ? 22.625 0.998 -14.555 1 94.62 338 VAL A N 1
ATOM 2701 C CA . VAL A 1 338 ? 23.297 0.767 -13.273 1 94.62 338 VAL A CA 1
ATOM 2702 C C . VAL A 1 338 ? 24.781 1.108 -13.391 1 94.62 338 VAL A C 1
ATOM 2704 O O . VAL A 1 338 ? 25.531 0.417 -14.086 1 94.62 338 VAL A O 1
ATOM 2707 N N . THR A 1 339 ? 25.25 2.076 -12.648 1 94.44 339 THR A N 1
ATOM 2708 C CA . THR A 1 339 ? 26.625 2.551 -12.734 1 94.44 339 THR A CA 1
ATOM 2709 C C . THR A 1 339 ? 27.5 1.851 -11.703 1 94.44 339 THR A C 1
ATOM 2711 O O . THR A 1 339 ? 27 1.143 -10.828 1 94.44 339 THR A O 1
ATOM 2714 N N . THR A 1 340 ? 28.812 2.059 -11.891 1 93.44 340 THR A N 1
ATOM 2715 C CA . THR A 1 340 ? 29.781 1.514 -10.93 1 93.44 340 THR A CA 1
ATOM 2716 C C . THR A 1 340 ? 29.594 2.152 -9.562 1 93.44 340 THR A C 1
ATOM 2718 O O . THR A 1 340 ? 29.766 1.491 -8.531 1 93.44 340 THR A O 1
ATOM 2721 N N . SER A 1 341 ? 29.234 3.373 -9.609 1 95.38 341 SER A N 1
ATOM 2722 C CA . SER A 1 341 ? 28.953 4.043 -8.344 1 95.38 341 SER A CA 1
ATOM 2723 C C . SER A 1 341 ? 27.766 3.395 -7.625 1 95.38 341 SER A C 1
ATOM 2725 O O . SER A 1 341 ? 27.797 3.244 -6.402 1 95.38 341 SER A O 1
ATOM 2727 N N . ASP A 1 342 ? 26.797 2.996 -8.398 1 96.12 342 ASP A N 1
ATOM 2728 C CA . ASP A 1 342 ? 25.656 2.307 -7.82 1 96.12 342 ASP A CA 1
ATOM 2729 C C . ASP A 1 342 ? 26.062 1 -7.152 1 96.12 342 ASP A C 1
ATOM 2731 O O . ASP A 1 342 ? 25.719 0.745 -6 1 96.12 342 ASP A O 1
ATOM 2735 N N . THR A 1 343 ? 26.844 0.224 -7.879 1 96.06 343 THR A N 1
ATOM 2736 C CA . THR A 1 343 ? 27.203 -1.089 -7.359 1 96.06 343 THR A CA 1
ATOM 2737 C C . THR A 1 343 ? 28.047 -0.955 -6.094 1 96.06 343 THR A C 1
ATOM 2739 O O . THR A 1 343 ? 27.922 -1.752 -5.164 1 96.06 343 THR A O 1
ATOM 2742 N N . ARG A 1 344 ? 28.922 -0.012 -6.043 1 95.88 344 ARG A N 1
ATOM 2743 C CA . ARG A 1 344 ? 29.703 0.225 -4.836 1 95.88 344 ARG A CA 1
ATOM 2744 C C . ARG A 1 344 ? 28.797 0.554 -3.652 1 95.88 344 ARG A C 1
ATOM 2746 O O . ARG A 1 344 ? 29.016 0.064 -2.543 1 95.88 344 ARG A O 1
ATOM 2753 N N . GLU A 1 345 ? 27.828 1.332 -3.99 1 95.81 345 GLU A N 1
ATOM 2754 C CA . GLU A 1 345 ? 26.875 1.663 -2.941 1 95.81 345 GLU A CA 1
ATOM 2755 C C . GLU A 1 345 ? 26.078 0.431 -2.506 1 95.81 345 GLU A C 1
ATOM 2757 O O . GLU A 1 345 ? 25.781 0.262 -1.321 1 95.81 345 GLU A O 1
ATOM 2762 N N . PHE A 1 346 ? 25.75 -0.367 -3.459 1 96.19 346 PHE A N 1
ATOM 2763 C CA . PHE A 1 346 ? 25.016 -1.585 -3.148 1 96.19 346 PHE A CA 1
ATOM 2764 C C . PHE A 1 346 ? 25.859 -2.523 -2.287 1 96.19 346 PHE A C 1
ATOM 2766 O O . PHE A 1 346 ? 25.344 -3.123 -1.338 1 96.19 346 PHE A O 1
ATOM 2773 N N . PHE A 1 347 ? 27.141 -2.65 -2.598 1 96.81 347 PHE A N 1
ATOM 2774 C CA . PHE A 1 347 ? 28.062 -3.453 -1.796 1 96.81 347 PHE A CA 1
ATOM 2775 C C . PHE A 1 347 ? 28.156 -2.906 -0.377 1 96.81 347 PHE A C 1
ATOM 2777 O O . PHE A 1 347 ? 28.047 -3.66 0.593 1 96.81 347 PHE A O 1
ATOM 2784 N N . ASN A 1 348 ? 28.25 -1.623 -0.291 1 95.31 348 ASN A N 1
ATOM 2785 C CA . ASN A 1 348 ? 28.312 -0.993 1.024 1 95.31 348 ASN A CA 1
ATOM 2786 C C . ASN A 1 348 ? 27.016 -1.191 1.802 1 95.31 348 ASN A C 1
ATOM 2788 O O . ASN A 1 348 ? 27.031 -1.35 3.023 1 95.31 348 ASN A O 1
ATOM 2792 N N . GLY A 1 349 ? 25.984 -1.201 1.062 1 94.06 349 GLY A N 1
ATOM 2793 C CA . GLY A 1 349 ? 24.672 -1.324 1.668 1 94.06 349 GLY A CA 1
ATOM 2794 C C . GLY A 1 349 ? 24.453 -2.666 2.34 1 94.06 349 GLY A C 1
ATOM 2795 O O . GLY A 1 349 ? 23.562 -2.803 3.182 1 94.06 349 GLY A O 1
ATOM 2796 N N . THR A 1 350 ? 25.203 -3.68 1.987 1 93.69 350 THR A N 1
ATOM 2797 C CA . THR A 1 350 ? 25.078 -4.992 2.615 1 93.69 350 THR A CA 1
ATOM 2798 C C . THR A 1 350 ? 25.609 -4.961 4.043 1 93.69 350 THR A C 1
ATOM 2800 O O . THR A 1 350 ? 25.312 -5.852 4.844 1 93.69 350 THR A O 1
ATOM 2803 N N . GLY A 1 351 ? 26.5 -4.004 4.273 1 91.31 351 GLY A N 1
ATOM 2804 C CA . GLY A 1 351 ? 27.094 -3.875 5.594 1 91.31 351 GLY A CA 1
ATOM 2805 C C . GLY A 1 351 ? 28.344 -4.715 5.762 1 91.31 351 GLY A C 1
ATOM 2806 O O . GLY A 1 351 ? 28.969 -4.719 6.832 1 91.31 351 GLY A O 1
ATOM 2807 N N . MET A 1 352 ? 28.688 -5.426 4.75 1 93.19 352 MET A N 1
ATOM 2808 C CA . MET A 1 352 ? 29.812 -6.344 4.852 1 93.19 352 MET A CA 1
ATOM 2809 C C . MET A 1 352 ? 31.078 -5.711 4.277 1 93.19 352 MET A C 1
ATOM 2811 O O . MET A 1 352 ? 32.188 -6.211 4.508 1 93.19 352 MET A O 1
ATOM 2815 N N . PHE A 1 353 ? 30.859 -4.629 3.586 1 90.31 353 PHE A N 1
ATOM 2816 C CA . PHE A 1 353 ? 31.984 -4.035 2.865 1 90.31 353 PHE A CA 1
ATOM 2817 C C . PHE A 1 353 ? 32.156 -2.566 3.236 1 90.31 353 PHE A C 1
ATOM 2819 O O . PHE A 1 353 ? 31.188 -1.924 3.688 1 90.31 353 PHE A O 1
ATOM 2826 N N . ASN A 1 354 ? 33.375 -2.139 3.242 1 86.12 354 ASN A N 1
ATOM 2827 C CA . ASN A 1 354 ? 33.688 -0.718 3.367 1 86.12 354 ASN A CA 1
ATOM 2828 C C . ASN A 1 354 ? 34.406 -0.188 2.133 1 86.12 354 ASN A C 1
ATOM 2830 O O . ASN A 1 354 ? 35.656 -0.042 2.141 1 86.12 354 ASN A O 1
ATOM 2834 N N . VAL A 1 355 ? 33.719 -0.091 1.129 1 82.38 355 VAL A N 1
ATOM 2835 C CA . VAL A 1 355 ? 34.281 0.306 -0.148 1 82.38 355 VAL A CA 1
ATOM 2836 C C . VAL A 1 355 ? 33.688 1.631 -0.604 1 82.38 355 VAL A C 1
ATOM 2838 O O . VAL A 1 355 ? 32.562 1.962 -0.238 1 82.38 355 VAL A O 1
ATOM 2841 N N . MET B 1 1 ? 11.641 41.219 18.922 1 64.19 1 MET B N 1
ATOM 2842 C CA . MET B 1 1 ? 12.25 42.156 19.844 1 64.19 1 MET B CA 1
ATOM 2843 C C . MET B 1 1 ? 11.266 43.25 20.25 1 64.19 1 MET B C 1
ATOM 2845 O O . MET B 1 1 ? 10.523 43.781 19.406 1 64.19 1 MET B O 1
ATOM 2849 N N . GLU B 1 2 ? 11.117 43.375 21.469 1 76.06 2 GLU B N 1
ATOM 2850 C CA . GLU B 1 2 ? 10.242 44.406 22.016 1 76.06 2 GLU B CA 1
ATOM 2851 C C . GLU B 1 2 ? 10.922 45.781 22 1 76.06 2 GLU B C 1
ATOM 2853 O O . GLU B 1 2 ? 12.117 45.875 22.297 1 76.06 2 GLU B O 1
ATOM 2858 N N . ARG B 1 3 ? 10.383 46.688 21.172 1 79 3 ARG B N 1
ATOM 2859 C CA . ARG B 1 3 ? 10.875 48.062 21.094 1 79 3 ARG B CA 1
ATOM 2860 C C . ARG B 1 3 ? 9.898 49.031 21.75 1 79 3 ARG B C 1
ATOM 2862 O O . ARG B 1 3 ? 8.773 48.656 22.094 1 79 3 ARG B O 1
ATOM 2869 N N . GLN B 1 4 ? 10.453 50.156 22.188 1 82 4 GLN B N 1
ATOM 2870 C CA . GLN B 1 4 ? 9.633 51.219 22.75 1 82 4 GLN B CA 1
ATOM 2871 C C . GLN B 1 4 ? 9.531 52.406 21.797 1 82 4 GLN B C 1
ATOM 2873 O O . GLN B 1 4 ? 10.531 52.844 21.219 1 82 4 GLN B O 1
ATOM 2878 N N . ASN B 1 5 ? 8.352 52.781 21.453 1 79 5 ASN B N 1
ATOM 2879 C CA . ASN B 1 5 ? 8.172 53.906 20.547 1 79 5 ASN B CA 1
ATOM 2880 C C . ASN B 1 5 ? 8.422 55.25 21.25 1 79 5 ASN B C 1
ATOM 2882 O O . ASN B 1 5 ? 8.742 55.281 22.438 1 79 5 ASN B O 1
ATOM 2886 N N . LYS B 1 6 ? 8.359 56.312 20.531 1 78.81 6 LYS B N 1
ATOM 2887 C CA . LYS B 1 6 ? 8.664 57.656 21.031 1 78.81 6 LYS B CA 1
ATOM 2888 C C . LYS B 1 6 ? 7.727 58.031 22.172 1 78.81 6 LYS B C 1
ATOM 2890 O O . LYS B 1 6 ? 8.094 58.812 23.047 1 78.81 6 LYS B O 1
ATOM 2895 N N . TYR B 1 7 ? 6.523 57.375 22.328 1 79.56 7 TYR B N 1
ATOM 2896 C CA . TYR B 1 7 ? 5.523 57.75 23.328 1 79.56 7 TYR B CA 1
ATOM 2897 C C . TYR B 1 7 ? 5.641 56.844 24.562 1 79.56 7 TYR B C 1
ATOM 2899 O O . TYR B 1 7 ? 4.902 57 25.531 1 79.56 7 TYR B O 1
ATOM 2907 N N . GLY B 1 8 ? 6.629 55.844 24.469 1 78 8 GLY B N 1
ATOM 2908 C CA . GLY B 1 8 ? 6.891 54.969 25.625 1 78 8 GLY B CA 1
ATOM 2909 C C . GLY B 1 8 ? 6.141 53.656 25.578 1 78 8 GLY B C 1
ATOM 2910 O O . GLY B 1 8 ? 6.137 52.906 26.547 1 78 8 GLY B O 1
ATOM 2911 N N . ARG B 1 9 ? 5.438 53.5 24.531 1 81.38 9 ARG B N 1
ATOM 2912 C CA . ARG B 1 9 ? 4.719 52.25 24.406 1 81.38 9 ARG B CA 1
ATOM 2913 C C . ARG B 1 9 ? 5.641 51.125 23.906 1 81.38 9 ARG B C 1
ATOM 2915 O O . ARG B 1 9 ? 6.402 51.344 22.953 1 81.38 9 ARG B O 1
ATOM 2922 N N . ARG B 1 10 ? 5.566 49.969 24.5 1 82.06 10 ARG B N 1
ATOM 2923 C CA . ARG B 1 10 ? 6.328 48.812 24.047 1 82.06 10 ARG B CA 1
ATOM 2924 C C . ARG B 1 10 ? 5.59 48.094 22.938 1 82.06 10 ARG B C 1
ATOM 2926 O O . ARG B 1 10 ? 4.363 47.938 22.984 1 82.06 10 ARG B O 1
ATOM 2933 N N . PHE B 1 11 ? 6.238 47.875 21.891 1 79.75 11 PHE B N 1
ATOM 2934 C CA . PHE B 1 11 ? 5.629 47.125 20.781 1 79.75 11 PHE B CA 1
ATOM 2935 C C . PHE B 1 11 ? 6.613 46.156 20.172 1 79.75 11 PHE B C 1
ATOM 2937 O O . PHE B 1 11 ? 7.82 46.25 20.406 1 79.75 11 PHE B O 1
ATOM 2944 N N . LYS B 1 12 ? 6.082 45.125 19.594 1 79.94 12 LYS B N 1
ATOM 2945 C CA . LYS B 1 12 ? 6.902 44.156 18.875 1 79.94 12 LYS B CA 1
ATOM 2946 C C . LYS B 1 12 ? 7.047 44.531 17.406 1 79.94 12 LYS B C 1
ATOM 2948 O O . LYS B 1 12 ? 6.047 44.688 16.703 1 79.94 12 LYS B O 1
ATOM 2953 N N . GLN B 1 13 ? 8.25 44.812 16.969 1 77.94 13 GLN B N 1
ATOM 2954 C CA . GLN B 1 13 ? 8.516 45.188 15.586 1 77.94 13 GLN B CA 1
ATOM 2955 C C . GLN B 1 13 ? 8.078 44.094 14.617 1 77.94 13 GLN B C 1
ATOM 2957 O O . GLN B 1 13 ? 8.312 42.938 14.867 1 77.94 13 GLN B O 1
ATOM 2962 N N . GLY B 1 14 ? 7.477 44.5 13.656 1 75.19 14 GLY B N 1
ATOM 2963 C CA . GLY B 1 14 ? 7.082 43.562 12.617 1 75.19 14 GLY B CA 1
ATOM 2964 C C . GLY B 1 14 ? 5.684 43 12.812 1 75.19 14 GLY B C 1
ATOM 2965 O O . GLY B 1 14 ? 5.156 42.312 11.938 1 75.19 14 GLY B O 1
ATOM 2966 N N . PHE B 1 15 ? 5.066 43.312 14.016 1 77.88 15 PHE B N 1
ATOM 2967 C CA . PHE B 1 15 ? 3.727 42.812 14.273 1 77.88 15 PHE B CA 1
ATOM 2968 C C . PHE B 1 15 ? 2.695 43.938 14.203 1 77.88 15 PHE B C 1
ATOM 2970 O O . PHE B 1 15 ? 2.953 45.062 14.648 1 77.88 15 PHE B O 1
ATOM 2977 N N . LYS B 1 16 ? 1.577 43.531 13.508 1 80.5 16 LYS B N 1
ATOM 2978 C CA . LYS B 1 16 ? 0.461 44.469 13.438 1 80.5 16 LYS B CA 1
ATOM 2979 C C . LYS B 1 16 ? -0.216 44.594 14.797 1 80.5 16 LYS B C 1
ATOM 2981 O O . LYS B 1 16 ? -0.174 43.688 15.625 1 80.5 16 LYS B O 1
ATOM 2986 N N . LEU B 1 17 ? -0.711 45.812 15.062 1 81.31 17 LEU B N 1
ATOM 2987 C CA . LEU B 1 17 ? -1.478 46.062 16.281 1 81.31 17 LEU B CA 1
ATOM 2988 C C . LEU B 1 17 ? -2.77 45.25 16.266 1 81.31 17 LEU B C 1
ATOM 2990 O O . LEU B 1 17 ? -3.367 45.031 15.211 1 81.31 17 LEU B O 1
ATOM 2994 N N . SER B 1 18 ? -3.113 44.812 17.422 1 82.75 18 SER B N 1
ATOM 2995 C CA . SER B 1 18 ? -4.258 43.938 17.562 1 82.75 18 SER B CA 1
ATOM 2996 C C . SER B 1 18 ? -5.562 44.656 17.25 1 82.75 18 SER B C 1
ATOM 2998 O O . SER B 1 18 ? -5.621 45.875 17.25 1 82.75 18 SER B O 1
ATOM 3000 N N . ASP B 1 19 ? -6.578 43.844 16.938 1 82.31 19 ASP B N 1
ATOM 3001 C CA . ASP B 1 19 ? -7.891 44.375 16.625 1 82.31 19 ASP B CA 1
ATOM 3002 C C . ASP B 1 19 ? -8.492 45.094 17.844 1 82.31 19 ASP B C 1
ATOM 3004 O O . ASP B 1 19 ? -9.203 46.094 17.688 1 82.31 19 ASP B O 1
ATOM 3008 N N . ASP B 1 20 ? -8.102 44.562 18.984 1 81.69 20 ASP B N 1
ATOM 3009 C CA . ASP B 1 20 ? -8.625 45.219 20.188 1 81.69 20 ASP B CA 1
ATOM 3010 C C . ASP B 1 20 ? -8.031 46.625 20.359 1 81.69 20 ASP B C 1
ATOM 3012 O O . ASP B 1 20 ? -8.727 47.531 20.781 1 81.69 20 ASP B O 1
ATOM 3016 N N . PHE B 1 21 ? -6.836 46.688 20.047 1 82.44 21 PHE B N 1
ATOM 3017 C CA . PHE B 1 21 ? -6.176 47.969 20.109 1 82.44 21 PHE B CA 1
ATOM 3018 C C . PHE B 1 21 ? -6.762 48.938 19.078 1 82.44 21 PHE B C 1
ATOM 3020 O O . PHE B 1 21 ? -6.996 50.125 19.375 1 82.44 21 PHE B O 1
ATOM 3027 N N . ARG B 1 22 ? -7.09 48.438 18.016 1 84.69 22 ARG B N 1
ATOM 3028 C CA . ARG B 1 22 ? -7.668 49.25 16.953 1 84.69 22 ARG B CA 1
ATOM 3029 C C . ARG B 1 22 ? -9.078 49.688 17.312 1 84.69 22 ARG B C 1
ATOM 3031 O O . ARG B 1 22 ? -9.445 50.844 17.062 1 84.69 22 ARG B O 1
ATOM 3038 N N . THR B 1 23 ? -9.766 48.781 17.875 1 85.06 23 THR B N 1
ATOM 3039 C CA . THR B 1 23 ? -11.125 49.125 18.281 1 85.06 23 THR B CA 1
ATOM 3040 C C . THR B 1 23 ? -11.102 50.188 19.391 1 85.06 23 THR B C 1
ATOM 3042 O O . THR B 1 23 ? -11.945 51.094 19.422 1 85.06 23 THR B O 1
ATOM 3045 N N . LEU B 1 24 ? -10.133 50.031 20.312 1 86.75 24 LEU B N 1
ATOM 3046 C CA . LEU B 1 24 ? -10 51 21.391 1 86.75 24 LEU B CA 1
ATOM 3047 C C . LEU B 1 24 ? -9.695 52.406 20.828 1 86.75 24 LEU B C 1
ATOM 3049 O O . LEU B 1 24 ? -10.227 53.406 21.312 1 86.75 24 LEU B O 1
ATOM 3053 N N . THR B 1 25 ? -8.898 52.406 19.812 1 87.25 25 THR B N 1
ATOM 3054 C CA . THR B 1 25 ? -8.547 53.688 19.172 1 87.25 25 THR B CA 1
ATOM 3055 C C . THR B 1 25 ? -9.781 54.344 18.578 1 87.25 25 THR B C 1
ATOM 3057 O O . THR B 1 25 ? -9.977 55.562 18.734 1 87.25 25 THR B O 1
ATOM 3060 N N . ILE B 1 26 ? -10.586 53.562 18.047 1 88.25 26 ILE B N 1
ATOM 3061 C CA . ILE B 1 26 ? -11.789 54.062 17.422 1 88.25 26 ILE B CA 1
ATOM 3062 C C . ILE B 1 26 ? -12.781 54.531 18.5 1 88.25 26 ILE B C 1
ATOM 3064 O O . ILE B 1 26 ? -13.406 55.562 18.375 1 88.25 26 ILE B O 1
ATOM 3068 N N . ASP B 1 27 ? -12.938 53.75 19.516 1 87.88 27 ASP B N 1
ATOM 3069 C CA . ASP B 1 27 ? -13.859 54.062 20.594 1 87.88 27 ASP B CA 1
ATOM 3070 C C . ASP B 1 27 ? -13.477 55.406 21.25 1 87.88 27 ASP B C 1
ATOM 3072 O O . ASP B 1 27 ? -14.344 56.188 21.609 1 87.88 27 ASP B O 1
ATOM 3076 N N . LYS B 1 28 ? -12.18 55.656 21.375 1 89.06 28 LYS B N 1
ATOM 3077 C CA . LYS B 1 28 ? -11.711 56.938 21.953 1 89.06 28 LYS B CA 1
ATOM 3078 C C . LYS B 1 28 ? -12 58.094 21.031 1 89.06 28 LYS B C 1
ATOM 3080 O O . LYS B 1 28 ? -12.367 59.188 21.484 1 89.06 28 LYS B O 1
ATOM 3085 N N . CYS B 1 29 ? -11.922 57.875 19.766 1 88.94 29 CYS B N 1
ATOM 3086 C CA . CYS B 1 29 ? -12.227 58.938 18.797 1 88.94 29 CYS B CA 1
ATOM 3087 C C . CYS B 1 29 ? -13.711 59.281 18.828 1 88.94 29 CYS B C 1
ATOM 3089 O O . CYS B 1 29 ? -14.078 60.469 18.719 1 88.94 29 CYS B O 1
ATOM 3091 N N . LEU B 1 30 ? -14.445 58.281 19.016 1 87.44 30 LEU B N 1
ATOM 3092 C CA . LEU B 1 30 ? -15.883 58.5 19.078 1 87.44 30 LEU B CA 1
ATOM 3093 C C . LEU B 1 30 ? -16.266 59.219 20.375 1 87.44 30 LEU B C 1
ATOM 3095 O O . LEU B 1 30 ? -17.141 60.094 20.375 1 87.44 30 LEU B O 1
ATOM 3099 N N . GLU B 1 31 ? -15.586 58.906 21.438 1 87.25 31 GLU B N 1
ATOM 3100 C CA . GLU B 1 31 ? -15.836 59.531 22.734 1 87.25 31 GLU B CA 1
ATOM 3101 C C . GLU B 1 31 ? -15.492 61 22.703 1 87.25 31 GLU B C 1
ATOM 3103 O O . GLU B 1 31 ? -16.188 61.812 23.328 1 87.25 31 GLU B O 1
ATOM 3108 N N . TYR B 1 32 ? -14.406 61.344 21.922 1 88.5 32 TYR B N 1
ATOM 3109 C CA . TYR B 1 32 ? -13.961 62.719 21.875 1 88.5 32 TYR B CA 1
ATOM 3110 C C . TYR B 1 32 ? -14.719 63.5 20.812 1 88.5 32 TYR B C 1
ATOM 3112 O O . TYR B 1 32 ? -14.336 64.625 20.453 1 88.5 32 TYR B O 1
ATOM 3120 N N . GLY B 1 33 ? -15.812 62.906 20.281 1 85.88 33 GLY B N 1
ATOM 3121 C CA . GLY B 1 33 ? -16.734 63.656 19.438 1 85.88 33 GLY B CA 1
ATOM 3122 C C . GLY B 1 33 ? -16.625 63.312 17.969 1 85.88 33 GLY B C 1
ATOM 3123 O O . GLY B 1 33 ? -17.156 64 17.125 1 85.88 33 GLY B O 1
ATOM 3124 N N . GLY B 1 34 ? -15.859 62.312 17.703 1 87.19 34 GLY B N 1
ATOM 3125 C CA . GLY B 1 34 ? -15.805 61.906 16.297 1 87.19 34 GLY B CA 1
ATOM 3126 C C . GLY B 1 34 ? -17.094 61.281 15.812 1 87.19 34 GLY B C 1
ATOM 3127 O O . GLY B 1 34 ? -17.766 60.562 16.547 1 87.19 34 GLY B O 1
ATOM 3128 N N . ASN B 1 35 ? -17.547 61.75 14.68 1 87.5 35 ASN B N 1
ATOM 3129 C CA . ASN B 1 35 ? -18.719 61.188 14.039 1 87.5 35 ASN B CA 1
ATOM 3130 C C . ASN B 1 35 ? -18.359 60.438 12.766 1 87.5 35 ASN B C 1
ATOM 3132 O O . ASN B 1 35 ? -17.875 61.031 11.797 1 87.5 35 ASN B O 1
ATOM 3136 N N . SER B 1 36 ? -18.516 59.156 12.82 1 83.06 36 SER B N 1
ATOM 3137 C CA . SER B 1 36 ? -18.109 58.281 11.719 1 83.06 36 SER B CA 1
ATOM 3138 C C . SER B 1 36 ? -19.016 58.5 10.5 1 83.06 36 SER B C 1
ATOM 3140 O O . SER B 1 36 ? -18.594 58.219 9.375 1 83.06 36 SER B O 1
ATOM 3142 N N . ASP B 1 37 ? -20.234 58.906 10.688 1 81.81 37 ASP B N 1
ATOM 3143 C CA . ASP B 1 37 ? -21.172 59.094 9.586 1 81.81 37 ASP B CA 1
ATOM 3144 C C . ASP B 1 37 ? -20.797 60.312 8.742 1 81.81 37 ASP B C 1
ATOM 3146 O O . ASP B 1 37 ? -20.875 60.25 7.512 1 81.81 37 ASP B O 1
ATOM 3150 N N . ASN B 1 38 ? -20.438 61.344 9.391 1 80.06 38 ASN B N 1
ATOM 3151 C CA . ASN B 1 38 ? -20.094 62.562 8.664 1 80.06 38 ASN B CA 1
ATOM 3152 C C . ASN B 1 38 ? -18.578 62.719 8.484 1 80.06 38 ASN B C 1
ATOM 3154 O O . ASN B 1 38 ? -18.109 63.688 7.906 1 80.06 38 ASN B O 1
ATOM 3158 N N . GLN B 1 39 ? -17.734 61.75 8.828 1 80.25 39 GLN B N 1
ATOM 3159 C CA . GLN B 1 39 ? -16.281 61.719 8.758 1 80.25 39 GLN B CA 1
ATOM 3160 C C . GLN B 1 39 ? -15.656 62.969 9.367 1 80.25 39 GLN B C 1
ATOM 3162 O O . GLN B 1 39 ? -14.672 63.5 8.859 1 80.25 39 GLN B O 1
ATOM 3167 N N . THR B 1 40 ? -16.406 63.5 10.375 1 84.25 40 THR B N 1
ATOM 3168 C CA . THR B 1 40 ? -15.883 64.688 10.984 1 84.25 40 THR B CA 1
ATOM 3169 C C . THR B 1 40 ? -15.328 64.438 12.383 1 84.25 40 THR B C 1
ATOM 3171 O O . THR B 1 40 ? -15.836 63.562 13.086 1 84.25 40 THR B O 1
ATOM 3174 N N . ILE B 1 41 ? -14.227 65 12.734 1 85.62 41 ILE B N 1
ATOM 3175 C CA . ILE B 1 41 ? -13.609 64.875 14.055 1 85.62 41 ILE B CA 1
ATOM 3176 C C . ILE B 1 41 ? -13.086 66.25 14.484 1 85.62 41 ILE B C 1
ATOM 3178 O O . ILE B 1 41 ? -12.523 67 13.672 1 85.62 41 ILE B O 1
ATOM 3182 N N . PRO B 1 42 ? -13.461 66.625 15.789 1 88.62 42 PRO B N 1
ATOM 3183 C CA . PRO B 1 42 ? -12.969 67.938 16.266 1 88.62 42 PRO B CA 1
ATOM 3184 C C . PRO B 1 42 ? -11.445 68.062 16.188 1 88.62 42 PRO B C 1
ATOM 3186 O O . PRO B 1 42 ? -10.742 67 16.281 1 88.62 42 PRO B O 1
ATOM 3189 N N . ARG B 1 43 ? -11.055 69.312 15.977 1 85.81 43 ARG B N 1
ATOM 3190 C CA . ARG B 1 43 ? -9.633 69.562 15.875 1 85.81 43 ARG B CA 1
ATOM 3191 C C . ARG B 1 43 ? -8.898 69.188 17.156 1 85.81 43 ARG B C 1
ATOM 3193 O O . ARG B 1 43 ? -9.398 69.438 18.25 1 85.81 43 ARG B O 1
ATOM 3200 N N . GLY B 1 44 ? -7.738 68.438 17.109 1 88.38 44 GLY B N 1
ATOM 3201 C CA . GLY B 1 44 ? -6.898 68.125 18.234 1 88.38 44 GLY B CA 1
ATOM 3202 C C . GLY B 1 44 ? -7.191 66.75 18.797 1 88.38 44 GLY B C 1
ATOM 3203 O O . GLY B 1 44 ? -6.488 66.25 19.688 1 88.38 44 GLY B O 1
ATOM 3204 N N . THR B 1 45 ? -8.281 66.125 18.312 1 89.75 45 THR B N 1
ATOM 3205 C CA . THR B 1 45 ? -8.703 64.875 18.828 1 89.75 45 THR B CA 1
ATOM 3206 C C . THR B 1 45 ? -7.652 63.781 18.516 1 89.75 45 THR B C 1
ATOM 3208 O O . THR B 1 45 ? -7.363 62.938 19.359 1 89.75 45 THR B O 1
ATOM 3211 N N . PHE B 1 46 ? -7.043 63.812 17.391 1 90.25 46 PHE B N 1
ATOM 3212 C CA . PHE B 1 46 ? -6.047 62.844 17 1 90.25 46 PHE B CA 1
ATOM 3213 C C . PHE B 1 46 ? -4.828 62.906 17.906 1 90.25 46 PHE B C 1
ATOM 3215 O O . PHE B 1 46 ? -4.309 61.875 18.344 1 90.25 46 PHE B O 1
ATOM 3222 N N . SER B 1 47 ? -4.445 64.062 18.25 1 90 47 SER B N 1
ATOM 3223 C CA . SER B 1 47 ? -3.293 64.25 19.125 1 90 47 SER B CA 1
ATOM 3224 C C . SER B 1 47 ? -3.586 63.75 20.531 1 90 47 SER B C 1
ATOM 3226 O O . SER B 1 47 ? -2.723 63.156 21.172 1 90 47 SER B O 1
ATOM 3228 N N . LYS B 1 48 ? -4.785 64.062 21 1 89.19 48 LYS B N 1
ATOM 3229 C CA . LYS B 1 48 ? -5.188 63.625 22.328 1 89.19 48 LYS B CA 1
ATOM 3230 C C . LYS B 1 48 ? -5.207 62.094 22.422 1 89.19 48 LYS B C 1
ATOM 3232 O O . LYS B 1 48 ? -4.672 61.531 23.375 1 89.19 48 LYS B O 1
ATOM 3237 N N . VAL B 1 49 ? -5.785 61.531 21.406 1 90.12 49 VAL B N 1
ATOM 3238 C CA . VAL B 1 49 ? -5.895 60.094 21.406 1 90.12 49 VAL B CA 1
ATOM 3239 C C . VAL B 1 49 ? -4.504 59.469 21.25 1 90.12 49 VAL B C 1
ATOM 3241 O O . VAL B 1 49 ? -4.195 58.469 21.891 1 90.12 49 VAL B O 1
ATOM 3244 N N . SER B 1 50 ? -3.67 60 20.438 1 89.94 50 SER B N 1
ATOM 3245 C CA . SER B 1 50 ? -2.303 59.531 20.234 1 89.94 50 SER B CA 1
ATOM 3246 C C . SER B 1 50 ? -1.515 59.562 21.547 1 89.94 50 SER B C 1
ATOM 3248 O O . SER B 1 50 ? -0.761 58.625 21.828 1 89.94 50 SER B O 1
ATOM 3250 N N . GLU B 1 51 ? -1.676 60.531 22.297 1 86.25 51 GLU B N 1
ATOM 3251 C CA . GLU B 1 51 ? -0.982 60.688 23.578 1 86.25 51 GLU B CA 1
ATOM 3252 C C . GLU B 1 51 ? -1.512 59.656 24.594 1 86.25 51 GLU B C 1
ATOM 3254 O O . GLU B 1 51 ? -0.737 59.062 25.344 1 86.25 51 GLU B O 1
ATOM 3259 N N . GLU B 1 52 ? -2.789 59.531 24.562 1 85.12 52 GLU B N 1
ATOM 3260 C CA . GLU B 1 52 ? -3.412 58.625 25.531 1 85.12 52 GLU B CA 1
ATOM 3261 C C . GLU B 1 52 ? -3.047 57.156 25.234 1 85.12 52 GLU B C 1
ATOM 3263 O O . GLU B 1 52 ? -2.799 56.406 26.156 1 85.12 52 GLU B O 1
ATOM 3268 N N . LEU B 1 53 ? -3.057 56.844 24.016 1 88.12 53 LEU B N 1
ATOM 3269 C CA . LEU B 1 53 ? -2.816 55.438 23.656 1 88.12 53 LEU B CA 1
ATOM 3270 C C . LEU B 1 53 ? -1.352 55.219 23.281 1 88.12 53 LEU B C 1
ATOM 3272 O O . LEU B 1 53 ? -0.941 54.094 23.016 1 88.12 53 LEU B O 1
ATOM 3276 N N . LYS B 1 54 ? -0.566 56.219 23.266 1 86.81 54 LYS B N 1
ATOM 3277 C CA . LYS B 1 54 ? 0.87 56.156 23 1 86.81 54 LYS B CA 1
ATOM 3278 C C . LYS B 1 54 ? 1.161 55.625 21.609 1 86.81 54 LYS B C 1
ATOM 3280 O O . LYS B 1 54 ? 1.987 54.719 21.438 1 86.81 54 LYS B O 1
ATOM 3285 N N . VAL B 1 55 ? 0.439 56.094 20.703 1 87.62 55 VAL B N 1
ATOM 3286 C CA . VAL B 1 55 ? 0.646 55.781 19.297 1 87.62 55 VAL B CA 1
ATOM 3287 C C . VAL B 1 55 ? 0.827 57.062 18.484 1 87.62 55 VAL B C 1
ATOM 3289 O O . VAL B 1 55 ? 0.674 58.156 19 1 87.62 55 VAL B O 1
ATOM 3292 N N . THR B 1 56 ? 1.175 56.844 17.219 1 85.56 56 THR B N 1
ATOM 3293 C CA . THR B 1 56 ? 1.4 58 16.359 1 85.56 56 THR B CA 1
ATOM 3294 C C . THR B 1 56 ? 0.076 58.562 15.859 1 85.56 56 THR B C 1
ATOM 3296 O O . THR B 1 56 ? -0.925 57.844 15.781 1 85.56 56 THR B O 1
ATOM 3299 N N . ASP B 1 57 ? 0.121 59.906 15.578 1 89.06 57 ASP B N 1
ATOM 3300 C CA . ASP B 1 57 ? -1.052 60.562 15.031 1 89.06 57 ASP B CA 1
ATOM 3301 C C . ASP B 1 57 ? -1.453 59.969 13.688 1 89.06 57 ASP B C 1
ATOM 3303 O O . ASP B 1 57 ? -2.643 59.875 13.383 1 89.06 57 ASP B O 1
ATOM 3307 N N . PHE B 1 58 ? -0.388 59.594 13.062 1 88.5 58 PHE B N 1
ATOM 3308 C CA . PHE B 1 58 ? -0.633 59 11.742 1 88.5 58 PHE B CA 1
ATOM 3309 C C . PHE B 1 58 ? -1.455 57.75 11.844 1 88.5 58 PHE B C 1
ATOM 3311 O O . PHE B 1 58 ? -2.379 57.531 11.055 1 88.5 58 PHE B O 1
ATOM 3318 N N . PHE B 1 59 ? -1.154 56.969 12.805 1 88.88 59 PHE B N 1
ATOM 3319 C CA . PHE B 1 59 ? -1.866 55.719 13.008 1 88.88 59 PHE B CA 1
ATOM 3320 C C . PHE B 1 59 ? -3.334 55.969 13.328 1 88.88 59 PHE B C 1
ATOM 3322 O O . PHE B 1 59 ? -4.219 55.312 12.773 1 88.88 59 PHE B O 1
ATOM 3329 N N . VAL B 1 60 ? -3.625 56.938 14.156 1 89.81 60 VAL B N 1
ATOM 3330 C CA . VAL B 1 60 ? -4.988 57.25 14.57 1 89.81 60 VAL B CA 1
ATOM 3331 C C . VAL B 1 60 ? -5.789 57.75 13.375 1 89.81 60 VAL B C 1
ATOM 3333 O O . VAL B 1 60 ? -6.93 57.344 13.156 1 89.81 60 VAL B O 1
ATOM 3336 N N . ARG B 1 61 ? -5.086 58.562 12.625 1 89.19 61 ARG B N 1
ATOM 3337 C CA . ARG B 1 61 ? -5.746 59.125 11.445 1 89.19 61 ARG B CA 1
ATOM 3338 C C . ARG B 1 61 ? -6.094 58.031 10.445 1 89.19 61 ARG B C 1
ATOM 3340 O O . ARG B 1 61 ? -7.184 58.031 9.875 1 89.19 61 ARG B O 1
ATOM 3347 N N . LYS B 1 62 ? -5.145 57.219 10.281 1 89.31 62 LYS B N 1
ATOM 3348 C CA . LYS B 1 62 ? -5.34 56.125 9.344 1 89.31 62 LYS B CA 1
ATOM 3349 C C . LYS B 1 62 ? -6.477 55.219 9.789 1 89.31 62 LYS B C 1
ATOM 3351 O O . LYS B 1 62 ? -7.305 54.812 8.969 1 89.31 62 LYS B O 1
ATOM 3356 N N . MET B 1 63 ? -6.547 54.938 11.086 1 89.06 63 MET B N 1
ATOM 3357 C CA . MET B 1 63 ? -7.59 54.062 11.617 1 89.06 63 MET B CA 1
ATOM 3358 C C . MET B 1 63 ? -8.961 54.719 11.492 1 89.06 63 MET B C 1
ATOM 3360 O O . MET B 1 63 ? -9.945 54.062 11.156 1 89.06 63 MET B O 1
ATOM 3364 N N . TRP B 1 64 ? -8.969 55.969 11.75 1 88.69 64 TRP B N 1
ATOM 3365 C CA . TRP B 1 64 ? -10.219 56.688 11.672 1 88.69 64 TRP B CA 1
ATOM 3366 C C . TRP B 1 64 ? -10.742 56.719 10.234 1 88.69 64 TRP B C 1
ATOM 3368 O O . TRP B 1 64 ? -11.93 56.5 9.992 1 88.69 64 TRP B O 1
ATOM 3378 N N . LYS B 1 65 ? -9.797 57.031 9.344 1 88.31 65 LYS B N 1
ATOM 3379 C CA . LYS B 1 65 ? -10.188 57.062 7.941 1 88.31 65 LYS B CA 1
ATOM 3380 C C . LYS B 1 65 ? -10.727 55.688 7.492 1 88.31 65 LYS B C 1
ATOM 3382 O O . LYS B 1 65 ? -11.742 55.625 6.805 1 88.31 65 LYS B O 1
ATOM 3387 N N . GLN B 1 66 ? -10.031 54.688 7.879 1 88.19 66 GLN B N 1
ATOM 3388 C CA . GLN B 1 66 ? -10.453 53.344 7.52 1 88.19 66 GLN B CA 1
ATOM 3389 C C . GLN B 1 66 ? -11.82 53.031 8.109 1 88.19 66 GLN B C 1
ATOM 3391 O O . GLN B 1 66 ? -12.656 52.375 7.461 1 88.19 66 GLN B O 1
ATOM 3396 N N . PHE B 1 67 ? -12.086 53.469 9.359 1 87.94 67 PHE B N 1
ATOM 3397 C CA . PHE B 1 67 ? -13.352 53.188 10.039 1 87.94 67 PHE B CA 1
ATOM 3398 C C . PHE B 1 67 ? -14.492 53.969 9.367 1 87.94 67 PHE B C 1
ATOM 3400 O O . PHE B 1 67 ? -15.609 53.438 9.281 1 87.94 67 PHE B O 1
ATOM 3407 N N . CYS B 1 68 ? -14.156 55.094 8.953 1 88.19 68 CYS B N 1
ATOM 3408 C CA . CYS B 1 68 ? -15.188 55.906 8.305 1 88.19 68 CYS B CA 1
ATOM 3409 C C . CYS B 1 68 ? -15.609 55.281 6.98 1 88.19 68 CYS B C 1
ATOM 3411 O O . CYS B 1 68 ? -16.781 55.375 6.602 1 88.19 68 CYS B O 1
ATOM 3413 N N . ILE B 1 69 ? -14.656 54.688 6.383 1 87 69 ILE B N 1
ATOM 3414 C CA . ILE B 1 69 ? -14.922 54.125 5.07 1 87 69 ILE B CA 1
ATOM 3415 C C . ILE B 1 69 ? -15.508 52.719 5.23 1 87 69 ILE B C 1
ATOM 3417 O O . ILE B 1 69 ? -16.578 52.438 4.703 1 87 69 ILE B O 1
ATOM 3421 N N . ASP B 1 70 ? -14.906 51.812 5.984 1 86 70 ASP B N 1
ATOM 3422 C CA . ASP B 1 70 ? -15.25 50.406 6.039 1 86 70 ASP B CA 1
ATOM 3423 C C . ASP B 1 70 ? -16.156 50.094 7.23 1 86 70 ASP B C 1
ATOM 3425 O O . ASP B 1 70 ? -16.75 49.031 7.305 1 86 70 ASP B O 1
ATOM 3429 N N . LYS B 1 71 ? -16.266 51.125 8.234 1 82.19 71 LYS B N 1
ATOM 3430 C CA . LYS B 1 71 ? -17.016 50.938 9.469 1 82.19 71 LYS B CA 1
ATOM 3431 C C . LYS B 1 71 ? -16.5 49.781 10.281 1 82.19 71 LYS B C 1
ATOM 3433 O O . LYS B 1 71 ? -17.203 49.25 11.141 1 82.19 71 LYS B O 1
ATOM 3438 N N . GLU B 1 72 ? -15.391 49.219 9.734 1 80.38 72 GLU B N 1
ATOM 3439 C CA . GLU B 1 72 ? -14.672 48.188 10.461 1 80.38 72 GLU B CA 1
ATOM 3440 C C . GLU B 1 72 ? -13.164 48.344 10.305 1 80.38 72 GLU B C 1
ATOM 3442 O O . GLU B 1 72 ? -12.688 48.812 9.273 1 80.38 72 GLU B O 1
ATOM 3447 N N . VAL B 1 73 ? -12.531 48.156 11.438 1 78.25 73 VAL B N 1
ATOM 3448 C CA . VAL B 1 73 ? -11.078 48.281 11.352 1 78.25 73 VAL B CA 1
ATOM 3449 C C . VAL B 1 73 ? -10.445 46.906 11.578 1 78.25 73 VAL B C 1
ATOM 3451 O O . VAL B 1 73 ? -10.547 46.344 12.672 1 78.25 73 VAL B O 1
ATOM 3454 N N . LYS B 1 74 ? -10.141 46.188 10.445 1 78.81 74 LYS B N 1
ATOM 3455 C CA . LYS B 1 74 ? -9.406 44.938 10.516 1 78.81 74 LYS B CA 1
ATOM 3456 C C . LYS B 1 74 ? -8.125 44.969 9.688 1 78.81 74 LYS B C 1
ATOM 3458 O O . LYS B 1 74 ? -8.031 45.75 8.734 1 78.81 74 LYS B O 1
ATOM 3463 N N . CYS B 1 75 ? -7.121 44.281 10.242 1 76.94 75 CYS B N 1
ATOM 3464 C CA . CYS B 1 75 ? -5.883 44.156 9.484 1 76.94 75 CYS B CA 1
ATOM 3465 C C . CYS B 1 75 ? -6.125 43.469 8.148 1 76.94 75 CYS B C 1
ATOM 3467 O O . CYS B 1 75 ? -6.824 42.438 8.086 1 76.94 75 CYS B O 1
ATOM 3469 N N . LYS B 1 76 ? -5.781 44.125 7.074 1 74.25 76 LYS B N 1
ATOM 3470 C CA . LYS B 1 76 ? -5.926 43.5 5.766 1 74.25 76 LYS B CA 1
ATOM 3471 C C . LYS B 1 76 ? -4.949 42.344 5.598 1 74.25 76 LYS B C 1
ATOM 3473 O O . LYS B 1 76 ? -3.811 42.406 6.059 1 74.25 76 LYS B O 1
ATOM 3478 N N . PRO B 1 77 ? -5.457 41.219 5.02 1 76.75 77 PRO B N 1
ATOM 3479 C CA . PRO B 1 77 ? -4.559 40.094 4.82 1 76.75 77 PRO B CA 1
ATOM 3480 C C . PRO B 1 77 ? -3.486 40.344 3.766 1 76.75 77 PRO B C 1
ATOM 3482 O O . PRO B 1 77 ? -3.705 41.156 2.852 1 76.75 77 PRO B O 1
ATOM 3485 N N . HIS B 1 78 ? -2.217 40.031 4.086 1 73.06 78 HIS B N 1
ATOM 3486 C CA . HIS B 1 78 ? -1.133 40.156 3.117 1 73.06 78 HIS B CA 1
ATOM 3487 C C . HIS B 1 78 ? -1.389 39.25 1.901 1 73.06 78 HIS B C 1
ATOM 3489 O O . HIS B 1 78 ? -1.885 38.156 2.037 1 73.06 78 HIS B O 1
ATOM 3495 N N . LYS B 1 79 ? -1.349 39.875 0.677 1 73.5 79 LYS B N 1
ATOM 3496 C CA . LYS B 1 79 ? -1.495 39.094 -0.536 1 73.5 79 LYS B CA 1
ATOM 3497 C C . LYS B 1 79 ? -0.29 38.188 -0.742 1 73.5 79 LYS B C 1
ATOM 3499 O O . LYS B 1 79 ? 0.85 38.594 -0.502 1 73.5 79 LYS B O 1
ATOM 3504 N N . GLY B 1 80 ? -0.338 37 -0.724 1 68.81 80 GLY B N 1
ATOM 3505 C CA . GLY B 1 80 ? 0.746 36.062 -0.959 1 68.81 80 GLY B CA 1
ATOM 3506 C C . GLY B 1 80 ? 1.422 36.25 -2.303 1 68.81 80 GLY B C 1
ATOM 3507 O O . GLY B 1 80 ? 0.902 36.969 -3.172 1 68.81 80 GLY B O 1
ATOM 3508 N N . LEU B 1 81 ? 2.676 35.812 -2.521 1 76.25 81 LEU B N 1
ATOM 3509 C CA . LEU B 1 81 ? 3.434 35.844 -3.766 1 76.25 81 LEU B CA 1
ATOM 3510 C C . LEU B 1 81 ? 2.648 35.188 -4.895 1 76.25 81 LEU B C 1
ATOM 3512 O O . LEU B 1 81 ? 1.86 34.281 -4.656 1 76.25 81 LEU B O 1
ATOM 3516 N N . GLN B 1 82 ? 2.758 35.812 -6.098 1 78.62 82 GLN B N 1
ATOM 3517 C CA . GLN B 1 82 ? 2.131 35.219 -7.266 1 78.62 82 GLN B CA 1
ATOM 3518 C C . GLN B 1 82 ? 2.682 33.812 -7.516 1 78.62 82 GLN B C 1
ATOM 3520 O O . GLN B 1 82 ? 3.895 33.594 -7.469 1 78.62 82 GLN B O 1
ATOM 3525 N N . PRO B 1 83 ? 1.821 32.906 -7.754 1 81.19 83 PRO B N 1
ATOM 3526 C CA . PRO B 1 83 ? 2.281 31.531 -7.996 1 81.19 83 PRO B CA 1
ATOM 3527 C C . PRO B 1 83 ? 3.088 31.406 -9.289 1 81.19 83 PRO B C 1
ATOM 3529 O O . PRO B 1 83 ? 2.855 32.156 -10.242 1 81.19 83 PRO B O 1
ATOM 3532 N N . LYS B 1 84 ? 4.043 30.609 -9.258 1 81.31 84 LYS B N 1
ATOM 3533 C CA . LYS B 1 84 ? 4.914 30.375 -10.406 1 81.31 84 LYS B CA 1
ATOM 3534 C C . LYS B 1 84 ? 4.137 29.766 -11.57 1 81.31 84 LYS B C 1
ATOM 3536 O O . LYS B 1 84 ? 4.453 30.031 -12.734 1 81.31 84 LYS B O 1
ATOM 3541 N N . LEU B 1 85 ? 3.133 29 -11.281 1 86.31 85 LEU B N 1
ATOM 3542 C CA . LEU B 1 85 ? 2.379 28.328 -12.328 1 86.31 85 LEU B CA 1
ATOM 3543 C C . LEU B 1 85 ? 1.09 29.078 -12.648 1 86.31 85 LEU B C 1
ATOM 3545 O O . LEU B 1 85 ? 0.317 29.391 -11.742 1 86.31 85 LEU B O 1
ATOM 3549 N N . SER B 1 86 ? 0.888 29.328 -13.938 1 85.88 86 SER B N 1
ATOM 3550 C CA . SER B 1 86 ? -0.306 30.016 -14.414 1 85.88 86 SER B CA 1
ATOM 3551 C C . SER B 1 86 ? -1.495 29.062 -14.5 1 85.88 86 SER B C 1
ATOM 3553 O O . SER B 1 86 ? -1.353 27.859 -14.273 1 85.88 86 SER B O 1
ATOM 3555 N N . ASN B 1 87 ? -2.633 29.656 -14.797 1 87.81 87 ASN B N 1
ATOM 3556 C CA . ASN B 1 87 ? -3.848 28.859 -14.914 1 87.81 87 ASN B CA 1
ATOM 3557 C C . ASN B 1 87 ? -3.771 27.875 -16.078 1 87.81 87 ASN B C 1
ATOM 3559 O O . ASN B 1 87 ? -4.16 26.719 -15.953 1 87.81 87 ASN B O 1
ATOM 3563 N N . PRO B 1 88 ? -3.246 28.344 -17.141 1 88.94 88 PRO B N 1
ATOM 3564 C CA . PRO B 1 88 ? -3.105 27.375 -18.234 1 88.94 88 PRO B CA 1
ATOM 3565 C C . PRO B 1 88 ? -2.158 26.234 -17.891 1 88.94 88 PRO B C 1
ATOM 3567 O O . PRO B 1 88 ? -2.355 25.109 -18.344 1 88.94 88 PRO B O 1
ATOM 3570 N N . ASP B 1 89 ? -1.169 26.562 -17.094 1 89 89 ASP B N 1
ATOM 3571 C CA . ASP B 1 89 ? -0.25 25.516 -16.656 1 89 89 ASP B CA 1
ATOM 3572 C C . ASP B 1 89 ? -0.966 24.484 -15.789 1 89 89 ASP B C 1
ATOM 3574 O O . ASP B 1 89 ? -0.726 23.281 -15.922 1 89 89 ASP B O 1
ATOM 3578 N N . LYS B 1 90 ? -1.783 25.016 -14.953 1 91.62 90 LYS B N 1
ATOM 3579 C CA . LYS B 1 90 ? -2.549 24.125 -14.086 1 91.62 90 LYS B CA 1
ATOM 3580 C C . LYS B 1 90 ? -3.488 23.234 -14.898 1 91.62 90 LYS B C 1
ATOM 3582 O O . LYS B 1 90 ? -3.652 22.047 -14.594 1 91.62 90 LYS B O 1
ATOM 3587 N N . GLU B 1 91 ? -4.066 23.781 -15.875 1 92 91 GLU B N 1
ATOM 3588 C CA . GLU B 1 91 ? -4.949 23.016 -16.75 1 92 91 GLU B CA 1
ATOM 3589 C C . GLU B 1 91 ? -4.172 21.953 -17.516 1 92 91 GLU B C 1
ATOM 3591 O O . GLU B 1 91 ? -4.68 20.859 -17.75 1 92 91 GLU B O 1
ATOM 3596 N N . TYR B 1 92 ? -3.016 22.406 -17.859 1 92.56 92 TYR B N 1
ATOM 3597 C CA . TYR B 1 92 ? -2.152 21.453 -18.547 1 92.56 92 TYR B CA 1
ATOM 3598 C C . TYR B 1 92 ? -1.812 20.266 -17.641 1 92.56 92 TYR B C 1
ATOM 3600 O O . TYR B 1 92 ? -1.866 19.109 -18.062 1 92.56 92 TYR B O 1
ATOM 3608 N N . ILE B 1 93 ? -1.506 20.547 -16.469 1 92.88 93 ILE B N 1
ATOM 3609 C CA . ILE B 1 93 ? -1.177 19.5 -15.5 1 92.88 93 ILE B CA 1
ATOM 3610 C C . ILE B 1 93 ? -2.385 18.594 -15.297 1 92.88 93 ILE B C 1
ATOM 3612 O O . ILE B 1 93 ? -2.248 17.375 -15.266 1 92.88 93 ILE B O 1
ATOM 3616 N N . LEU B 1 94 ? -3.475 19.172 -15.18 1 94.19 94 LEU B N 1
ATOM 3617 C CA . LEU B 1 94 ? -4.707 18.422 -15 1 94.19 94 LEU B CA 1
ATOM 3618 C C . LEU B 1 94 ? -4.961 17.5 -16.203 1 94.19 94 LEU B C 1
ATOM 3620 O O . LEU B 1 94 ? -5.309 16.328 -16.016 1 94.19 94 LEU B O 1
ATOM 3624 N N . ALA B 1 95 ? -4.797 18 -17.344 1 94.06 95 ALA B N 1
ATOM 3625 C CA . ALA B 1 95 ? -5.023 17.234 -18.562 1 94.06 95 ALA B CA 1
ATOM 3626 C C . ALA B 1 95 ? -4.086 16.031 -18.625 1 94.06 95 ALA B C 1
ATOM 3628 O O . ALA B 1 95 ? -4.504 14.93 -18.984 1 94.06 95 ALA B O 1
ATOM 3629 N N . LYS B 1 96 ? -2.852 16.281 -18.281 1 93.69 96 LYS B N 1
ATOM 3630 C CA . LYS B 1 96 ? -1.87 15.211 -18.328 1 93.69 96 LYS B CA 1
ATOM 3631 C C . LYS B 1 96 ? -2.182 14.141 -17.281 1 93.69 96 LYS B C 1
ATOM 3633 O O . LYS B 1 96 ? -2.047 12.945 -17.562 1 93.69 96 LYS B O 1
ATOM 3638 N N . LYS B 1 97 ? -2.576 14.539 -16.109 1 93.88 97 LYS B N 1
ATOM 3639 C CA . LYS B 1 97 ? -2.912 13.602 -15.039 1 93.88 97 LYS B CA 1
ATOM 3640 C C . LYS B 1 97 ? -4.199 12.852 -15.359 1 93.88 97 LYS B C 1
ATOM 3642 O O . LYS B 1 97 ? -4.375 11.703 -14.938 1 93.88 97 LYS B O 1
ATOM 3647 N N . MET B 1 98 ? -5.078 13.445 -16.094 1 92.56 98 MET B N 1
ATOM 3648 C CA . MET B 1 98 ? -6.297 12.758 -16.516 1 92.56 98 MET B CA 1
ATOM 3649 C C . MET B 1 98 ? -5.988 11.703 -17.578 1 92.56 98 MET B C 1
ATOM 3651 O O . MET B 1 98 ? -6.613 10.641 -17.594 1 92.56 98 MET B O 1
ATOM 3655 N N . GLU B 1 99 ? -5.078 12.031 -18.391 1 91.88 99 GLU B N 1
ATOM 3656 C CA . GLU B 1 99 ? -4.664 11.086 -19.422 1 91.88 99 GLU B CA 1
ATOM 3657 C C . GLU B 1 99 ? -3.904 9.906 -18.828 1 91.88 99 GLU B C 1
ATOM 3659 O O . GLU B 1 99 ? -4.188 8.75 -19.156 1 91.88 99 GLU B O 1
ATOM 3664 N N . LYS B 1 100 ? -2.975 10.211 -17.969 1 93.38 100 LYS B N 1
ATOM 3665 C CA . LYS B 1 100 ? -2.154 9.203 -17.312 1 93.38 100 LYS B CA 1
ATOM 3666 C C . LYS B 1 100 ? -1.93 9.547 -15.844 1 93.38 100 LYS B C 1
ATOM 3668 O O . LYS B 1 100 ? -0.943 10.203 -15.5 1 93.38 100 LYS B O 1
ATOM 3673 N N . PRO B 1 101 ? -2.725 9.008 -15.031 1 94.81 101 PRO B N 1
ATOM 3674 C CA . PRO B 1 101 ? -2.645 9.336 -13.609 1 94.81 101 PRO B CA 1
ATOM 3675 C C . PRO B 1 101 ? -1.305 8.938 -12.992 1 94.81 101 PRO B C 1
ATOM 3677 O O . PRO B 1 101 ? -0.906 9.5 -11.961 1 94.81 101 PRO B O 1
ATOM 3680 N N . THR B 1 102 ? -0.565 8.086 -13.648 1 94.44 102 THR B N 1
ATOM 3681 C CA . THR B 1 102 ? 0.656 7.562 -13.047 1 94.44 102 THR B CA 1
ATOM 3682 C C . THR B 1 102 ? 1.874 8.359 -13.516 1 94.44 102 THR B C 1
ATOM 3684 O O . THR B 1 102 ? 3.006 8.039 -13.148 1 94.44 102 THR B O 1
ATOM 3687 N N . ILE B 1 103 ? 1.687 9.414 -14.305 1 93.88 103 ILE B N 1
ATOM 3688 C CA . ILE B 1 103 ? 2.812 10.219 -14.766 1 93.88 103 ILE B CA 1
ATOM 3689 C C . ILE B 1 103 ? 3.57 10.781 -13.562 1 93.88 103 ILE B C 1
ATOM 3691 O O . ILE B 1 103 ? 2.961 11.273 -12.609 1 93.88 103 ILE B O 1
ATOM 3695 N N . SER B 1 104 ? 4.859 10.641 -13.602 1 93.31 104 SER B N 1
ATOM 3696 C CA . SER B 1 104 ? 5.672 11.117 -12.484 1 93.31 104 SER B CA 1
ATOM 3697 C C . SER B 1 104 ? 5.805 12.633 -12.5 1 93.31 104 SER B C 1
ATOM 3699 O O . SER B 1 104 ? 5.59 13.273 -13.539 1 93.31 104 SER B O 1
ATOM 3701 N N . LEU B 1 105 ? 6.156 13.188 -11.359 1 93.19 105 LEU B N 1
ATOM 3702 C CA . LEU B 1 105 ? 6.336 14.625 -11.258 1 93.19 105 LEU B CA 1
ATOM 3703 C C . LEU B 1 105 ? 7.5 15.094 -12.117 1 93.19 105 LEU B C 1
ATOM 3705 O O . LEU B 1 105 ? 7.445 16.172 -12.711 1 93.19 105 LEU B O 1
ATOM 3709 N N . SER B 1 106 ? 8.523 14.234 -12.141 1 92.12 106 SER B N 1
ATOM 3710 C CA . SER B 1 106 ? 9.68 14.586 -12.961 1 92.12 106 SER B CA 1
ATOM 3711 C C . SER B 1 106 ? 9.312 14.625 -14.438 1 92.12 106 SER B C 1
ATOM 3713 O O . SER B 1 106 ? 9.727 15.539 -15.164 1 92.12 106 SER B O 1
ATOM 3715 N N . GLU B 1 107 ? 8.578 13.656 -14.898 1 92.44 107 GLU B N 1
ATOM 3716 C CA . GLU B 1 107 ? 8.141 13.625 -16.297 1 92.44 107 GLU B CA 1
ATOM 3717 C C . GLU B 1 107 ? 7.184 14.773 -16.594 1 92.44 107 GLU B C 1
ATOM 3719 O O . GLU B 1 107 ? 7.242 15.367 -17.672 1 92.44 107 GLU B O 1
ATOM 3724 N N . LEU B 1 108 ? 6.309 15.039 -15.703 1 91.69 108 LEU B N 1
ATOM 3725 C CA . LEU B 1 108 ? 5.371 16.141 -15.852 1 91.69 108 LEU B CA 1
ATOM 3726 C C . LEU B 1 108 ? 6.109 17.469 -15.938 1 91.69 108 LEU B C 1
ATOM 3728 O O . LEU B 1 108 ? 5.75 18.344 -16.75 1 91.69 108 LEU B O 1
ATOM 3732 N N . ARG B 1 109 ? 7.07 17.609 -15.086 1 91.38 109 ARG B N 1
ATOM 3733 C CA . ARG B 1 109 ? 7.883 18.828 -15.109 1 91.38 109 ARG B CA 1
ATOM 3734 C C . ARG B 1 109 ? 8.562 19.016 -16.469 1 91.38 109 ARG B C 1
ATOM 3736 O O . ARG B 1 109 ? 8.57 20.109 -17.016 1 91.38 109 ARG B O 1
ATOM 3743 N N . GLU B 1 110 ? 9.125 17.906 -16.953 1 89.88 110 GLU B N 1
ATOM 3744 C CA . GLU B 1 110 ? 9.773 17.969 -18.266 1 89.88 110 GLU B CA 1
ATOM 3745 C C . GLU B 1 110 ? 8.789 18.375 -19.359 1 89.88 110 GLU B C 1
ATOM 3747 O O . GLU B 1 110 ? 9.109 19.188 -20.234 1 89.88 110 GLU B O 1
ATOM 3752 N N . LYS B 1 111 ? 7.609 17.891 -19.344 1 90.12 111 LYS B N 1
ATOM 3753 C CA . LYS B 1 111 ? 6.586 18.219 -20.328 1 90.12 111 LYS B CA 1
ATOM 3754 C C . LYS B 1 111 ? 6.121 19.656 -20.188 1 90.12 111 LYS B C 1
ATOM 3756 O O . LYS B 1 111 ? 5.852 20.344 -21.172 1 90.12 111 LYS B O 1
ATOM 3761 N N . LEU B 1 112 ? 6 20.062 -18.984 1 88.44 112 LEU B N 1
ATOM 3762 C CA . LEU B 1 112 ? 5.59 21.438 -18.719 1 88.44 112 LEU B CA 1
ATOM 3763 C C . LEU B 1 112 ? 6.629 22.422 -19.234 1 88.44 112 LEU B C 1
ATOM 3765 O O . LEU B 1 112 ? 6.273 23.469 -19.781 1 88.44 112 LEU B O 1
ATOM 3769 N N . LEU B 1 113 ? 7.891 22.078 -19.016 1 85.69 113 LEU B N 1
ATOM 3770 C CA . LEU B 1 113 ? 8.969 22.953 -19.469 1 85.69 113 LEU B CA 1
ATOM 3771 C C . LEU B 1 113 ? 9.016 23 -21 1 85.69 113 LEU B C 1
ATOM 3773 O O . LEU B 1 113 ? 9.336 24.047 -21.562 1 85.69 113 LEU B O 1
ATOM 3777 N N . HIS B 1 114 ? 8.672 21.938 -21.578 1 84.56 114 HIS B N 1
ATOM 3778 C CA . HIS B 1 114 ? 8.688 21.891 -23.031 1 84.56 114 HIS B CA 1
ATOM 3779 C C . HIS B 1 114 ? 7.496 22.641 -23.625 1 84.56 114 HIS B C 1
ATOM 3781 O O . HIS B 1 114 ? 7.598 23.25 -24.688 1 84.56 114 HIS B O 1
ATOM 3787 N N . ASN B 1 115 ? 6.359 22.531 -23.016 1 77.38 115 ASN B N 1
ATOM 3788 C CA . ASN B 1 115 ? 5.145 23.125 -23.562 1 77.38 115 ASN B CA 1
ATOM 3789 C C . ASN B 1 115 ? 4.945 24.547 -23.062 1 77.38 115 ASN B C 1
ATOM 3791 O O . ASN B 1 115 ? 4.195 25.328 -23.656 1 77.38 115 ASN B O 1
ATOM 3795 N N . SER B 1 116 ? 5.125 24.734 -21.734 1 63.75 116 SER B N 1
ATOM 3796 C CA . SER B 1 116 ? 4.75 26.016 -21.141 1 63.75 116 SER B CA 1
ATOM 3797 C C . SER B 1 116 ? 5.707 27.125 -21.562 1 63.75 116 SER B C 1
ATOM 3799 O O . SER B 1 116 ? 6.883 26.859 -21.844 1 63.75 116 SER B O 1
ATOM 3801 N N . VAL B 1 117 ? 5.051 28.141 -22.047 1 55.28 117 VAL B N 1
ATOM 3802 C CA . VAL B 1 117 ? 5.617 29.469 -22.25 1 55.28 117 VAL B CA 1
ATOM 3803 C C . VAL B 1 117 ? 6.156 30 -20.922 1 55.28 117 VAL B C 1
ATOM 3805 O O . VAL B 1 117 ? 6.504 31.188 -20.828 1 55.28 117 VAL B O 1
ATOM 3808 N N . VAL B 1 118 ? 6.047 29.109 -19.938 1 55.56 118 VAL B N 1
ATOM 3809 C CA . VAL B 1 118 ? 6.48 29.672 -18.656 1 55.56 118 VAL B CA 1
ATOM 3810 C C . VAL B 1 118 ? 7.914 30.188 -18.781 1 55.56 118 VAL B C 1
ATOM 3812 O O . VAL B 1 118 ? 8.82 29.438 -19.156 1 55.56 118 VAL B O 1
ATOM 3815 N N . PRO B 1 119 ? 7.922 31.359 -18.953 1 55.25 119 PRO B N 1
ATOM 3816 C CA . PRO B 1 119 ? 9.266 31.938 -19.047 1 55.25 119 PRO B CA 1
ATOM 3817 C C . PRO B 1 119 ? 10.234 31.359 -18.016 1 55.25 119 PRO B C 1
ATOM 3819 O O . PRO B 1 119 ? 11.445 31.375 -18.234 1 55.25 119 PRO B O 1
ATOM 3822 N N . ASN B 1 120 ? 9.75 31.156 -16.719 1 53.19 120 ASN B N 1
ATOM 3823 C CA . ASN B 1 120 ? 10.688 30.906 -15.625 1 53.19 120 ASN B CA 1
ATOM 3824 C C . ASN B 1 120 ? 10.984 29.422 -15.469 1 53.19 120 ASN B C 1
ATOM 3826 O O . ASN B 1 120 ? 10.102 28.641 -15.109 1 53.19 120 ASN B O 1
ATOM 3830 N N . ASN B 1 121 ? 11.906 28.875 -16.156 1 60.34 121 ASN B N 1
ATOM 3831 C CA . ASN B 1 121 ? 12.641 27.609 -16.297 1 60.34 121 ASN B CA 1
ATOM 3832 C C . ASN B 1 121 ? 12.828 26.922 -14.961 1 60.34 121 ASN B C 1
ATOM 3834 O O . ASN B 1 121 ? 13.445 25.859 -14.883 1 60.34 121 ASN B O 1
ATOM 3838 N N . ASN B 1 122 ? 12.227 27.547 -13.828 1 75.31 122 ASN B N 1
ATOM 3839 C CA . ASN B 1 122 ? 12.727 26.922 -12.602 1 75.31 122 ASN B CA 1
ATOM 3840 C C . ASN B 1 122 ? 11.586 26.359 -11.75 1 75.31 122 ASN B C 1
ATOM 3842 O O . ASN B 1 122 ? 11.484 26.672 -10.562 1 75.31 122 ASN B O 1
ATOM 3846 N N . VAL B 1 123 ? 10.641 25.719 -12.383 1 84.94 123 VAL B N 1
ATOM 3847 C CA . VAL B 1 123 ? 9.602 25.141 -11.531 1 84.94 123 VAL B CA 1
ATOM 3848 C C . VAL B 1 123 ? 10.086 23.828 -10.93 1 84.94 123 VAL B C 1
ATOM 3850 O O . VAL B 1 123 ? 10.547 22.938 -11.648 1 84.94 123 VAL B O 1
ATOM 3853 N N . SER B 1 124 ? 9.984 23.828 -9.68 1 88.88 124 SER B N 1
ATOM 3854 C CA . SER B 1 124 ? 10.43 22.625 -8.984 1 88.88 124 SER B CA 1
ATOM 3855 C C . SER B 1 124 ? 9.328 21.578 -8.93 1 88.88 124 SER B C 1
ATOM 3857 O O . SER B 1 124 ? 8.156 21.891 -9.164 1 88.88 124 SER B O 1
ATOM 3859 N N . ARG B 1 125 ? 9.695 20.359 -8.688 1 91.38 125 ARG B N 1
ATOM 3860 C CA . ARG B 1 125 ? 8.742 19.266 -8.523 1 91.38 125 ARG B CA 1
ATOM 3861 C C . ARG B 1 125 ? 7.785 19.547 -7.371 1 91.38 125 ARG B C 1
ATOM 3863 O O . ARG B 1 125 ? 6.602 19.203 -7.441 1 91.38 125 ARG B O 1
ATOM 3870 N N . MET B 1 126 ? 8.297 20.234 -6.379 1 93.06 126 MET B N 1
ATOM 3871 C CA . MET B 1 126 ? 7.5 20.516 -5.188 1 93.06 126 MET B CA 1
ATOM 3872 C C . MET B 1 126 ? 6.387 21.516 -5.504 1 93.06 126 MET B C 1
ATOM 3874 O O . MET B 1 126 ? 5.277 21.406 -4.977 1 93.06 126 MET B O 1
ATOM 3878 N N . THR B 1 127 ? 6.734 22.406 -6.363 1 90.75 127 THR B N 1
ATOM 3879 C CA . THR B 1 127 ? 5.715 23.359 -6.781 1 90.75 127 THR B CA 1
ATOM 3880 C C . THR B 1 127 ? 4.574 22.656 -7.508 1 90.75 127 THR B C 1
ATOM 3882 O O . THR B 1 127 ? 3.402 22.953 -7.281 1 90.75 127 THR B O 1
ATOM 3885 N N . ILE B 1 128 ? 4.996 21.734 -8.32 1 92 128 ILE B N 1
ATOM 3886 C CA . ILE B 1 128 ? 3.996 20.969 -9.062 1 92 128 ILE B CA 1
ATOM 3887 C C . ILE B 1 128 ? 3.156 20.141 -8.094 1 92 128 ILE B C 1
ATOM 3889 O O . ILE B 1 128 ? 1.931 20.078 -8.219 1 92 128 ILE B O 1
ATOM 3893 N N . CYS B 1 129 ? 3.809 19.531 -7.199 1 94.56 129 CYS B N 1
ATOM 3894 C CA . CYS B 1 129 ? 3.127 18.703 -6.203 1 94.56 129 CYS B CA 1
ATOM 3895 C C . CYS B 1 129 ? 2.125 19.531 -5.41 1 94.56 129 CYS B C 1
ATOM 3897 O O . CYS B 1 129 ? 1.003 19.078 -5.16 1 94.56 129 CYS B O 1
ATOM 3899 N N . ARG B 1 130 ? 2.494 20.766 -5.027 1 93.19 130 ARG B N 1
ATOM 3900 C CA . ARG B 1 130 ? 1.619 21.656 -4.254 1 93.19 130 ARG B CA 1
ATOM 3901 C C . ARG B 1 130 ? 0.383 22.031 -5.062 1 93.19 130 ARG B C 1
ATOM 3903 O O . ARG B 1 130 ? -0.726 22.078 -4.523 1 93.19 130 ARG B O 1
ATOM 3910 N N . VAL B 1 131 ? 0.627 22.297 -6.266 1 93.19 131 VAL B N 1
ATOM 3911 C CA . VAL B 1 131 ? -0.482 22.672 -7.133 1 93.19 131 VAL B CA 1
ATOM 3912 C C . VAL B 1 131 ? -1.456 21.516 -7.273 1 93.19 131 VAL B C 1
ATOM 3914 O O . VAL B 1 131 ? -2.674 21.703 -7.234 1 93.19 131 VAL B O 1
ATOM 3917 N N . ILE B 1 132 ? -0.955 20.297 -7.445 1 95.5 132 ILE B N 1
ATOM 3918 C CA . ILE B 1 132 ? -1.784 19.109 -7.594 1 95.5 132 ILE B CA 1
ATOM 3919 C C . ILE B 1 132 ? -2.629 18.906 -6.336 1 95.5 132 ILE B C 1
ATOM 3921 O O . ILE B 1 132 ? -3.824 18.625 -6.426 1 95.5 132 ILE B O 1
ATOM 3925 N N . LYS B 1 133 ? -2.008 19.094 -5.227 1 95.06 133 LYS B N 1
ATOM 3926 C CA . LYS B 1 133 ? -2.672 18.859 -3.949 1 95.06 133 LYS B CA 1
ATOM 3927 C C . LYS B 1 133 ? -3.637 19.984 -3.607 1 95.06 133 LYS B C 1
ATOM 3929 O O . LYS B 1 133 ? -4.805 19.734 -3.293 1 95.06 133 LYS B O 1
ATOM 3934 N N . LYS B 1 134 ? -3.195 21.172 -3.658 1 93.12 134 LYS B N 1
ATOM 3935 C CA . LYS B 1 134 ? -3.959 22.312 -3.154 1 93.12 134 LYS B CA 1
ATOM 3936 C C . LYS B 1 134 ? -4.918 22.844 -4.215 1 93.12 134 LYS B C 1
ATOM 3938 O O . LYS B 1 134 ? -6.09 23.094 -3.928 1 93.12 134 LYS B O 1
ATOM 3943 N N . ASP B 1 135 ? -4.445 22.984 -5.398 1 92.69 135 ASP B N 1
ATOM 3944 C CA . ASP B 1 135 ? -5.246 23.625 -6.43 1 92.69 135 ASP B CA 1
ATOM 3945 C C . ASP B 1 135 ? -6.129 22.625 -7.156 1 92.69 135 ASP B C 1
ATOM 3947 O O . ASP B 1 135 ? -7.297 22.891 -7.445 1 92.69 135 ASP B O 1
ATOM 3951 N N . LEU B 1 136 ? -5.59 21.516 -7.469 1 94.62 136 LEU B N 1
ATOM 3952 C CA . LEU B 1 136 ? -6.324 20.547 -8.266 1 94.62 136 LEU B CA 1
ATOM 3953 C C . LEU B 1 136 ? -7.031 19.531 -7.359 1 94.62 136 LEU B C 1
ATOM 3955 O O . LEU B 1 136 ? -7.836 18.734 -7.836 1 94.62 136 LEU B O 1
ATOM 3959 N N . ASN B 1 137 ? -6.746 19.5 -6.152 1 95.62 137 ASN B N 1
ATOM 3960 C CA . ASN B 1 137 ? -7.395 18.641 -5.168 1 95.62 137 ASN B CA 1
ATOM 3961 C C . ASN B 1 137 ? -7.234 17.156 -5.523 1 95.62 137 ASN B C 1
ATOM 3963 O O . ASN B 1 137 ? -8.211 16.406 -5.531 1 95.62 137 ASN B O 1
ATOM 3967 N N . MET B 1 138 ? -6.109 16.844 -5.898 1 96.31 138 MET B N 1
ATOM 3968 C CA . MET B 1 138 ? -5.789 15.453 -6.215 1 96.31 138 MET B CA 1
ATOM 3969 C C . MET B 1 138 ? -4.871 14.852 -5.16 1 96.31 138 MET B C 1
ATOM 3971 O O . MET B 1 138 ? -4.055 15.555 -4.562 1 96.31 138 MET B O 1
ATOM 3975 N N . THR B 1 139 ? -5.004 13.609 -4.902 1 95.94 139 THR B N 1
ATOM 3976 C CA . THR B 1 139 ? -4.168 12.906 -3.938 1 95.94 139 THR B CA 1
ATOM 3977 C C . THR B 1 139 ? -3.484 11.703 -4.582 1 95.94 139 THR B C 1
ATOM 3979 O O . THR B 1 139 ? -3.967 11.172 -5.586 1 95.94 139 THR B O 1
ATOM 3982 N N . PHE B 1 140 ? -2.301 11.422 -4.094 1 94.75 140 PHE B N 1
ATOM 3983 C CA . PHE B 1 140 ? -1.517 10.289 -4.559 1 94.75 140 PHE B CA 1
ATOM 3984 C C . PHE B 1 140 ? -2.041 8.984 -3.961 1 94.75 140 PHE B C 1
ATOM 3986 O O . PHE B 1 140 ? -2.062 8.82 -2.74 1 94.75 140 PHE B O 1
ATOM 3993 N N . LYS B 1 141 ? -2.568 8.039 -4.801 1 94.56 141 LYS B N 1
ATOM 3994 C CA . LYS B 1 141 ? -3.184 6.82 -4.281 1 94.56 141 LYS B CA 1
ATOM 3995 C C . LYS B 1 141 ? -2.879 5.625 -5.184 1 94.56 141 LYS B C 1
ATOM 3997 O O . LYS B 1 141 ? -2.27 5.777 -6.242 1 94.56 141 LYS B O 1
ATOM 4002 N N . LYS B 1 142 ? -3.166 4.383 -4.695 1 93.94 142 LYS B N 1
ATOM 4003 C CA . LYS B 1 142 ? -2.951 3.156 -5.457 1 93.94 142 LYS B CA 1
ATOM 4004 C C . LYS B 1 142 ? -3.82 3.127 -6.711 1 93.94 142 LYS B C 1
ATOM 4006 O O . LYS B 1 142 ? -4.992 3.504 -6.668 1 93.94 142 LYS B O 1
ATOM 4011 N N . VAL B 1 143 ? -3.242 2.631 -7.781 1 94.12 143 VAL B N 1
ATOM 4012 C CA . VAL B 1 143 ? -3.926 2.635 -9.07 1 94.12 143 VAL B CA 1
ATOM 4013 C C . VAL B 1 143 ? -4.676 1.318 -9.266 1 94.12 143 VAL B C 1
ATOM 4015 O O . VAL B 1 143 ? -4.152 0.247 -8.945 1 94.12 143 VAL B O 1
ATOM 4018 N N . SER B 1 144 ? -5.883 1.415 -9.664 1 91.75 144 SER B N 1
ATOM 4019 C CA . SER B 1 144 ? -6.637 0.255 -10.125 1 91.75 144 SER B CA 1
ATOM 4020 C C . SER B 1 144 ? -6.555 0.107 -11.641 1 91.75 144 SER B C 1
ATOM 4022 O O . SER B 1 144 ? -6.664 1.092 -12.375 1 91.75 144 SER B O 1
ATOM 4024 N N . ARG B 1 145 ? -6.355 -1.135 -12.094 1 89.25 145 ARG B N 1
ATOM 4025 C CA . ARG B 1 145 ? -6.152 -1.351 -13.523 1 89.25 145 ARG B CA 1
ATOM 4026 C C . ARG B 1 145 ? -7.16 -2.352 -14.078 1 89.25 145 ARG B C 1
ATOM 4028 O O . ARG B 1 145 ? -6.824 -3.514 -14.312 1 89.25 145 ARG B O 1
ATOM 4035 N N . PRO B 1 146 ? -8.305 -1.832 -14.375 1 87.44 146 PRO B N 1
ATOM 4036 C CA . PRO B 1 146 ? -9.234 -2.725 -15.07 1 87.44 146 PRO B CA 1
ATOM 4037 C C . PRO B 1 146 ? -8.734 -3.139 -16.453 1 87.44 146 PRO B C 1
ATOM 4039 O O . PRO B 1 146 ? -8 -2.385 -17.094 1 87.44 146 PRO B O 1
ATOM 4042 N N . LYS B 1 147 ? -9.156 -4.281 -16.859 1 87.88 147 LYS B N 1
ATOM 4043 C CA . LYS B 1 147 ? -8.711 -4.801 -18.156 1 87.88 147 LYS B CA 1
ATOM 4044 C C . LYS B 1 147 ? -9.453 -4.125 -19.297 1 87.88 147 LYS B C 1
ATOM 4046 O O . LYS B 1 147 ? -10.656 -3.879 -19.203 1 87.88 147 LYS B O 1
ATOM 4051 N N . ALA B 1 148 ? -8.672 -3.846 -20.344 1 86.69 148 ALA B N 1
ATOM 4052 C CA . ALA B 1 148 ? -9.242 -3.176 -21.5 1 86.69 148 ALA B CA 1
ATOM 4053 C C . ALA B 1 148 ? -10.336 -4.027 -22.141 1 86.69 148 ALA B C 1
ATOM 4055 O O . ALA B 1 148 ? -11.289 -3.496 -22.719 1 86.69 148 ALA B O 1
ATOM 4056 N N . GLU B 1 149 ? -10.25 -5.297 -22.016 1 85.94 149 GLU B N 1
ATOM 4057 C CA . GLU B 1 149 ? -11.195 -6.238 -22.594 1 85.94 149 GLU B CA 1
ATOM 4058 C C . GLU B 1 149 ? -12.594 -6.055 -22.016 1 85.94 149 GLU B C 1
ATOM 4060 O O . GLU B 1 149 ? -13.586 -6.438 -22.641 1 85.94 149 GLU B O 1
ATOM 4065 N N . ARG B 1 150 ? -12.617 -5.535 -20.875 1 88.69 150 ARG B N 1
ATOM 4066 C CA . ARG B 1 150 ? -13.898 -5.273 -20.234 1 88.69 150 ARG B CA 1
ATOM 4067 C C . ARG B 1 150 ? -14.688 -4.223 -21 1 88.69 150 ARG B C 1
ATOM 4069 O O . ARG B 1 150 ? -15.922 -4.238 -20.984 1 88.69 150 ARG B O 1
ATOM 4076 N N . PHE B 1 151 ? -13.992 -3.434 -21.766 1 89.19 151 PHE B N 1
ATOM 4077 C CA . PHE B 1 151 ? -14.664 -2.277 -22.344 1 89.19 151 PHE B CA 1
ATOM 4078 C C . PHE B 1 151 ? -14.758 -2.406 -23.859 1 89.19 151 PHE B C 1
ATOM 4080 O O . PHE B 1 151 ? -15 -1.419 -24.562 1 89.19 151 PHE B O 1
ATOM 4087 N N . THR B 1 152 ? -14.547 -3.562 -24.297 1 91.12 152 THR B N 1
ATOM 4088 C CA . THR B 1 152 ? -14.789 -3.789 -25.719 1 91.12 152 THR B CA 1
ATOM 4089 C C . THR B 1 152 ? -16.281 -3.641 -26.047 1 91.12 152 THR B C 1
ATOM 4091 O O . THR B 1 152 ? -17.125 -3.865 -25.188 1 91.12 152 THR B O 1
ATOM 4094 N N . ALA B 1 153 ? -16.562 -3.223 -27.234 1 93.69 153 ALA B N 1
ATOM 4095 C CA . ALA B 1 153 ? -17.938 -3.002 -27.656 1 93.69 153 ALA B CA 1
ATOM 4096 C C . ALA B 1 153 ? -18.781 -4.266 -27.469 1 93.69 153 ALA B C 1
ATOM 4098 O O . ALA B 1 153 ? -19.906 -4.199 -26.969 1 93.69 153 ALA B O 1
ATOM 4099 N N . ALA B 1 154 ? -18.266 -5.336 -27.844 1 93.88 154 ALA B N 1
ATOM 4100 C CA . ALA B 1 154 ? -18.969 -6.609 -27.719 1 93.88 154 ALA B CA 1
ATOM 4101 C C . ALA B 1 154 ? -19.266 -6.93 -26.266 1 93.88 154 ALA B C 1
ATOM 4103 O O . ALA B 1 154 ? -20.391 -7.324 -25.922 1 93.88 154 ALA B O 1
ATOM 4104 N N . ASN B 1 155 ? -18.312 -6.77 -25.406 1 93.06 155 ASN B N 1
ATOM 4105 C CA . ASN B 1 155 ? -18.5 -7.082 -24 1 93.06 155 ASN B CA 1
ATOM 4106 C C . ASN B 1 155 ? -19.469 -6.105 -23.344 1 93.06 155 ASN B C 1
ATOM 4108 O O . ASN B 1 155 ? -20.234 -6.488 -22.453 1 93.06 155 ASN B O 1
ATOM 4112 N N . LEU B 1 156 ? -19.453 -4.918 -23.719 1 93.69 156 LEU B N 1
ATOM 4113 C CA . LEU B 1 156 ? -20.375 -3.926 -23.172 1 93.69 156 LEU B CA 1
ATOM 4114 C C . LEU B 1 156 ? -21.812 -4.254 -23.547 1 93.69 156 LEU B C 1
ATOM 4116 O O . LEU B 1 156 ? -22.719 -4.113 -22.734 1 93.69 156 LEU B O 1
ATOM 4120 N N . ARG B 1 157 ? -22 -4.637 -24.766 1 95.62 157 ARG B N 1
ATOM 4121 C CA . ARG B 1 157 ? -23.328 -5.055 -25.188 1 95.62 157 ARG B CA 1
ATOM 4122 C C . ARG B 1 157 ? -23.797 -6.262 -24.375 1 95.62 157 ARG B C 1
ATOM 4124 O O . ARG B 1 157 ? -24.953 -6.297 -23.922 1 95.62 157 ARG B O 1
ATOM 4131 N N . TYR B 1 158 ? -22.922 -7.141 -24.281 1 96 158 TYR B N 1
ATOM 4132 C CA . TYR B 1 158 ? -23.266 -8.32 -23.5 1 96 158 TYR B CA 1
ATOM 4133 C C . TYR B 1 158 ? -23.578 -7.938 -22.062 1 96 158 TYR B C 1
ATOM 4135 O O . TYR B 1 158 ? -24.516 -8.469 -21.453 1 96 158 TYR B O 1
ATOM 4143 N N . THR B 1 159 ? -22.797 -7.078 -21.5 1 95 159 THR B N 1
ATOM 4144 C CA . THR B 1 159 ? -22.984 -6.652 -20.125 1 95 159 THR B CA 1
ATOM 4145 C C . THR B 1 159 ? -24.359 -6.012 -19.938 1 95 159 THR B C 1
ATOM 4147 O O . THR B 1 159 ? -25.078 -6.309 -18.984 1 95 159 THR B O 1
ATOM 4150 N N . GLN B 1 160 ? -24.734 -5.203 -20.828 1 95.12 160 GLN B N 1
ATOM 4151 C CA . GLN B 1 160 ? -26.047 -4.566 -20.75 1 95.12 160 GLN B CA 1
ATOM 4152 C C . GLN B 1 160 ? -27.172 -5.594 -20.875 1 95.12 160 GLN B C 1
ATOM 4154 O O . GLN B 1 160 ? -28.125 -5.559 -20.094 1 95.12 160 GLN B O 1
ATOM 4159 N N . ALA B 1 161 ? -27.016 -6.473 -21.828 1 96.25 161 ALA B N 1
ATOM 4160 C CA . ALA B 1 161 ? -28.016 -7.531 -21.984 1 96.25 161 ALA B CA 1
ATOM 4161 C C . ALA B 1 161 ? -28.109 -8.406 -20.734 1 96.25 161 ALA B C 1
ATOM 4163 O O . ALA B 1 161 ? -29.188 -8.812 -20.344 1 96.25 161 ALA B O 1
ATOM 4164 N N . PHE B 1 162 ? -26.969 -8.656 -20.234 1 96.25 162 PHE B N 1
ATOM 4165 C CA . PHE B 1 162 ? -26.875 -9.461 -19.016 1 96.25 162 PHE B CA 1
ATOM 4166 C C . PHE B 1 162 ? -27.625 -8.781 -17.875 1 96.25 162 PHE B C 1
ATOM 4168 O O . PHE B 1 162 ? -28.469 -9.406 -17.219 1 96.25 162 PHE B O 1
ATOM 4175 N N . ILE B 1 163 ? -27.344 -7.527 -17.656 1 95.56 163 ILE B N 1
ATOM 4176 C CA . ILE B 1 163 ? -27.969 -6.766 -16.578 1 95.56 163 ILE B CA 1
ATOM 4177 C C . ILE B 1 163 ? -29.469 -6.676 -16.797 1 95.56 163 ILE B C 1
ATOM 4179 O O . ILE B 1 163 ? -30.25 -6.895 -15.883 1 95.56 163 ILE B O 1
ATOM 4183 N N . ASP B 1 164 ? -29.891 -6.398 -18.047 1 95.44 164 ASP B N 1
ATOM 4184 C CA . ASP B 1 164 ? -31.297 -6.301 -18.375 1 95.44 164 ASP B CA 1
ATOM 4185 C C . ASP B 1 164 ? -32.031 -7.613 -18.109 1 95.44 164 ASP B C 1
ATOM 4187 O O . ASP B 1 164 ? -33.125 -7.617 -17.578 1 95.44 164 ASP B O 1
ATOM 4191 N N . HIS B 1 165 ? -31.375 -8.672 -18.422 1 95.94 165 HIS B N 1
ATOM 4192 C CA . HIS B 1 165 ? -31.969 -9.992 -18.234 1 95.94 165 HIS B CA 1
ATOM 4193 C C . HIS B 1 165 ? -32.094 -10.336 -16.75 1 95.94 165 HIS B C 1
ATOM 4195 O O . HIS B 1 165 ? -33.156 -10.766 -16.297 1 95.94 165 HIS B O 1
ATOM 4201 N N . ILE B 1 166 ? -31.094 -10.094 -16.047 1 95.25 166 ILE B N 1
ATOM 4202 C CA . ILE B 1 166 ? -31.047 -10.445 -14.633 1 95.25 166 ILE B CA 1
ATOM 4203 C C . ILE B 1 166 ? -32.094 -9.625 -13.875 1 95.25 166 ILE B C 1
ATOM 4205 O O . ILE B 1 166 ? -32.719 -10.133 -12.938 1 95.25 166 ILE B O 1
ATOM 4209 N N . GLN B 1 167 ? -32.312 -8.445 -14.297 1 93.38 167 GLN B N 1
ATOM 4210 C CA . GLN B 1 167 ? -33.25 -7.562 -13.625 1 93.38 167 GLN B CA 1
ATOM 4211 C C . GLN B 1 167 ? -34.688 -8.039 -13.82 1 93.38 167 GLN B C 1
ATOM 4213 O O . GLN B 1 167 ? -35.594 -7.641 -13.078 1 93.38 167 GLN B O 1
ATOM 4218 N N . THR B 1 168 ? -34.906 -8.859 -14.805 1 94.06 168 THR B N 1
ATOM 4219 C CA . THR B 1 168 ? -36.25 -9.398 -15.055 1 94.06 168 THR B CA 1
ATOM 4220 C C . THR B 1 168 ? -36.5 -10.625 -14.18 1 94.06 168 THR B C 1
ATOM 4222 O O . THR B 1 168 ? -37.625 -11.047 -14.023 1 94.06 168 THR B O 1
ATOM 4225 N N . LEU B 1 169 ? -35.531 -11.125 -13.641 1 94.75 169 LEU B N 1
ATOM 4226 C CA . LEU B 1 169 ? -35.656 -12.359 -12.867 1 94.75 169 LEU B CA 1
ATOM 4227 C C . LEU B 1 169 ? -35.906 -12.062 -11.398 1 94.75 169 LEU B C 1
ATOM 4229 O O . LEU B 1 169 ? -35.656 -10.945 -10.938 1 94.75 169 LEU B O 1
ATOM 4233 N N . ASP B 1 170 ? -36.406 -13.039 -10.711 1 94.69 170 ASP B N 1
ATOM 4234 C CA . ASP B 1 170 ? -36.594 -12.953 -9.266 1 94.69 170 ASP B CA 1
ATOM 4235 C C . ASP B 1 170 ? -35.281 -13.109 -8.516 1 94.69 170 ASP B C 1
ATOM 4237 O O . ASP B 1 170 ? -34.594 -14.133 -8.648 1 94.69 170 ASP B O 1
ATOM 4241 N N . ALA B 1 171 ? -34.969 -12.148 -7.719 1 95.38 171 ALA B N 1
ATOM 4242 C CA . ALA B 1 171 ? -33.688 -12.133 -6.992 1 95.38 171 ALA B CA 1
ATOM 4243 C C . ALA B 1 171 ? -33.562 -13.359 -6.09 1 95.38 171 ALA B C 1
ATOM 4245 O O . ALA B 1 171 ? -32.469 -13.852 -5.852 1 95.38 171 ALA B O 1
ATOM 4246 N N . ASN B 1 172 ? -34.688 -13.844 -5.578 1 94.25 172 ASN B N 1
ATOM 4247 C CA . ASN B 1 172 ? -34.688 -15 -4.684 1 94.25 172 ASN B CA 1
ATOM 4248 C C . ASN B 1 172 ? -34.281 -16.281 -5.422 1 94.25 172 ASN B C 1
ATOM 4250 O O . ASN B 1 172 ? -33.969 -17.297 -4.793 1 94.25 172 ASN B O 1
ATOM 4254 N N . LYS B 1 173 ? -34.281 -16.203 -6.758 1 96.06 173 LYS B N 1
ATOM 4255 C CA . LYS B 1 173 ? -34 -17.375 -7.566 1 96.06 173 LYS B CA 1
ATOM 4256 C C . LYS B 1 173 ? -32.656 -17.266 -8.258 1 96.06 173 LYS B C 1
ATOM 4258 O O . LYS B 1 173 ? -32.344 -18.016 -9.18 1 96.06 173 LYS B O 1
ATOM 4263 N N . ILE B 1 174 ? -31.906 -16.312 -7.82 1 97.38 174 ILE B N 1
ATOM 4264 C CA . ILE B 1 174 ? -30.578 -16.109 -8.406 1 97.38 174 ILE B CA 1
ATOM 4265 C C . ILE B 1 174 ? -29.516 -16.625 -7.457 1 97.38 174 ILE B C 1
ATOM 4267 O O . ILE B 1 174 ? -29.516 -16.297 -6.266 1 97.38 174 ILE B O 1
ATOM 4271 N N . LEU B 1 175 ? -28.641 -17.422 -7.957 1 97.62 175 LEU B N 1
ATOM 4272 C CA . LEU B 1 175 ? -27.516 -17.984 -7.211 1 97.62 175 LEU B CA 1
ATOM 4273 C C . LEU B 1 175 ? -26.188 -17.625 -7.867 1 97.62 175 LEU B C 1
ATOM 4275 O O . LEU B 1 175 ? -26.047 -17.75 -9.086 1 97.62 175 LEU B O 1
ATOM 4279 N N . PHE B 1 176 ? -25.266 -17.125 -7.078 1 98.06 176 PHE B N 1
ATOM 4280 C CA . PHE B 1 176 ? -23.922 -16.859 -7.57 1 98.06 176 PHE B CA 1
ATOM 4281 C C . PHE B 1 176 ? -22.953 -17.969 -7.145 1 98.06 176 PHE B C 1
ATOM 4283 O O . PHE B 1 176 ? -22.938 -18.359 -5.977 1 98.06 176 PHE B O 1
ATOM 4290 N N . MET B 1 177 ? -22.219 -18.484 -8.039 1 97.44 177 MET B N 1
ATOM 4291 C CA . MET B 1 177 ? -21.188 -19.469 -7.746 1 97.44 177 MET B CA 1
ATOM 4292 C C . MET B 1 177 ? -19.797 -18.906 -8.055 1 97.44 177 MET B C 1
ATOM 4294 O O . MET B 1 177 ? -19.594 -18.328 -9.125 1 97.44 177 MET B O 1
ATOM 4298 N N . ASP B 1 178 ? -18.859 -19.047 -7.184 1 96.44 178 ASP B N 1
ATOM 4299 C CA . ASP B 1 178 ? -17.5 -18.578 -7.387 1 96.44 178 ASP B CA 1
ATOM 4300 C C . ASP B 1 178 ? -16.516 -19.375 -6.512 1 96.44 178 ASP B C 1
ATOM 4302 O O . ASP B 1 178 ? -16.938 -20.125 -5.633 1 96.44 178 ASP B O 1
ATOM 4306 N N . GLU B 1 179 ? -15.258 -19.203 -6.836 1 96.19 179 GLU B N 1
ATOM 4307 C CA . GLU B 1 179 ? -14.195 -19.891 -6.102 1 96.19 179 GLU B CA 1
ATOM 4308 C C . GLU B 1 179 ? -13.18 -18.906 -5.551 1 96.19 179 GLU B C 1
ATOM 4310 O O . GLU B 1 179 ? -13 -17.812 -6.102 1 96.19 179 GLU B O 1
ATOM 4315 N N . SER B 1 180 ? -12.555 -19.281 -4.457 1 95.75 180 SER B N 1
ATOM 4316 C CA . SER B 1 180 ? -11.5 -18.453 -3.877 1 95.75 180 SER B CA 1
ATOM 4317 C C . SER B 1 180 ? -10.453 -19.312 -3.178 1 95.75 180 SER B C 1
ATOM 4319 O O . SER B 1 180 ? -10.789 -20.312 -2.527 1 95.75 180 SER B O 1
ATOM 4321 N N . G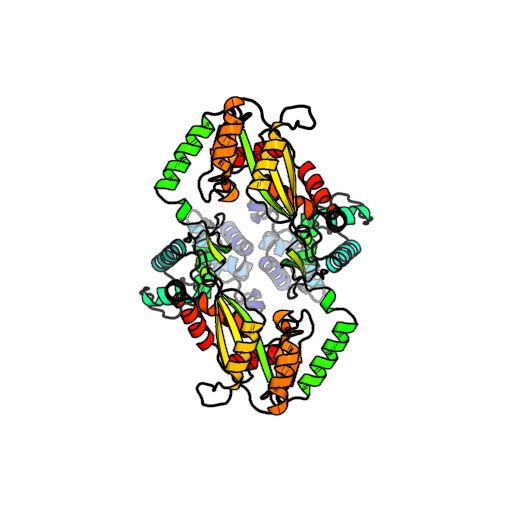LY B 1 181 ? -9.25 -18.938 -3.336 1 94.56 181 GLY B N 1
ATOM 4322 C CA . GLY B 1 181 ? -8.156 -19.625 -2.662 1 94.56 181 GLY B CA 1
ATOM 4323 C C . GLY B 1 181 ? -7.883 -19.094 -1.269 1 94.56 181 GLY B C 1
ATOM 4324 O O . GLY B 1 181 ? -7.961 -17.891 -1.036 1 94.56 181 GLY B O 1
ATOM 4325 N N . TYR B 1 182 ? -7.566 -20.031 -0.373 1 94.25 182 TYR B N 1
ATOM 4326 C CA . TYR B 1 182 ? -7.207 -19.688 0.999 1 94.25 182 TYR B CA 1
ATOM 4327 C C . TYR B 1 182 ? -5.887 -20.344 1.395 1 94.25 182 TYR B C 1
ATOM 4329 O O . TYR B 1 182 ? -5.629 -21.5 1.039 1 94.25 182 TYR B O 1
ATOM 4337 N N . VAL B 1 183 ? -5.098 -19.547 2.029 1 91.25 183 VAL B N 1
ATOM 4338 C CA . VAL B 1 183 ? -3.848 -20.031 2.609 1 91.25 183 VAL B CA 1
ATOM 4339 C C . VAL B 1 183 ? -3.775 -19.641 4.082 1 91.25 183 VAL B C 1
ATOM 4341 O O . VAL B 1 183 ? -4.523 -18.766 4.539 1 91.25 1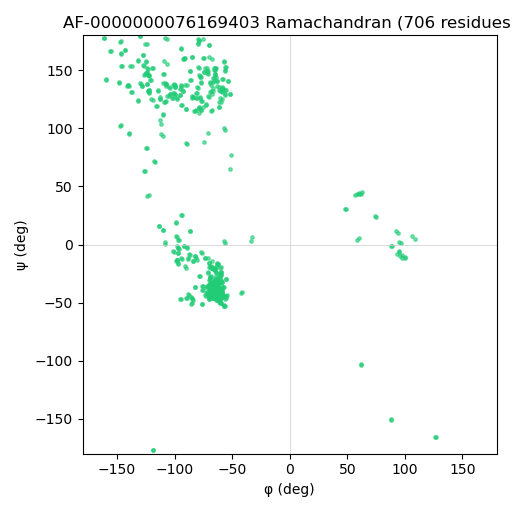83 VAL B O 1
ATOM 4344 N N . VAL B 1 184 ? -2.969 -20.219 4.785 1 88.62 184 VAL B N 1
ATOM 4345 C CA . VAL B 1 184 ? -2.854 -20 6.223 1 88.62 184 VAL B CA 1
ATOM 4346 C C . VAL B 1 184 ? -2.441 -18.547 6.492 1 88.62 184 VAL B C 1
ATOM 4348 O O . VAL B 1 184 ? -2.873 -17.953 7.477 1 88.62 184 VAL B O 1
ATOM 4351 N N . THR B 1 185 ? -1.723 -17.938 5.621 1 87.81 185 THR B N 1
ATOM 4352 C CA . THR B 1 185 ? -1.181 -16.609 5.824 1 87.81 185 THR B CA 1
ATOM 4353 C C . THR B 1 185 ? -2.262 -15.547 5.625 1 87.81 185 THR B C 1
ATOM 4355 O O . THR B 1 185 ? -2.029 -14.359 5.863 1 87.81 185 THR B O 1
ATOM 4358 N N . VAL B 1 186 ? -3.377 -15.977 5.195 1 89.12 186 VAL B N 1
ATOM 4359 C CA . VAL B 1 186 ? -4.492 -15.055 5.016 1 89.12 186 VAL B CA 1
ATOM 4360 C C . VAL B 1 186 ? -4.836 -14.398 6.352 1 89.12 186 VAL B C 1
ATOM 4362 O O . VAL B 1 186 ? -5.402 -13.305 6.383 1 89.12 186 VAL B O 1
ATOM 4365 N N . ALA B 1 187 ? -4.488 -15.047 7.398 1 88.62 187 ALA B N 1
ATOM 4366 C CA . ALA B 1 187 ? -4.789 -14.562 8.742 1 88.62 187 ALA B CA 1
ATOM 4367 C C . ALA B 1 187 ? -3.895 -13.383 9.117 1 88.62 187 ALA B C 1
ATOM 4369 O O . ALA B 1 187 ? -4.156 -12.688 10.102 1 88.62 187 ALA B O 1
ATOM 4370 N N . ASN B 1 188 ? -2.904 -13.156 8.344 1 89.25 188 ASN B N 1
ATOM 4371 C CA . ASN B 1 188 ? -1.943 -12.109 8.68 1 89.25 188 ASN B CA 1
ATOM 4372 C C . ASN B 1 188 ? -2.426 -10.734 8.219 1 89.25 188 ASN B C 1
ATOM 4374 O O . ASN B 1 188 ? -2.787 -10.555 7.055 1 89.25 188 ASN B O 1
ATOM 4378 N N . ARG B 1 189 ? -2.418 -9.844 9.188 1 91.94 189 ARG B N 1
ATOM 4379 C CA . ARG B 1 189 ? -2.695 -8.461 8.82 1 91.94 189 ARG B CA 1
ATOM 4380 C C . ARG B 1 189 ? -1.501 -7.828 8.117 1 91.94 189 ARG B C 1
ATOM 4382 O O . ARG B 1 189 ? -0.351 -8.125 8.445 1 91.94 189 ARG B O 1
ATOM 4389 N N . THR B 1 190 ? -1.786 -6.941 7.25 1 92.12 190 THR B N 1
ATOM 4390 C CA . THR B 1 190 ? -0.724 -6.406 6.406 1 92.12 190 THR B CA 1
ATOM 4391 C C . THR B 1 190 ? -0.192 -5.094 6.973 1 92.12 190 THR B C 1
ATOM 4393 O O . THR B 1 190 ? 0.875 -4.625 6.57 1 92.12 190 THR B O 1
ATOM 4396 N N . ARG B 1 191 ? -0.877 -4.473 7.84 1 95.06 191 ARG B N 1
ATOM 4397 C CA . ARG B 1 191 ? -0.452 -3.189 8.391 1 95.06 191 ARG B CA 1
ATOM 4398 C C . ARG B 1 191 ? -0.436 -3.227 9.914 1 95.06 191 ARG B C 1
ATOM 4400 O O . ARG B 1 191 ? -1.13 -4.039 10.531 1 95.06 191 ARG B O 1
ATOM 4407 N N . GLY B 1 192 ? 0.348 -2.436 10.477 1 95.25 192 GLY B N 1
ATOM 4408 C CA . GLY B 1 192 ? 0.49 -2.316 11.914 1 95.25 192 GLY B CA 1
ATOM 4409 C C . GLY B 1 192 ? 1.145 -1.017 12.344 1 95.25 192 GLY B C 1
ATOM 4410 O O . GLY B 1 192 ? 1.444 -0.161 11.508 1 95.25 192 GLY B O 1
ATOM 4411 N N . HIS B 1 193 ? 1.271 -0.823 13.641 1 96.38 193 HIS B N 1
ATOM 4412 C CA . HIS B 1 193 ? 1.853 0.401 14.18 1 96.38 193 HIS B CA 1
ATOM 4413 C C . HIS B 1 193 ? 3.301 0.182 14.609 1 96.38 193 HIS B C 1
ATOM 4415 O O . HIS B 1 193 ? 3.641 -0.869 15.156 1 96.38 193 HIS B O 1
ATOM 4421 N N . SER B 1 194 ? 4.133 1.127 14.289 1 95.12 194 SER B N 1
ATOM 4422 C CA . SER B 1 194 ? 5.512 1.18 14.766 1 95.12 194 SER B CA 1
ATOM 4423 C C . SER B 1 194 ? 5.973 2.619 14.961 1 95.12 194 SER B C 1
ATOM 4425 O O . SER B 1 194 ? 5.305 3.559 14.523 1 95.12 194 SER B O 1
ATOM 4427 N N . GLU B 1 195 ? 7.023 2.719 15.656 1 94.88 195 GLU B N 1
ATOM 4428 C CA . GLU B 1 195 ? 7.566 4.047 15.922 1 94.88 195 GLU B CA 1
ATOM 4429 C C . GLU B 1 195 ? 7.887 4.789 14.633 1 94.88 195 GLU B C 1
ATOM 4431 O O . GLU B 1 195 ? 8.344 4.18 13.656 1 94.88 195 GLU B O 1
ATOM 4436 N N . VAL B 1 196 ? 7.625 6.074 14.68 1 94.44 196 VAL B N 1
ATOM 4437 C CA . VAL B 1 196 ? 7.922 6.898 13.516 1 94.44 196 VAL B CA 1
ATOM 4438 C C . VAL B 1 196 ? 9.398 6.746 13.141 1 94.44 196 VAL B C 1
ATOM 4440 O O . VAL B 1 196 ? 10.273 6.801 14.008 1 94.44 196 VAL B O 1
ATOM 4443 N N . GLY B 1 197 ? 9.656 6.48 11.953 1 91.56 197 GLY B N 1
ATOM 4444 C CA . GLY B 1 197 ? 11.031 6.355 11.492 1 91.56 197 GLY B CA 1
ATOM 4445 C C . GLY B 1 197 ? 11.531 4.922 11.492 1 91.56 197 GLY B C 1
ATOM 4446 O O . GLY B 1 197 ? 12.664 4.656 11.086 1 91.56 197 GLY B O 1
ATOM 4447 N N . THR B 1 198 ? 10.727 4.02 12.016 1 92.12 198 THR B N 1
ATOM 4448 C CA . THR B 1 198 ? 11.125 2.617 12.062 1 92.12 198 THR B CA 1
ATOM 4449 C C . THR B 1 198 ? 10.148 1.753 11.266 1 92.12 198 THR B C 1
ATOM 4451 O O . THR B 1 198 ? 8.977 2.094 11.133 1 92.12 198 THR B O 1
ATOM 4454 N N . ARG B 1 199 ? 10.672 0.661 10.766 1 91.5 199 ARG B N 1
ATOM 4455 C CA . ARG B 1 199 ? 9.82 -0.275 10.039 1 91.5 199 ARG B CA 1
ATOM 4456 C C . ARG B 1 199 ? 8.992 -1.12 11 1 91.5 199 ARG B C 1
ATOM 4458 O O . ARG B 1 199 ? 9.453 -1.449 12.094 1 91.5 199 ARG B O 1
ATOM 4465 N N . CYS B 1 200 ? 7.801 -1.405 10.586 1 94.69 200 CYS B N 1
ATOM 4466 C CA . CYS B 1 200 ? 6.941 -2.307 11.344 1 94.69 200 CYS B CA 1
ATOM 4467 C C . CYS B 1 200 ? 7.262 -3.764 11.023 1 94.69 200 CYS B C 1
ATOM 4469 O O . CYS B 1 200 ? 7.102 -4.203 9.891 1 94.69 200 CYS B O 1
ATOM 4471 N N . VAL B 1 201 ? 7.754 -4.5 12.016 1 92.69 201 VAL B N 1
ATOM 4472 C CA . VAL B 1 201 ? 8.258 -5.848 11.758 1 92.69 201 VAL B CA 1
ATOM 4473 C C . VAL B 1 201 ? 7.516 -6.852 12.641 1 92.69 201 VAL B C 1
ATOM 4475 O O . VAL B 1 201 ? 7.312 -6.613 13.828 1 92.69 201 VAL B O 1
ATOM 4478 N N . GLU B 1 202 ? 7.07 -7.883 12.055 1 90 202 GLU B N 1
ATOM 4479 C CA . GLU B 1 202 ? 6.512 -9.039 12.75 1 90 202 GLU B CA 1
ATOM 4480 C C . GLU B 1 202 ? 7.102 -10.344 12.211 1 90 202 GLU B C 1
ATOM 4482 O O . GLU B 1 202 ? 7.023 -10.617 11.008 1 90 202 GLU B O 1
ATOM 4487 N N . VAL B 1 203 ? 7.684 -11.117 13.07 1 86.06 203 VAL B N 1
ATOM 4488 C CA . VAL B 1 203 ? 8.344 -12.352 12.656 1 86.06 203 VAL B CA 1
ATOM 4489 C C . VAL B 1 203 ? 7.305 -13.453 12.469 1 86.06 203 VAL B C 1
ATOM 4491 O O . VAL B 1 203 ? 6.391 -13.602 13.281 1 86.06 203 VAL B O 1
ATOM 4494 N N . GLU B 1 204 ? 7.41 -14.078 11.328 1 81.62 204 GLU B N 1
ATOM 4495 C CA . GLU B 1 204 ? 6.473 -15.156 11.031 1 81.62 204 GLU B CA 1
ATOM 4496 C C . GLU B 1 204 ? 7.203 -16.422 10.578 1 81.62 204 GLU B C 1
ATOM 4498 O O . GLU B 1 204 ? 8.234 -16.344 9.906 1 81.62 204 GLU B O 1
ATOM 4503 N N . ARG B 1 205 ? 6.699 -17.625 11.102 1 72.94 205 ARG B N 1
ATOM 4504 C CA . ARG B 1 205 ? 7.25 -18.891 10.648 1 72.94 205 ARG B CA 1
ATOM 4505 C C . ARG B 1 205 ? 6.863 -19.172 9.195 1 72.94 205 ARG B C 1
ATOM 4507 O O . ARG B 1 205 ? 5.746 -18.859 8.773 1 72.94 205 ARG B O 1
ATOM 4514 N N . TYR B 1 206 ? 7.828 -19.688 8.469 1 66.56 206 TYR B N 1
ATOM 4515 C CA . TYR B 1 206 ? 7.547 -20.078 7.09 1 66.56 206 TYR B CA 1
ATOM 4516 C C . TYR B 1 206 ? 6.473 -21.156 7.035 1 66.56 206 TYR B C 1
ATOM 4518 O O . TYR B 1 206 ? 6.516 -22.125 7.801 1 66.56 206 TYR B O 1
ATOM 4526 N N . HIS B 1 207 ? 5.41 -20.984 6.469 1 63.38 207 HIS B N 1
ATOM 4527 C CA . HIS B 1 207 ? 4.43 -22.047 6.27 1 63.38 207 HIS B CA 1
ATOM 4528 C C . HIS B 1 207 ? 4.281 -22.391 4.789 1 63.38 207 HIS B C 1
ATOM 4530 O O . HIS B 1 207 ? 4.051 -21.5 3.963 1 63.38 207 HIS B O 1
ATOM 4536 N N . PRO B 1 208 ? 4.863 -23.625 4.41 1 60.91 208 PRO B N 1
ATOM 4537 C CA . PRO B 1 208 ? 4.504 -24.047 3.051 1 60.91 208 PRO B CA 1
ATOM 4538 C C . PRO B 1 208 ? 2.996 -24.016 2.807 1 60.91 208 PRO B C 1
ATOM 4540 O O . PRO B 1 208 ? 2.225 -24.531 3.625 1 60.91 208 PRO B O 1
ATOM 4543 N N . ASN B 1 209 ? 2.328 -23.062 2.604 1 60.16 209 ASN B N 1
ATOM 4544 C 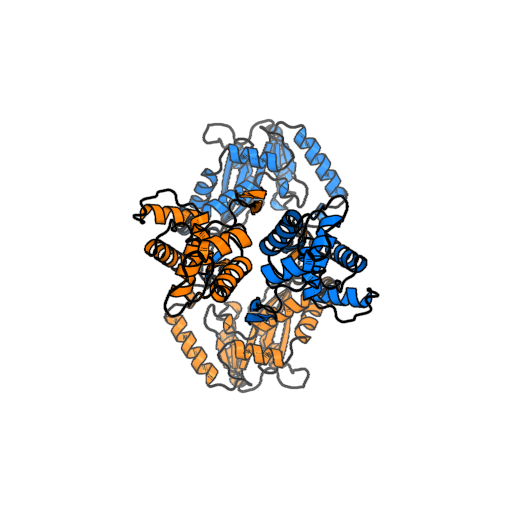CA . ASN B 1 209 ? 0.881 -22.906 2.715 1 60.16 209 ASN B CA 1
ATOM 4545 C C . ASN B 1 209 ? 0.153 -23.578 1.555 1 60.16 209 ASN B C 1
ATOM 4547 O O . ASN B 1 209 ? 0.084 -23.016 0.456 1 60.16 209 ASN B O 1
ATOM 4551 N N . PRO B 1 210 ? -0.096 -24.953 1.911 1 66.81 210 PRO B N 1
ATOM 4552 C CA . PRO B 1 210 ? -0.957 -25.516 0.863 1 66.81 210 PRO B CA 1
ATOM 4553 C C . PRO B 1 210 ? -2.195 -24.656 0.605 1 66.81 210 PRO B C 1
ATOM 4555 O O . PRO B 1 210 ? -2.805 -24.141 1.548 1 66.81 210 PRO B O 1
ATOM 4558 N N . ASN B 1 211 ? -2.447 -24.344 -0.647 1 84.62 211 ASN B N 1
ATOM 4559 C CA . ASN B 1 211 ? -3.609 -23.562 -1.063 1 84.62 211 ASN B CA 1
ATOM 4560 C C . ASN B 1 211 ? -4.871 -24.422 -1.113 1 84.62 211 ASN B C 1
ATOM 4562 O O . ASN B 1 211 ? -4.832 -25.562 -1.569 1 84.62 211 ASN B O 1
ATOM 4566 N N . VAL B 1 212 ? -5.867 -24.094 -0.319 1 93.38 212 VAL B N 1
ATOM 4567 C CA . VAL B 1 212 ? -7.188 -24.703 -0.399 1 93.38 212 VAL B CA 1
ATOM 4568 C C . VAL B 1 212 ? -8.141 -23.797 -1.162 1 93.38 212 VAL B C 1
ATOM 4570 O O . VAL B 1 212 ? -8.109 -22.578 -0.988 1 93.38 212 VAL B O 1
ATOM 4573 N N . THR B 1 213 ? -8.891 -24.438 -2.041 1 96.69 213 THR B N 1
ATOM 4574 C CA . THR B 1 213 ? -9.867 -23.656 -2.799 1 96.69 213 THR B CA 1
ATOM 4575 C C . THR B 1 213 ? -11.266 -23.859 -2.232 1 96.69 213 THR B C 1
ATOM 4577 O O . THR B 1 213 ? -11.711 -24.984 -2.029 1 96.69 213 THR B O 1
ATOM 4580 N N . LEU B 1 214 ? -11.867 -22.797 -1.936 1 97.19 214 LEU B N 1
ATOM 4581 C CA . LEU B 1 214 ? -13.25 -22.781 -1.477 1 97.19 214 LEU B CA 1
ATOM 4582 C C . LEU B 1 214 ? -14.211 -22.562 -2.643 1 97.19 214 LEU B C 1
ATOM 4584 O O . LEU B 1 214 ? -14.07 -21.594 -3.387 1 97.19 214 LEU B O 1
ATOM 4588 N N . ASN B 1 215 ? -15.102 -23.5 -2.881 1 97.38 215 ASN B N 1
ATOM 4589 C CA . ASN B 1 215 ? -16.219 -23.312 -3.787 1 97.38 215 ASN B CA 1
ATOM 4590 C C . ASN B 1 215 ? -17.484 -22.891 -3.037 1 97.38 215 ASN B C 1
ATOM 4592 O O . ASN B 1 215 ? -17.844 -23.484 -2.02 1 97.38 215 ASN B O 1
ATOM 4596 N N . LEU B 1 216 ? -18.109 -21.906 -3.588 1 97.62 216 LEU B N 1
ATOM 4597 C CA . LEU B 1 216 ? -19.219 -21.328 -2.822 1 97.62 216 LEU B CA 1
ATOM 4598 C C . LEU B 1 216 ? -20.391 -20.984 -3.734 1 97.62 216 LEU B C 1
ATOM 4600 O O . LEU B 1 216 ? -20.203 -20.5 -4.848 1 97.62 216 LEU B O 1
ATOM 4604 N N . ILE B 1 217 ? -21.594 -21.297 -3.305 1 97.75 217 ILE B N 1
ATOM 4605 C CA . ILE B 1 217 ? -22.844 -20.812 -3.891 1 97.75 217 ILE B CA 1
ATOM 4606 C C . ILE B 1 217 ? -23.547 -19.891 -2.898 1 97.75 217 ILE B C 1
ATOM 4608 O O . ILE B 1 217 ? -23.781 -20.281 -1.749 1 97.75 217 ILE B O 1
ATOM 4612 N N . VAL B 1 218 ? -23.844 -18.719 -3.344 1 97.19 218 VAL B N 1
ATOM 4613 C CA . VAL B 1 218 ? -24.484 -17.75 -2.471 1 97.19 218 VAL B CA 1
ATOM 4614 C C . VAL B 1 218 ? -25.797 -17.266 -3.107 1 97.19 218 VAL B C 1
ATOM 4616 O O . VAL B 1 218 ? -25.859 -17.062 -4.32 1 97.19 218 VAL B O 1
ATOM 4619 N N . GLY B 1 219 ? -26.781 -17.141 -2.35 1 96.19 219 GLY B N 1
ATOM 4620 C CA . GLY B 1 219 ? -28.062 -16.562 -2.727 1 96.19 219 GLY B CA 1
ATOM 4621 C C . GLY B 1 219 ? -28.422 -15.32 -1.925 1 96.19 219 GLY B C 1
ATOM 4622 O O . GLY B 1 219 ? -27.609 -14.852 -1.117 1 96.19 219 GLY B O 1
ATOM 4623 N N . LEU B 1 220 ? -29.562 -14.844 -2.193 1 94.69 220 LEU B N 1
ATOM 4624 C CA . LEU B 1 220 ? -30.031 -13.633 -1.519 1 94.69 220 LEU B CA 1
ATOM 4625 C C . LEU B 1 220 ? -30.172 -13.875 -0.019 1 94.69 220 LEU B C 1
ATOM 4627 O O . LEU B 1 220 ? -29.891 -12.977 0.784 1 94.69 220 LEU B O 1
ATOM 4631 N N . ASN B 1 221 ? -30.531 -15.031 0.367 1 89.06 221 ASN B N 1
ATOM 4632 C CA . ASN B 1 221 ? -30.828 -15.32 1.767 1 89.06 221 ASN B CA 1
ATOM 4633 C C . ASN B 1 221 ? -29.656 -15.984 2.465 1 89.06 221 ASN B C 1
ATOM 4635 O O . ASN B 1 221 ? -29.828 -16.656 3.479 1 89.06 221 ASN B O 1
ATOM 4639 N N . GLY B 1 222 ? -28.453 -15.859 1.867 1 90.31 222 GLY B N 1
ATOM 4640 C CA . GLY B 1 222 ? -27.281 -16.328 2.584 1 90.31 222 GLY B CA 1
ATOM 4641 C C . GLY B 1 222 ? -26.422 -17.297 1.773 1 90.31 222 GLY B C 1
ATOM 4642 O O . GLY B 1 222 ? -26.578 -17.391 0.555 1 90.31 222 GLY B O 1
ATOM 4643 N N . ARG B 1 223 ? -25.531 -17.953 2.504 1 91.5 223 ARG B N 1
ATOM 4644 C CA . ARG B 1 223 ? -24.703 -18.984 1.913 1 91.5 223 ARG B CA 1
ATOM 4645 C C . ARG B 1 223 ? -25.484 -20.281 1.741 1 91.5 223 ARG B C 1
ATOM 4647 O O . ARG B 1 223 ? -26.094 -20.781 2.691 1 91.5 223 ARG B O 1
ATOM 4654 N N . MET B 1 224 ? -25.469 -20.781 0.59 1 94.31 224 MET B N 1
ATOM 4655 C CA . MET B 1 224 ? -26.281 -21.953 0.285 1 94.31 224 MET B CA 1
ATOM 4656 C C . MET B 1 224 ? -25.484 -23.234 0.431 1 94.31 224 MET B C 1
ATOM 4658 O O . MET B 1 224 ? -25.938 -24.203 1.04 1 94.31 224 MET B O 1
ATOM 4662 N N . TYR B 1 225 ? -24.359 -23.203 -0.12 1 96.19 225 TYR B N 1
ATOM 4663 C CA . TYR B 1 225 ? -23.531 -24.422 -0.106 1 96.19 225 TYR B CA 1
ATOM 4664 C C . TYR B 1 225 ? -22.062 -24.078 -0.358 1 96.19 225 TYR B C 1
ATOM 4666 O O . TYR B 1 225 ? -21.75 -23.141 -1.08 1 96.19 225 TYR B O 1
ATOM 4674 N N . HIS B 1 226 ? -21.172 -24.781 0.339 1 97.12 226 HIS B N 1
ATOM 4675 C CA . HIS B 1 226 ? -19.75 -24.641 0.063 1 97.12 226 HIS B CA 1
ATOM 4676 C C . HIS B 1 226 ? -19 -25.953 0.273 1 97.12 226 HIS B C 1
ATOM 4678 O O . HIS B 1 226 ? -19.484 -26.828 0.984 1 97.12 226 HIS B O 1
ATOM 4684 N N . ASN B 1 227 ? -17.953 -26.141 -0.372 1 96.69 227 ASN B N 1
ATOM 4685 C CA . ASN B 1 227 ? -17.031 -27.25 -0.112 1 96.69 227 ASN B CA 1
ATOM 4686 C C . ASN B 1 227 ? -15.586 -26.844 -0.392 1 96.69 227 ASN B C 1
ATOM 4688 O O . ASN B 1 227 ? -15.32 -25.719 -0.805 1 96.69 227 ASN B O 1
ATOM 4692 N N . PHE B 1 228 ? -14.648 -27.781 -0.071 1 96.75 228 PHE B N 1
ATOM 4693 C CA . PHE B 1 228 ? -13.227 -27.484 -0.198 1 96.75 228 PHE B CA 1
ATOM 4694 C C . PHE B 1 228 ? -12.555 -28.453 -1.159 1 96.75 228 PHE B C 1
ATOM 4696 O O . PHE B 1 228 ? -12.906 -29.641 -1.207 1 96.75 228 PHE B O 1
ATOM 4703 N N . VAL B 1 229 ? -11.656 -27.859 -1.897 1 95.38 229 VAL B N 1
ATOM 4704 C CA . VAL B 1 229 ? -10.773 -28.656 -2.744 1 95.38 229 VAL B CA 1
ATOM 4705 C C . VAL B 1 229 ? -9.32 -28.375 -2.383 1 95.38 229 VAL B C 1
ATOM 4707 O O . VAL B 1 229 ? -8.922 -27.219 -2.238 1 95.38 229 VAL B O 1
ATOM 4710 N N . ASP B 1 230 ? -8.57 -29.5 -2.23 1 92.75 230 ASP B N 1
ATOM 4711 C CA . ASP B 1 230 ? -7.145 -29.312 -1.975 1 92.75 230 ASP B CA 1
ATOM 4712 C C . ASP B 1 230 ? -6.414 -28.844 -3.236 1 92.75 230 ASP B C 1
ATOM 4714 O O . ASP B 1 230 ? -6.504 -29.5 -4.281 1 92.75 230 ASP B O 1
ATOM 4718 N N . GLY B 1 231 ? -5.824 -27.734 -3.115 1 90.06 231 GLY B N 1
ATOM 4719 C CA . GLY B 1 231 ? -5.145 -27.172 -4.273 1 90.06 231 GLY B CA 1
ATOM 4720 C C . GLY B 1 231 ? -6.055 -26.328 -5.145 1 90.06 231 GLY B C 1
ATOM 4721 O O . GLY B 1 231 ? -6.98 -25.688 -4.645 1 90.06 231 GLY B O 1
ATOM 4722 N N . THR B 1 232 ? -5.766 -26.297 -6.414 1 89.44 232 THR B N 1
ATOM 4723 C CA . THR B 1 232 ? -6.531 -25.484 -7.355 1 89.44 232 THR B CA 1
ATOM 4724 C C . THR B 1 232 ? -7.742 -26.266 -7.871 1 89.44 232 THR B C 1
ATOM 4726 O O . THR B 1 232 ? -7.695 -27.484 -7.992 1 89.44 232 THR B O 1
ATOM 4729 N N . SER B 1 233 ? -8.711 -25.594 -8.156 1 90.81 233 SER B N 1
ATOM 4730 C CA . SER B 1 233 ? -9.914 -26.203 -8.719 1 90.81 233 SER B CA 1
ATOM 4731 C C . SER B 1 233 ? -9.734 -26.5 -10.203 1 90.81 233 SER B C 1
ATOM 4733 O O . SER B 1 233 ? -9.062 -25.75 -10.914 1 90.81 233 SER B O 1
ATOM 4735 N N . ASP B 1 234 ? -10.367 -27.625 -10.641 1 93.25 234 ASP B N 1
ATOM 4736 C CA . ASP B 1 234 ? -10.391 -27.969 -12.062 1 93.25 234 ASP B CA 1
ATOM 4737 C C . ASP B 1 234 ? -11.812 -28.281 -12.523 1 93.25 234 ASP B C 1
ATOM 4739 O O . ASP B 1 234 ? -12.766 -28.172 -11.742 1 93.25 234 ASP B O 1
ATOM 4743 N N . THR B 1 235 ? -11.891 -28.578 -13.766 1 94.38 235 THR B N 1
ATOM 4744 C CA . THR B 1 235 ? -13.203 -28.812 -14.359 1 94.38 235 THR B CA 1
ATOM 4745 C C . THR B 1 235 ? -13.93 -29.953 -13.648 1 94.38 235 THR B C 1
ATOM 4747 O O . THR B 1 235 ? -15.125 -29.859 -13.375 1 94.38 235 THR B O 1
ATOM 4750 N N . ASN B 1 236 ? -13.203 -31 -13.281 1 94.38 236 ASN B N 1
ATOM 4751 C CA . ASN B 1 236 ? -13.805 -32.156 -12.625 1 94.38 236 ASN B CA 1
ATOM 4752 C C . ASN B 1 236 ? -14.32 -31.797 -11.234 1 94.38 236 ASN B C 1
ATOM 4754 O O . ASN B 1 236 ? -15.438 -32.188 -10.867 1 94.38 236 ASN B O 1
ATOM 4758 N N . THR B 1 237 ? -13.508 -31.125 -10.555 1 94.94 237 THR B N 1
ATOM 4759 C CA . THR B 1 237 ? -13.922 -30.734 -9.203 1 94.94 237 THR B CA 1
ATOM 4760 C C . THR B 1 237 ? -15.102 -29.766 -9.258 1 94.94 237 THR B C 1
ATOM 4762 O O . THR B 1 237 ? -15.961 -29.781 -8.375 1 94.94 237 THR B O 1
ATOM 4765 N N . TYR B 1 238 ? -15.117 -28.922 -10.289 1 96.38 238 TYR B N 1
ATOM 4766 C CA . TYR B 1 238 ? -16.234 -28 -10.492 1 96.38 238 TYR B CA 1
ATOM 4767 C C . TYR B 1 238 ? -17.531 -28.766 -10.75 1 96.38 238 TYR B C 1
ATOM 4769 O O . TYR B 1 238 ? -18.547 -28.484 -10.133 1 96.38 238 TYR B O 1
ATOM 4777 N N . LEU B 1 239 ? -17.484 -29.766 -11.609 1 96.25 239 LEU B N 1
ATOM 4778 C CA . LEU B 1 239 ? -18.641 -30.578 -11.922 1 96.25 239 LEU B CA 1
ATOM 4779 C C . LEU B 1 239 ? -19.125 -31.344 -10.688 1 96.25 239 LEU B C 1
ATOM 4781 O O . LEU B 1 239 ? -20.328 -31.438 -10.438 1 96.25 239 LEU B O 1
ATOM 4785 N N . GLN B 1 240 ? -18.172 -31.844 -9.977 1 96 240 GLN B N 1
ATOM 4786 C CA . GLN B 1 240 ? -18.516 -32.562 -8.75 1 96 240 GLN B CA 1
ATOM 4787 C C . GLN B 1 240 ? -19.203 -31.641 -7.75 1 96 240 GLN B C 1
ATOM 4789 O O . GLN B 1 240 ? -20.156 -32.031 -7.09 1 96 240 GLN B O 1
ATOM 4794 N N . PHE B 1 241 ? -18.672 -30.516 -7.633 1 97.25 241 PHE B N 1
ATOM 4795 C CA . PHE B 1 241 ? -19.25 -29.531 -6.719 1 97.25 241 PHE B CA 1
ATOM 4796 C C . PHE B 1 241 ? -20.703 -29.25 -7.082 1 97.25 241 PHE B C 1
ATOM 4798 O O . PHE B 1 241 ? -21.578 -29.25 -6.211 1 97.25 241 PHE B O 1
ATOM 4805 N N . MET B 1 242 ? -20.969 -28.922 -8.352 1 96.69 242 MET B N 1
ATOM 4806 C CA . MET B 1 242 ? -22.312 -28.609 -8.797 1 96.69 242 MET B CA 1
ATOM 4807 C C . MET B 1 242 ? -23.25 -29.797 -8.586 1 96.69 242 MET B C 1
ATOM 4809 O O . MET B 1 242 ? -24.422 -29.625 -8.242 1 96.69 242 MET B O 1
ATOM 4813 N N . GLY B 1 243 ? -22.703 -30.984 -8.844 1 95.69 243 GLY B N 1
ATOM 4814 C CA . GLY B 1 243 ? -23.484 -32.188 -8.57 1 95.69 243 GLY B CA 1
ATOM 4815 C C . GLY B 1 243 ? -23.859 -32.344 -7.105 1 95.69 243 GLY B C 1
ATOM 4816 O O . GLY B 1 243 ? -25.016 -32.594 -6.785 1 95.69 243 GLY B O 1
ATOM 4817 N N . GLU B 1 244 ? -22.953 -32.125 -6.262 1 96.69 244 GLU B N 1
ATOM 4818 C CA . GLU B 1 244 ? -23.203 -32.219 -4.824 1 96.69 244 GLU B CA 1
ATOM 4819 C C . GLU B 1 244 ? -24.172 -31.125 -4.367 1 96.69 244 GLU B C 1
ATOM 4821 O O . GLU B 1 244 ? -25.078 -31.406 -3.572 1 96.69 244 GLU B O 1
ATOM 4826 N N . ALA B 1 245 ? -23.984 -29.969 -4.863 1 96.5 245 ALA B N 1
ATOM 4827 C CA . ALA B 1 245 ? -24.844 -28.844 -4.488 1 96.5 245 ALA B CA 1
ATOM 4828 C C . ALA B 1 245 ? -26.281 -29.094 -4.895 1 96.5 245 ALA B C 1
ATOM 483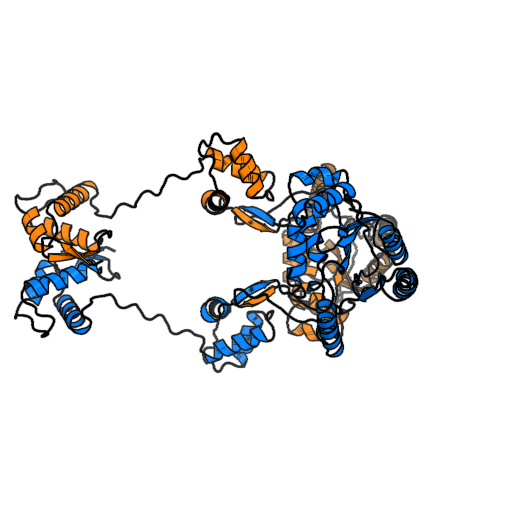0 O O . ALA B 1 245 ? -27.219 -28.688 -4.188 1 96.5 245 ALA B O 1
ATOM 4831 N N . SER B 1 246 ? -26.516 -29.719 -6.066 1 95.25 246 SER B N 1
ATOM 4832 C CA . SER B 1 246 ? -27.859 -29.969 -6.586 1 95.25 246 SER B CA 1
ATOM 4833 C C . SER B 1 246 ? -28.625 -30.938 -5.684 1 95.25 246 SER B C 1
ATOM 4835 O O . SER B 1 246 ? -29.859 -30.922 -5.676 1 95.25 246 SER B O 1
ATOM 4837 N N . HIS B 1 247 ? -27.891 -31.719 -4.879 1 94 247 HIS B N 1
ATOM 4838 C CA . HIS B 1 247 ? -28.547 -32.688 -4.012 1 94 247 HIS B CA 1
ATOM 4839 C C . HIS B 1 247 ? -28.484 -32.25 -2.551 1 94 247 HIS B C 1
ATOM 4841 O O . HIS B 1 247 ? -28.938 -32.969 -1.664 1 94 247 HIS B O 1
ATOM 4847 N N . ALA B 1 248 ? -27.953 -31.188 -2.377 1 94.94 248 ALA B N 1
ATOM 4848 C CA . ALA B 1 248 ? -27.75 -30.734 -1.001 1 94.94 248 ALA B CA 1
ATOM 4849 C C . ALA B 1 248 ? -28.922 -29.859 -0.542 1 94.94 248 ALA B C 1
ATOM 4851 O O . ALA B 1 248 ? -29.672 -29.328 -1.364 1 94.94 248 ALA B O 1
ATOM 4852 N N . ASN B 1 249 ? -29.016 -29.781 0.843 1 93.75 249 ASN B N 1
ATOM 4853 C CA . ASN B 1 249 ? -29.984 -28.891 1.49 1 93.75 249 ASN B CA 1
ATOM 4854 C C . ASN B 1 249 ? -29.297 -27.938 2.467 1 93.75 249 ASN B C 1
ATOM 4856 O O . ASN B 1 249 ? -28.234 -28.266 3.021 1 93.75 249 ASN B O 1
ATOM 4860 N N . THR B 1 250 ? -29.828 -26.781 2.596 1 90.38 250 THR B N 1
ATOM 4861 C CA . THR B 1 250 ? -29.312 -25.844 3.58 1 90.38 250 THR B CA 1
ATOM 4862 C C . THR B 1 250 ? -29.625 -26.312 4.996 1 90.38 250 THR B C 1
ATOM 4864 O O . THR B 1 250 ? -30.312 -27.312 5.184 1 90.38 250 THR B O 1
ATOM 4867 N N . GLU B 1 251 ? -29.062 -25.625 5.98 1 81.25 251 GLU B N 1
ATOM 4868 C CA . GLU B 1 251 ? -29.281 -25.984 7.375 1 81.25 251 GLU B CA 1
ATOM 4869 C C . GLU B 1 251 ? -30.766 -25.922 7.73 1 81.25 251 GLU B C 1
ATOM 4871 O O . GLU B 1 251 ? -31.234 -26.656 8.586 1 81.25 251 GLU B O 1
ATOM 4876 N N . ASN B 1 252 ? -31.516 -25.125 7.02 1 84 252 ASN B N 1
ATOM 4877 C CA . ASN B 1 252 ? -32.938 -24.938 7.277 1 84 252 ASN B CA 1
ATOM 4878 C C . ASN B 1 252 ? -33.781 -25.906 6.457 1 84 252 ASN B C 1
ATOM 4880 O O . ASN B 1 252 ? -35.031 -25.797 6.434 1 84 252 ASN B O 1
ATOM 4884 N N . GLY B 1 253 ? -33.219 -26.734 5.637 1 86.81 253 GLY B N 1
ATOM 4885 C CA . GLY B 1 253 ? -33.938 -27.75 4.898 1 86.81 253 GLY B CA 1
ATOM 4886 C C . GLY B 1 253 ? -34.344 -27.312 3.51 1 86.81 253 GLY B C 1
ATOM 4887 O O . GLY B 1 253 ? -35.188 -27.953 2.869 1 86.81 253 GLY B O 1
ATOM 4888 N N . ILE B 1 254 ? -33.875 -26.266 3.123 1 88 254 ILE B N 1
ATOM 4889 C CA . ILE B 1 254 ? -34.188 -25.75 1.793 1 88 254 ILE B CA 1
ATOM 4890 C C . ILE B 1 254 ? -33.188 -26.281 0.781 1 88 254 ILE B C 1
ATOM 4892 O O . ILE B 1 254 ? -31.984 -26.312 1.053 1 88 254 ILE B O 1
ATOM 4896 N N . SER B 1 255 ? -33.781 -26.672 -0.371 1 94.31 255 SER B N 1
ATOM 4897 C CA . SER B 1 255 ? -32.875 -27.156 -1.422 1 94.31 255 SER B CA 1
ATOM 4898 C C . SER B 1 255 ? -31.938 -26.047 -1.887 1 94.31 255 SER B C 1
ATOM 4900 O O . SER B 1 255 ? -32.344 -24.906 -2.094 1 94.31 255 SER B O 1
ATOM 4902 N N . VAL B 1 256 ? -30.656 -26.328 -2.076 1 96.19 256 VAL B N 1
ATOM 4903 C CA . VAL B 1 256 ? -29.656 -25.359 -2.51 1 96.19 256 VAL B CA 1
ATOM 4904 C C . VAL B 1 256 ? -29.984 -24.875 -3.922 1 96.19 256 VAL B C 1
ATOM 4906 O O . VAL B 1 256 ? -29.953 -23.688 -4.199 1 96.19 256 VAL B O 1
ATOM 4909 N N . ILE B 1 257 ? -30.297 -25.906 -4.758 1 96.62 257 ILE B N 1
ATOM 4910 C CA . ILE B 1 257 ? -30.703 -25.609 -6.129 1 96.62 257 ILE B CA 1
ATOM 4911 C C . ILE B 1 257 ? -32.094 -26.141 -6.387 1 96.62 257 ILE B C 1
ATOM 4913 O O . ILE B 1 257 ? -32.375 -27.328 -6.172 1 96.62 257 ILE B O 1
ATOM 4917 N N . ALA B 1 258 ? -32.969 -25.297 -6.828 1 94.81 258 ALA B N 1
ATOM 4918 C CA . ALA B 1 258 ? -34.344 -25.641 -7.066 1 94.81 258 ALA B CA 1
ATOM 4919 C C . ALA B 1 258 ? -34.75 -25.297 -8.5 1 94.81 258 ALA B C 1
ATOM 4921 O O . ALA B 1 258 ? -34.094 -24.5 -9.164 1 94.81 258 ALA B O 1
ATOM 4922 N N . PRO B 1 259 ? -35.844 -26 -8.938 1 95.44 259 PRO B N 1
ATOM 4923 C CA . PRO B 1 259 ? -36.344 -25.641 -10.273 1 95.44 259 PRO B CA 1
ATOM 4924 C C . PRO B 1 259 ? -36.688 -24.156 -10.398 1 95.44 259 PRO B C 1
ATOM 4926 O O . PRO B 1 259 ? -37.281 -23.578 -9.492 1 95.44 259 PRO B O 1
ATOM 4929 N N . GLY B 1 260 ? -36.188 -23.578 -11.508 1 95.56 260 GLY B N 1
ATOM 4930 C CA . GLY B 1 260 ? -36.438 -22.156 -11.742 1 95.56 260 GLY B CA 1
ATOM 4931 C C . GLY B 1 260 ? -35.25 -21.281 -11.359 1 95.56 260 GLY B C 1
ATOM 4932 O O . GLY B 1 260 ? -35.25 -20.078 -11.664 1 95.56 260 GLY B O 1
ATOM 4933 N N . ASP B 1 261 ? -34.312 -21.844 -10.68 1 96.81 261 ASP B N 1
ATOM 4934 C CA . ASP B 1 261 ? -33.156 -21.078 -10.258 1 96.81 261 ASP B CA 1
ATOM 4935 C C . ASP B 1 261 ? -32.25 -20.734 -11.445 1 96.81 261 ASP B C 1
ATOM 4937 O O . ASP B 1 261 ? -32.25 -21.469 -12.438 1 96.81 261 ASP B O 1
ATOM 4941 N N . THR B 1 262 ? -31.609 -19.625 -11.312 1 97.38 262 THR B N 1
ATOM 4942 C CA . THR B 1 262 ? -30.578 -19.219 -12.258 1 97.38 262 THR B CA 1
ATOM 4943 C C . THR B 1 262 ? -29.203 -19.141 -11.57 1 97.38 262 THR B C 1
ATOM 4945 O O . THR B 1 262 ? -29.031 -18.391 -10.609 1 97.38 262 THR B O 1
ATOM 4948 N N . ILE B 1 263 ? -28.297 -19.922 -12.039 1 97.5 263 ILE B N 1
ATOM 4949 C CA . ILE B 1 263 ? -26.953 -19.922 -11.484 1 97.5 263 ILE B CA 1
ATOM 4950 C C . ILE B 1 263 ? -26.031 -19.062 -12.352 1 97.5 263 ILE B C 1
ATOM 4952 O O . ILE B 1 263 ? -25.953 -19.266 -13.57 1 97.5 263 ILE B O 1
ATOM 4956 N N . ILE B 1 264 ? -25.406 -18.125 -11.688 1 97.38 264 ILE B N 1
ATOM 4957 C CA . ILE B 1 264 ? -24.484 -17.219 -12.383 1 97.38 264 ILE B CA 1
ATOM 4958 C C . ILE B 1 264 ? -23.047 -17.594 -12.055 1 97.38 264 ILE B C 1
ATOM 4960 O O . ILE B 1 264 ? -22.688 -17.734 -10.883 1 97.38 264 ILE B O 1
ATOM 4964 N N . VAL B 1 265 ? -22.219 -17.781 -13.062 1 96.5 265 VAL B N 1
ATOM 4965 C CA . VAL B 1 265 ? -20.812 -18.156 -12.891 1 96.5 265 VAL B CA 1
ATOM 4966 C C . VAL B 1 265 ? -19.938 -17.25 -13.758 1 96.5 265 VAL B C 1
ATOM 4968 O O . VAL B 1 265 ? -20.422 -16.609 -14.688 1 96.5 265 VAL B O 1
ATOM 4971 N N . ASP B 1 266 ? -18.656 -17.141 -13.406 1 93.94 266 ASP B N 1
ATOM 4972 C CA . ASP B 1 266 ? -17.766 -16.297 -14.211 1 93.94 266 ASP B CA 1
ATOM 4973 C C . ASP B 1 266 ? -17.312 -17.047 -15.477 1 93.94 266 ASP B C 1
ATOM 4975 O O . ASP B 1 266 ? -17.688 -18.203 -15.68 1 93.94 266 ASP B O 1
ATOM 4979 N N . ASN B 1 267 ? -16.547 -16.359 -16.344 1 90.62 267 ASN B N 1
ATOM 4980 C CA . ASN B 1 267 ? -16.172 -16.875 -17.656 1 90.62 267 ASN B CA 1
ATOM 4981 C C . ASN B 1 267 ? -14.812 -17.562 -17.609 1 90.62 267 ASN B C 1
ATOM 4983 O O . ASN B 1 267 ? -14.117 -17.641 -18.625 1 90.62 267 ASN B O 1
ATOM 4987 N N . SER B 1 268 ? -14.43 -18.047 -16.484 1 90.12 268 SER B N 1
ATOM 4988 C CA . SER B 1 268 ? -13.164 -18.766 -16.391 1 90.12 268 SER B CA 1
ATOM 4989 C C . SER B 1 268 ? -13.188 -20.047 -17.219 1 90.12 268 SER B C 1
ATOM 4991 O O . SER B 1 268 ? -14.227 -20.688 -17.344 1 90.12 268 SER B O 1
ATOM 4993 N N . PRO B 1 269 ? -12.086 -20.406 -17.75 1 88.81 269 PRO B N 1
ATOM 4994 C CA . PRO B 1 269 ? -12.016 -21.609 -18.578 1 88.81 269 PRO B CA 1
ATOM 4995 C C . PRO B 1 269 ? -12.531 -22.859 -17.844 1 88.81 269 PRO B C 1
ATOM 4997 O O . PRO B 1 269 ? -13.062 -23.766 -18.469 1 88.81 269 PRO B O 1
ATOM 5000 N N . LEU B 1 270 ? -12.367 -22.844 -16.578 1 91.75 270 LEU B N 1
ATOM 5001 C CA . LEU B 1 270 ? -12.828 -23.953 -15.758 1 91.75 270 LEU B CA 1
ATOM 5002 C C . LEU B 1 270 ? -14.336 -24.141 -15.898 1 91.75 270 LEU B C 1
ATOM 5004 O O . LEU B 1 270 ? -14.836 -25.266 -15.742 1 91.75 270 LEU B O 1
ATOM 5008 N N . HIS B 1 271 ? -15.102 -23.125 -16.219 1 94.06 271 HIS B N 1
ATOM 5009 C CA . HIS B 1 271 ? -16.562 -23.156 -16.234 1 94.06 271 HIS B CA 1
ATOM 5010 C C . HIS B 1 271 ? -17.094 -23.312 -17.656 1 94.06 271 HIS B C 1
ATOM 5012 O O . HIS B 1 271 ? -18.297 -23.453 -17.875 1 94.06 271 HIS B O 1
ATOM 5018 N N . ARG B 1 272 ? -16.219 -23.281 -18.578 1 91.94 272 ARG B N 1
ATOM 5019 C CA . ARG B 1 272 ? -16.641 -23.25 -19.969 1 91.94 272 ARG B CA 1
ATOM 5020 C C . ARG B 1 272 ? -16.359 -24.594 -20.656 1 91.94 272 ARG B C 1
ATOM 5022 O O . ARG B 1 272 ? -15.859 -25.516 -20.031 1 91.94 272 ARG B O 1
ATOM 5029 N N . ASN B 1 273 ? -16.734 -24.688 -21.859 1 91.56 273 ASN B N 1
ATOM 5030 C CA . ASN B 1 273 ? -16.484 -25.812 -22.75 1 91.56 273 ASN B CA 1
ATOM 5031 C C . ASN B 1 273 ? -17.125 -27.094 -22.234 1 91.56 273 ASN B C 1
ATOM 5033 O O . ASN B 1 273 ? -18.344 -27.219 -22.203 1 91.56 273 ASN B O 1
ATOM 5037 N N . ARG B 1 274 ? -16.234 -27.969 -21.656 1 91.44 274 ARG B N 1
ATOM 5038 C CA . ARG B 1 274 ? -16.766 -29.266 -21.234 1 91.44 274 ARG B CA 1
ATOM 5039 C C . ARG B 1 274 ? -17.766 -29.094 -20.094 1 91.44 274 ARG B C 1
ATOM 5041 O O . ARG B 1 274 ? -18.828 -29.719 -20.094 1 91.44 274 ARG B O 1
ATOM 5048 N N . ALA B 1 275 ? -17.438 -28.281 -19.219 1 92.94 275 ALA B N 1
ATOM 5049 C CA . ALA B 1 275 ? -18.281 -28.078 -18.062 1 92.94 275 ALA B CA 1
ATOM 5050 C C . ALA B 1 275 ? -19.625 -27.453 -18.453 1 92.94 275 ALA B C 1
ATOM 5052 O O . ALA B 1 275 ? -20.672 -27.844 -17.938 1 92.94 275 ALA B O 1
ATOM 5053 N N . GLU B 1 276 ? -19.562 -26.531 -19.344 1 92.81 276 GLU B N 1
ATOM 5054 C CA . GLU B 1 276 ? -20.75 -25.828 -19.781 1 92.81 276 GLU B CA 1
ATOM 5055 C C . GLU B 1 276 ? -21.766 -26.797 -20.391 1 92.81 276 GLU B C 1
ATOM 5057 O O . GLU B 1 276 ? -22.953 -26.766 -20.047 1 92.81 276 GLU B O 1
ATOM 5062 N N . VAL B 1 277 ? -21.359 -27.672 -21.219 1 93.38 277 VAL B N 1
ATOM 5063 C CA . VAL B 1 277 ? -22.219 -28.609 -21.906 1 93.38 277 VAL B CA 1
ATOM 5064 C C . VAL B 1 277 ? -22.766 -29.641 -20.922 1 93.38 277 VAL B C 1
ATOM 5066 O O . VAL B 1 277 ? -23.969 -29.922 -20.906 1 93.38 277 VAL B O 1
ATOM 5069 N N . THR B 1 278 ? -21.891 -30.109 -20.125 1 94.81 278 THR B N 1
ATOM 5070 C CA . THR B 1 278 ? -22.266 -31.125 -19.156 1 94.81 278 THR B CA 1
ATOM 5071 C C . THR B 1 278 ? -23.328 -30.578 -18.188 1 94.81 278 THR B C 1
ATOM 5073 O O . THR B 1 278 ? -24.328 -31.25 -17.922 1 94.81 278 THR B O 1
ATOM 5076 N N . LEU B 1 279 ? -23.125 -29.438 -17.766 1 94.88 279 LEU B N 1
ATOM 5077 C CA . LEU B 1 279 ? -24.016 -28.859 -16.766 1 94.88 279 LEU B CA 1
ATOM 5078 C C . LEU B 1 279 ? -25.328 -28.422 -17.406 1 94.88 279 LEU B C 1
ATOM 5080 O O . LEU B 1 279 ? -26.391 -28.484 -16.781 1 94.88 279 LEU B O 1
ATOM 5084 N N . ALA B 1 280 ? -25.25 -27.938 -18.609 1 93 280 ALA B N 1
ATOM 5085 C CA . ALA B 1 280 ? -26.484 -27.594 -19.328 1 93 280 ALA B CA 1
ATOM 5086 C C . ALA B 1 280 ? -27.406 -28.797 -19.438 1 93 280 ALA B C 1
ATOM 5088 O O . ALA B 1 280 ? -28.609 -28.688 -19.188 1 93 280 ALA B O 1
ATOM 5089 N N . ASN B 1 281 ? -26.844 -29.891 -19.766 1 94.31 281 ASN B N 1
ATOM 5090 C CA . ASN B 1 281 ? -27.609 -31.109 -19.891 1 94.31 281 ASN B CA 1
ATOM 5091 C C . ASN B 1 281 ? -28.125 -31.594 -18.531 1 94.31 281 ASN B C 1
ATOM 5093 O O . ASN B 1 281 ? -29.234 -32.125 -18.438 1 94.31 281 ASN B O 1
ATOM 5097 N N . PHE B 1 282 ? -27.281 -31.438 -17.594 1 94.75 282 PHE B N 1
ATOM 5098 C CA . PHE B 1 282 ? -27.609 -31.875 -16.234 1 94.75 282 PHE B CA 1
ATOM 5099 C C . PHE B 1 282 ? -28.734 -31.047 -15.648 1 94.75 282 PHE B C 1
ATOM 5101 O O . PHE B 1 282 ? -29.641 -31.578 -15.008 1 94.75 282 PHE B O 1
ATOM 5108 N N . PHE B 1 283 ? -28.75 -29.734 -15.906 1 95.5 283 PHE B N 1
ATOM 5109 C CA . PHE B 1 283 ? -29.672 -28.812 -15.266 1 95.5 283 PHE B CA 1
ATOM 5110 C C . PHE B 1 283 ? -30.953 -28.656 -16.078 1 95.5 283 PHE B C 1
ATOM 5112 O O . PHE B 1 283 ? -31.984 -28.234 -15.555 1 95.5 283 PHE B O 1
ATOM 5119 N N . ALA B 1 284 ? -30.969 -28.984 -17.281 1 93.62 284 ALA B N 1
ATOM 5120 C CA . ALA B 1 284 ? -32.094 -28.781 -18.172 1 93.62 284 ALA B CA 1
ATOM 5121 C C . ALA B 1 284 ? -33.344 -29.469 -17.625 1 93.62 284 ALA B C 1
ATOM 5123 O O . ALA B 1 284 ? -34.375 -28.844 -17.438 1 93.62 284 ALA B O 1
ATOM 5124 N N . PRO B 1 285 ? -33.219 -30.75 -17.312 1 94.81 285 PRO B N 1
ATOM 5125 C CA . PRO B 1 285 ? -34.406 -31.422 -16.797 1 94.81 285 PRO B CA 1
ATOM 5126 C C . PRO B 1 285 ? -34.875 -30.859 -15.461 1 94.81 285 PRO B C 1
ATOM 5128 O O . PRO B 1 285 ? -36.062 -31.031 -15.094 1 94.81 285 PRO B O 1
ATOM 5131 N N . MET B 1 286 ? -34.062 -30.188 -14.758 1 93.94 286 MET B N 1
ATOM 5132 C CA . MET B 1 286 ? -34.375 -29.641 -13.438 1 93.94 286 MET B CA 1
ATOM 5133 C C . MET B 1 286 ? -35 -28.234 -13.562 1 93.94 286 MET B C 1
ATOM 5135 O O . MET B 1 286 ? -35.5 -27.688 -12.578 1 93.94 286 MET B O 1
ATOM 5139 N N . GLY B 1 287 ? -34.938 -27.641 -14.75 1 95.56 287 GLY B N 1
ATOM 5140 C CA . GLY B 1 287 ? -35.406 -26.281 -14.938 1 95.56 287 GLY B CA 1
ATOM 5141 C C . GLY B 1 287 ? -34.5 -25.234 -14.375 1 95.56 287 GLY B C 1
ATOM 5142 O O . GLY B 1 287 ? -34.938 -24.203 -13.867 1 95.56 287 GLY B O 1
ATOM 5143 N N . VAL B 1 288 ? -33.281 -25.547 -14.25 1 96.81 288 VAL B N 1
ATOM 5144 C CA . VAL B 1 288 ? -32.25 -24.641 -13.75 1 96.81 288 VAL B CA 1
ATOM 5145 C C . VAL B 1 288 ? -31.469 -24.047 -14.914 1 96.81 288 VAL B C 1
ATOM 5147 O O . VAL B 1 288 ? -31.125 -24.766 -15.859 1 96.81 288 VAL B O 1
ATOM 5150 N N . THR B 1 289 ? -31.234 -22.766 -14.867 1 95.81 289 THR B N 1
ATOM 5151 C CA . THR B 1 289 ? -30.516 -22.078 -15.945 1 95.81 289 THR B CA 1
ATOM 5152 C C . THR B 1 289 ? -29.125 -21.688 -15.484 1 95.81 289 THR B C 1
ATOM 5154 O O . THR B 1 289 ? -28.938 -21.234 -14.352 1 95.81 289 THR B O 1
ATOM 5157 N N . LEU B 1 290 ? -28.188 -21.859 -16.359 1 95.88 290 LEU B N 1
ATOM 5158 C CA . LEU B 1 290 ? -26.812 -21.453 -16.125 1 95.88 290 LEU B CA 1
ATOM 5159 C C . LEU B 1 290 ? -26.453 -20.25 -17 1 95.88 290 LEU B C 1
ATOM 5161 O O . LEU B 1 290 ? -26.594 -20.312 -18.219 1 95.88 290 LEU B O 1
ATOM 5165 N N . ILE B 1 291 ? -26.031 -19.172 -16.328 1 95.5 291 ILE B N 1
ATOM 5166 C CA . ILE B 1 291 ? -25.672 -17.953 -17.062 1 95.5 291 ILE B CA 1
ATOM 5167 C C . ILE B 1 291 ? -24.234 -17.562 -16.719 1 95.5 291 ILE B C 1
ATOM 5169 O O . ILE B 1 291 ? -23.781 -17.75 -15.594 1 95.5 291 ILE B O 1
ATOM 5173 N N . PHE B 1 292 ? -23.531 -17 -17.688 1 96.38 292 PHE B N 1
ATOM 5174 C CA . PHE B 1 292 ? -22.156 -16.578 -17.516 1 96.38 292 PHE B CA 1
ATOM 5175 C C . PHE B 1 292 ? -22.062 -15.055 -17.375 1 96.38 292 PHE B C 1
ATOM 5177 O O . PHE B 1 292 ? -22.703 -14.32 -18.141 1 96.38 292 PHE B O 1
ATOM 5184 N N . MET B 1 293 ? -21.297 -14.602 -16.438 1 95.56 293 MET B N 1
ATOM 5185 C CA . MET B 1 293 ? -21.062 -13.172 -16.234 1 95.56 293 MET B CA 1
ATOM 5186 C C . MET B 1 293 ? -20.172 -12.602 -17.344 1 95.56 293 MET B C 1
ATOM 5188 O O . MET B 1 293 ? -19.359 -13.328 -17.922 1 95.56 293 MET B O 1
ATOM 5192 N N . PRO B 1 294 ? -20.391 -11.305 -17.578 1 93.88 294 PRO B N 1
ATOM 5193 C CA . PRO B 1 294 ? -19.453 -10.672 -18.516 1 93.88 294 PRO B CA 1
ATOM 5194 C C . PRO B 1 294 ? -18 -10.82 -18.078 1 93.88 294 PRO B C 1
ATOM 5196 O O . PRO B 1 294 ? -17.719 -10.945 -16.891 1 93.88 294 PRO B O 1
ATOM 5199 N N . VAL B 1 295 ? -17.156 -10.797 -19.109 1 90.19 295 VAL B N 1
ATOM 5200 C CA . VAL B 1 295 ? -15.734 -11 -18.812 1 90.19 295 VAL B CA 1
ATOM 5201 C C . VAL B 1 295 ? -15.195 -9.836 -17.984 1 90.19 295 VAL B C 1
ATOM 5203 O O . VAL B 1 295 ? -15.562 -8.68 -18.219 1 90.19 295 VAL B O 1
ATOM 5206 N N . TYR B 1 296 ? -14.344 -10.117 -17.031 1 88.25 296 TYR B N 1
ATOM 5207 C CA . TYR B 1 296 ? -13.617 -9.164 -16.203 1 88.25 296 TYR B CA 1
ATOM 5208 C C . TYR B 1 296 ? -14.57 -8.227 -15.477 1 88.25 296 TYR B C 1
ATOM 5210 O O . TYR B 1 296 ? -14.359 -7.008 -15.461 1 88.25 296 TYR B O 1
ATOM 5218 N N . SER B 1 297 ? -15.609 -8.781 -14.969 1 91 297 SER B N 1
ATOM 5219 C CA . SER B 1 297 ? -16.609 -8 -14.227 1 91 297 SER B CA 1
ATOM 5220 C C . SER B 1 297 ? -16.844 -8.594 -12.844 1 91 297 SER B C 1
ATOM 5222 O O . SER B 1 297 ? -17.984 -8.93 -12.5 1 91 297 SER B O 1
ATOM 5224 N N . PRO B 1 298 ? -15.805 -8.562 -12.094 1 89.94 298 PRO B N 1
ATOM 5225 C CA . PRO B 1 298 ? -15.953 -9.156 -10.766 1 89.94 298 PRO B CA 1
ATOM 5226 C C . PRO B 1 298 ? -16.906 -8.367 -9.867 1 89.94 298 PRO B C 1
ATOM 5228 O O . PRO B 1 298 ? -17.438 -8.906 -8.891 1 89.94 298 PRO B O 1
ATOM 5231 N N . ASP B 1 299 ? -17.156 -7.16 -10.148 1 90 299 ASP B N 1
ATOM 5232 C CA . ASP B 1 299 ? -18.031 -6.293 -9.344 1 90 299 ASP B CA 1
ATOM 5233 C C . ASP B 1 299 ? -19.484 -6.719 -9.453 1 90 299 ASP B C 1
ATOM 5235 O O . ASP B 1 299 ? -20.312 -6.332 -8.633 1 90 299 ASP B O 1
ATOM 5239 N N . LEU B 1 300 ? -19.75 -7.512 -10.422 1 94.31 300 LEU B N 1
ATOM 5240 C CA . LEU B 1 300 ? -21.125 -7.945 -10.617 1 94.31 300 LEU B CA 1
ATOM 5241 C C . LEU B 1 300 ? -21.422 -9.219 -9.828 1 94.31 300 LEU B C 1
ATOM 5243 O O . LEU B 1 300 ? -22.562 -9.688 -9.797 1 94.31 300 LEU B O 1
ATOM 5247 N N . SER B 1 301 ? -20.422 -9.727 -9.164 1 95.75 301 SER B N 1
ATOM 5248 C CA . SER B 1 301 ? -20.578 -10.961 -8.398 1 95.75 301 SER B CA 1
ATOM 5249 C C . SER B 1 301 ? -20.891 -10.672 -6.938 1 95.75 301 SER B C 1
ATOM 5251 O O . SER B 1 301 ? -20.125 -9.961 -6.27 1 95.75 301 SER B O 1
ATOM 5253 N N . ALA B 1 302 ? -21.922 -11.289 -6.461 1 96.38 302 ALA B N 1
ATOM 5254 C CA . ALA B 1 302 ? -22.266 -11.133 -5.051 1 96.38 302 ALA B CA 1
ATOM 5255 C C . ALA B 1 302 ? -21.438 -12.078 -4.18 1 96.38 302 ALA B C 1
ATOM 5257 O O . ALA B 1 302 ? -21.469 -11.992 -2.949 1 96.38 302 ALA B O 1
ATOM 5258 N N . ALA B 1 303 ? -20.734 -12.977 -4.82 1 96.81 303 ALA B N 1
ATOM 5259 C CA . ALA B 1 303 ? -19.906 -13.922 -4.082 1 96.81 303 ALA B CA 1
ATOM 5260 C C . ALA B 1 303 ? -18.594 -13.266 -3.643 1 96.81 303 ALA B C 1
ATOM 5262 O O . ALA B 1 303 ? -18.031 -13.633 -2.611 1 96.81 303 ALA B O 1
ATOM 5263 N N . GLU B 1 304 ? -18.109 -12.281 -4.348 1 95.69 304 GLU B N 1
ATOM 5264 C CA . GLU B 1 304 ? -16.812 -11.641 -4.086 1 95.69 304 GLU B CA 1
ATOM 5265 C C . GLU B 1 304 ? -16.797 -10.969 -2.719 1 95.69 304 GLU B C 1
ATOM 5267 O O . GLU B 1 304 ? -15.875 -11.18 -1.927 1 95.69 304 GLU B O 1
ATOM 5272 N N . PRO B 1 305 ? -17.859 -10.219 -2.377 1 96.94 305 PRO B N 1
ATOM 5273 C CA . PRO B 1 305 ? -17.859 -9.602 -1.05 1 96.94 305 PRO B CA 1
ATOM 5274 C C . PRO B 1 305 ? -17.906 -10.633 0.079 1 96.94 305 PRO B C 1
ATOM 5276 O O . PRO B 1 305 ? -17.453 -10.359 1.191 1 96.94 305 PRO B O 1
ATOM 5279 N N . VAL B 1 306 ? -18.516 -11.758 -0.206 1 97.19 306 VAL B N 1
ATOM 5280 C CA . VAL B 1 306 ? -18.547 -12.812 0.801 1 97.19 306 VAL B CA 1
ATOM 5281 C C . VAL B 1 306 ? -17.125 -13.266 1.134 1 97.19 306 VAL B C 1
ATOM 5283 O O . VAL B 1 306 ? -16.766 -13.383 2.307 1 97.19 306 VAL B O 1
ATOM 5286 N N . PHE B 1 307 ? -16.344 -13.516 0.061 1 96.94 307 PHE B N 1
ATOM 5287 C CA . PHE B 1 307 ? -14.961 -13.922 0.266 1 96.94 307 PHE B CA 1
ATOM 5288 C C . PHE B 1 307 ? -14.18 -12.844 1.011 1 96.94 307 PHE B C 1
ATOM 5290 O O . PHE B 1 307 ? -13.367 -13.148 1.883 1 96.94 307 PHE B O 1
ATOM 5297 N N . MET B 1 308 ? -14.414 -11.625 0.642 1 96.06 308 MET B N 1
ATOM 5298 C CA . MET B 1 308 ? -13.727 -10.516 1.293 1 96.06 308 MET B CA 1
ATOM 5299 C C . MET B 1 308 ? -14.031 -10.484 2.787 1 96.06 308 MET B C 1
ATOM 5301 O O . MET B 1 308 ? -13.117 -10.375 3.609 1 96.06 308 MET B O 1
ATOM 5305 N N . LYS B 1 309 ? -15.281 -10.547 3.129 1 96.88 309 LYS B N 1
ATOM 5306 C CA . LYS B 1 309 ? -15.664 -10.539 4.535 1 96.88 309 LYS B CA 1
ATOM 5307 C C . LYS B 1 309 ? -15.062 -11.719 5.285 1 96.88 309 LYS B C 1
ATOM 5309 O O . LYS B 1 309 ? -14.57 -11.57 6.406 1 96.88 309 LYS B O 1
ATOM 5314 N N . SER B 1 310 ? -15.125 -12.867 4.672 1 96.69 310 SER B N 1
ATOM 5315 C CA . SER B 1 310 ? -14.523 -14.062 5.273 1 96.69 310 SER B CA 1
ATOM 5316 C C . SER B 1 310 ? -13.055 -13.836 5.59 1 96.69 310 SER B C 1
ATOM 5318 O O . SER B 1 310 ? -12.594 -14.148 6.691 1 96.69 310 SER B O 1
ATOM 5320 N N . LYS B 1 311 ? -12.32 -13.281 4.676 1 95.75 311 LYS B N 1
ATOM 5321 C CA . LYS B 1 311 ? -10.883 -13.078 4.848 1 95.75 311 LYS B CA 1
ATOM 5322 C C . LYS B 1 311 ? -10.609 -12.016 5.91 1 95.75 311 LYS B C 1
ATOM 5324 O O . LYS B 1 311 ? -9.609 -12.102 6.629 1 95.75 311 LYS B O 1
ATOM 5329 N N . ILE B 1 312 ? -11.461 -11.062 6.008 1 95.69 312 ILE B N 1
ATOM 5330 C CA . ILE B 1 312 ? -11.336 -10.047 7.051 1 95.69 312 ILE B CA 1
ATOM 5331 C C . ILE B 1 312 ? -11.547 -10.688 8.422 1 95.69 312 ILE B C 1
ATOM 5333 O O . ILE B 1 312 ? -10.797 -10.406 9.367 1 95.69 312 ILE B O 1
ATOM 5337 N N . VAL B 1 313 ? -12.539 -11.508 8.508 1 96.19 313 VAL B N 1
ATOM 5338 C CA . VAL B 1 313 ? -12.867 -12.188 9.758 1 96.19 313 VAL B CA 1
ATOM 5339 C C . VAL B 1 313 ? -11.703 -13.07 10.18 1 96.19 313 VAL B C 1
ATOM 5341 O O . VAL B 1 313 ? -11.352 -13.125 11.367 1 96.19 313 VAL B O 1
ATOM 5344 N N . LEU B 1 314 ? -11.062 -13.68 9.258 1 95.88 314 LEU B N 1
ATOM 5345 C CA . LEU B 1 314 ? -9.977 -14.617 9.531 1 95.88 314 LEU B CA 1
ATOM 5346 C C . LEU B 1 314 ? -8.766 -13.891 10.109 1 95.88 314 LEU B C 1
ATOM 5348 O O . LEU B 1 314 ? -7.891 -14.516 10.703 1 95.88 314 LEU B O 1
ATOM 5352 N N . LYS B 1 315 ? -8.68 -12.617 9.914 1 94.31 315 LYS B N 1
ATOM 5353 C CA . LYS B 1 315 ? -7.543 -11.836 10.398 1 94.31 315 LYS B CA 1
ATOM 5354 C C . LYS B 1 315 ? -7.707 -11.492 11.875 1 94.31 315 LYS B C 1
ATOM 5356 O O . LYS B 1 315 ? -6.762 -11.039 12.523 1 94.31 315 LYS B O 1
ATOM 5361 N N . GLN B 1 316 ? -8.867 -11.719 12.391 1 94.12 316 GLN B N 1
ATOM 5362 C CA . GLN B 1 316 ? -9.117 -11.422 13.797 1 94.12 316 GLN B CA 1
ATOM 5363 C C . GLN B 1 316 ? -8.281 -12.32 14.703 1 94.12 316 GLN B C 1
ATOM 5365 O O . GLN B 1 316 ? -7.941 -13.445 14.328 1 94.12 316 GLN B O 1
ATOM 5370 N N . GLU B 1 317 ? -7.965 -11.828 15.883 1 90.69 317 GLU B N 1
ATOM 5371 C CA . GLU B 1 317 ? -7.09 -12.508 16.844 1 90.69 317 GLU B CA 1
ATOM 5372 C C . GLU B 1 317 ? -7.629 -13.891 17.188 1 90.69 317 GLU B C 1
ATOM 5374 O O . GLU B 1 317 ? -6.855 -14.836 17.359 1 90.69 317 GLU B O 1
ATOM 5379 N N . ARG B 1 318 ? -8.945 -14.023 17.266 1 90.69 318 ARG B N 1
ATOM 5380 C CA . ARG B 1 318 ? -9.555 -15.273 17.719 1 90.69 318 ARG B CA 1
ATOM 5381 C C . ARG B 1 318 ? -9.328 -16.375 16.688 1 90.69 318 ARG B C 1
ATOM 5383 O O . ARG B 1 318 ? -9.453 -17.562 17.016 1 90.69 318 ARG B O 1
ATOM 5390 N N . PHE B 1 319 ? -9 -16.031 15.461 1 93.62 319 PHE B N 1
ATOM 5391 C CA . PHE B 1 319 ? -8.836 -17.031 14.406 1 93.62 319 PHE B CA 1
ATOM 5392 C C . PHE B 1 319 ? -7.371 -17.406 14.234 1 93.62 319 PHE B C 1
ATOM 5394 O O . PHE B 1 319 ? -7.051 -18.375 13.547 1 93.62 319 PHE B O 1
ATOM 5401 N N . GLN B 1 320 ? -6.418 -16.75 14.875 1 87.88 320 GLN B N 1
ATOM 5402 C CA . GLN B 1 320 ? -4.988 -16.922 14.648 1 87.88 320 GLN B CA 1
ATOM 5403 C C . GLN B 1 320 ? -4.531 -18.328 15 1 87.88 320 GLN B C 1
ATOM 5405 O O . GLN B 1 320 ? -3.746 -18.938 14.266 1 87.88 320 GLN B O 1
ATOM 5410 N N . THR B 1 321 ? -5.055 -18.828 16.031 1 88.44 321 THR B N 1
ATOM 5411 C CA . THR B 1 321 ? -4.656 -20.172 16.469 1 88.44 321 THR B CA 1
ATOM 5412 C C . THR B 1 321 ? -5.414 -21.234 15.68 1 88.44 321 THR B C 1
ATOM 5414 O O . THR B 1 321 ? -4.832 -22.234 15.266 1 88.44 321 THR B O 1
ATOM 5417 N N . ILE B 1 322 ? -6.648 -20.969 15.383 1 92.62 322 ILE B N 1
ATOM 5418 C CA . ILE B 1 322 ? -7.516 -21.953 14.727 1 92.62 322 ILE B CA 1
ATOM 5419 C C . ILE B 1 322 ? -7.023 -22.203 13.305 1 92.62 322 ILE B C 1
ATOM 5421 O O . ILE B 1 322 ? -6.996 -23.359 12.852 1 92.62 322 ILE B O 1
ATOM 5425 N N . ILE B 1 323 ? -6.637 -21.203 12.641 1 90.56 323 ILE B N 1
ATOM 5426 C CA . ILE B 1 323 ? -6.27 -21.312 11.234 1 90.56 323 ILE B CA 1
ATOM 5427 C C . ILE B 1 323 ? -4.984 -22.125 11.094 1 90.56 323 ILE B C 1
ATOM 5429 O O . ILE B 1 323 ? -4.812 -22.875 10.133 1 90.56 323 ILE B O 1
ATOM 5433 N N . LYS B 1 324 ? -4.098 -22.016 12.055 1 86.19 324 LYS B N 1
ATOM 5434 C CA . LYS B 1 324 ? -2.846 -22.766 12.031 1 86.19 324 LYS B CA 1
ATOM 5435 C C . LYS B 1 324 ? -3.094 -24.25 12.258 1 86.19 324 LYS B C 1
ATOM 5437 O O . LYS B 1 324 ? -2.371 -25.094 11.727 1 86.19 324 LYS B O 1
ATOM 5442 N N . GLU B 1 325 ? -4.121 -24.516 13.008 1 90.25 325 GLU B N 1
ATOM 5443 C CA . GLU B 1 325 ? -4.441 -25.891 13.336 1 90.25 325 GLU B CA 1
ATOM 5444 C C . GLU B 1 325 ? -5.262 -26.547 12.227 1 90.25 325 GLU B C 1
ATOM 5446 O O . GLU B 1 325 ? -4.984 -27.688 11.828 1 90.25 325 GLU B O 1
ATOM 5451 N N . ASN B 1 326 ? -6.305 -25.812 11.789 1 93.5 326 ASN B N 1
ATOM 5452 C CA . ASN B 1 326 ? -7.207 -26.312 10.758 1 93.5 326 ASN B CA 1
ATOM 5453 C C . ASN B 1 326 ? -7.734 -25.188 9.867 1 93.5 326 ASN B C 1
ATOM 5455 O O . ASN B 1 326 ? -8.719 -24.531 10.211 1 93.5 326 ASN B O 1
ATOM 5459 N N . LEU B 1 327 ? -7.172 -25.078 8.672 1 93.25 327 LEU B N 1
ATOM 5460 C CA . LEU B 1 327 ? -7.508 -24 7.754 1 93.25 327 LEU B CA 1
ATOM 5461 C C . LEU B 1 327 ? -8.953 -24.109 7.285 1 93.25 327 LEU B C 1
ATOM 5463 O O . LEU B 1 327 ? -9.703 -23.125 7.324 1 93.25 327 LEU B O 1
ATOM 5467 N N . LYS B 1 328 ? -9.406 -25.297 6.898 1 95.31 328 LYS B N 1
ATOM 5468 C CA . LYS B 1 328 ? -10.758 -25.5 6.379 1 95.31 328 LYS B CA 1
ATOM 5469 C C . LYS B 1 328 ? -11.812 -25.156 7.43 1 95.31 328 LYS B C 1
ATOM 5471 O O . LYS B 1 328 ? -12.805 -24.5 7.129 1 95.31 328 LYS B O 1
ATOM 5476 N N . PHE B 1 329 ? -11.508 -25.609 8.57 1 95.88 329 PHE B N 1
ATOM 5477 C CA . PHE B 1 329 ? -12.43 -25.344 9.672 1 95.88 329 PHE B CA 1
ATOM 5478 C C . PHE B 1 329 ? -12.523 -23.844 9.961 1 95.88 329 PHE B C 1
ATOM 5480 O O . PHE B 1 329 ? -13.617 -23.312 10.141 1 95.88 329 PHE B O 1
ATOM 5487 N N . ALA B 1 330 ? -11.383 -23.188 9.977 1 95.94 330 ALA B N 1
ATOM 5488 C CA . ALA B 1 330 ? -11.352 -21.75 10.211 1 95.94 330 ALA B CA 1
ATOM 5489 C C . ALA B 1 330 ? -12.156 -21 9.156 1 95.94 330 ALA B C 1
ATOM 5491 O O . ALA B 1 330 ? -12.922 -20.094 9.477 1 95.94 330 ALA B O 1
ATOM 5492 N N . VAL B 1 331 ? -11.992 -21.422 7.938 1 96.69 331 VAL B N 1
ATOM 5493 C CA . VAL B 1 331 ? -12.695 -20.766 6.836 1 96.69 331 VAL B CA 1
ATOM 5494 C C . VAL B 1 331 ? -14.195 -21 6.969 1 96.69 331 VAL B C 1
ATOM 5496 O O . VAL B 1 331 ? -14.992 -20.078 6.793 1 96.69 331 VAL B O 1
ATOM 5499 N N . SER B 1 332 ? -14.586 -22.172 7.312 1 96.25 332 SER B N 1
ATOM 5500 C CA . SER B 1 332 ? -16 -22.484 7.504 1 96.25 332 SER B CA 1
ATOM 5501 C C . SER B 1 332 ? -16.609 -21.625 8.609 1 96.25 332 SER B C 1
ATOM 5503 O O . SER B 1 332 ? -17.719 -21.109 8.461 1 96.25 332 SER B O 1
ATOM 5505 N N . LEU B 1 333 ? -15.82 -21.484 9.648 1 96.44 333 LEU B N 1
ATOM 5506 C CA . LEU B 1 333 ? -16.281 -20.656 10.75 1 96.44 333 LEU B CA 1
ATOM 5507 C C . LEU B 1 333 ? -16.438 -19.203 10.305 1 96.44 333 LEU B C 1
ATOM 5509 O O . LEU B 1 333 ? -17.406 -18.531 10.695 1 96.44 333 LEU B O 1
ATOM 5513 N N . SER B 1 334 ? -15.5 -18.734 9.523 1 96.75 334 SER B N 1
ATOM 5514 C CA . SER B 1 334 ? -15.57 -17.359 9.047 1 96.75 334 SER B CA 1
ATOM 5515 C C . SER B 1 334 ? -16.781 -17.156 8.148 1 96.75 334 SER B C 1
ATOM 5517 O O . SER B 1 334 ? -17.391 -16.078 8.164 1 96.75 334 SER B O 1
ATOM 5519 N N . LEU B 1 335 ? -17.172 -18.094 7.375 1 95.94 335 LEU B N 1
ATOM 5520 C CA . LEU B 1 335 ? -18.344 -18.016 6.508 1 95.94 335 LEU B CA 1
ATOM 5521 C C . LEU B 1 335 ? -19.625 -17.953 7.332 1 95.94 335 LEU B C 1
ATOM 5523 O O . LEU B 1 335 ? -20.594 -17.328 6.914 1 95.94 335 LEU B O 1
ATOM 5527 N N . GLY B 1 336 ? -19.547 -18.625 8.461 1 94.06 336 GLY B N 1
ATOM 5528 C CA . GLY B 1 336 ? -20.688 -18.594 9.359 1 94.06 336 GLY B CA 1
ATOM 5529 C C . GLY B 1 336 ? -21 -17.203 9.891 1 94.06 336 GLY B C 1
ATOM 5530 O O . GLY B 1 336 ? -22.109 -16.938 10.344 1 94.06 336 GLY B O 1
ATOM 5531 N N . GLU B 1 337 ? -20.062 -16.328 9.75 1 94.62 337 GLU B N 1
ATOM 5532 C CA . GLU B 1 337 ? -20.25 -14.961 10.25 1 94.62 337 GLU B CA 1
ATOM 5533 C C . GLU B 1 337 ? -20.922 -14.078 9.211 1 94.62 337 GLU B C 1
ATOM 5535 O O . GLU B 1 337 ? -21.281 -12.938 9.508 1 94.62 337 GLU B O 1
ATOM 5540 N N . VAL B 1 338 ? -21.078 -14.562 8.039 1 94.62 338 VAL B N 1
ATOM 5541 C CA . VAL B 1 338 ? -21.797 -13.828 7 1 94.62 338 VAL B CA 1
ATOM 5542 C C . VAL B 1 338 ? -23.297 -13.961 7.219 1 94.62 338 VAL B C 1
ATOM 5544 O O . VAL B 1 338 ? -23.859 -15.047 7.059 1 94.62 338 VAL B O 1
ATOM 5547 N N . THR B 1 339 ? -23.984 -12.875 7.461 1 94.38 339 THR B N 1
ATOM 5548 C CA . THR B 1 339 ? -25.406 -12.891 7.773 1 94.38 339 THR B CA 1
ATOM 5549 C C . THR B 1 339 ? -26.234 -12.664 6.512 1 94.38 339 THR B C 1
ATOM 5551 O O . THR B 1 339 ? -25.688 -12.328 5.457 1 94.38 339 THR B O 1
ATOM 5554 N N . THR B 1 340 ? -27.547 -12.898 6.68 1 93.31 340 THR B N 1
ATOM 5555 C CA . THR B 1 340 ? -28.469 -12.656 5.582 1 93.31 340 THR B CA 1
ATOM 5556 C C . THR B 1 340 ? -28.5 -11.172 5.23 1 93.31 340 THR B C 1
ATOM 5558 O O . THR B 1 340 ? -28.641 -10.805 4.059 1 93.31 340 THR B O 1
ATOM 5561 N N . SER B 1 341 ? -28.375 -10.406 6.234 1 95.31 341 SER B N 1
ATOM 5562 C CA . SER B 1 341 ? -28.312 -8.969 5.98 1 95.31 341 SER B CA 1
ATOM 5563 C C . SER B 1 341 ? -27.109 -8.602 5.125 1 95.31 341 SER B C 1
ATOM 5565 O O . SER B 1 341 ? -27.203 -7.75 4.242 1 95.31 341 SER B O 1
ATOM 5567 N N . ASP B 1 342 ? -26.016 -9.273 5.387 1 96.06 342 ASP B N 1
ATOM 5568 C CA . ASP B 1 342 ? -24.812 -9.055 4.59 1 96.06 342 ASP B CA 1
ATOM 5569 C C . ASP B 1 342 ? -25.062 -9.398 3.121 1 96.06 342 ASP B C 1
ATOM 5571 O O . ASP B 1 342 ? -24.766 -8.602 2.232 1 96.06 342 ASP B O 1
ATOM 5575 N N . THR B 1 343 ? -25.625 -10.562 2.908 1 96 343 THR B N 1
ATOM 5576 C CA . THR B 1 343 ? -25.797 -11.023 1.536 1 96 343 THR B CA 1
ATOM 5577 C C . THR B 1 343 ? -26.766 -10.109 0.778 1 96 343 THR B C 1
ATOM 5579 O O . THR B 1 343 ? -26.562 -9.852 -0.412 1 96 343 THR B O 1
ATOM 5582 N N . ARG B 1 344 ? -27.781 -9.633 1.402 1 95.81 344 ARG B N 1
ATOM 5583 C CA . ARG B 1 344 ? -28.688 -8.68 0.765 1 95.81 344 ARG B CA 1
ATOM 5584 C C . ARG B 1 344 ? -27.938 -7.414 0.352 1 95.81 344 ARG B C 1
ATOM 5586 O O . ARG B 1 344 ? -28.156 -6.891 -0.743 1 95.81 344 ARG B O 1
ATOM 5593 N N . GLU B 1 345 ? -27.109 -7.051 1.24 1 95.75 345 GLU B N 1
ATOM 5594 C CA . GLU B 1 345 ? -26.297 -5.875 0.918 1 95.75 345 GLU B CA 1
ATOM 5595 C C . GLU B 1 345 ? -25.344 -6.156 -0.245 1 95.75 345 GLU B C 1
ATOM 5597 O O . GLU B 1 345 ? -25.125 -5.289 -1.092 1 95.75 345 GLU B O 1
ATOM 5602 N N . PHE B 1 346 ? -24.812 -7.316 -0.234 1 96.19 346 PHE B N 1
ATOM 5603 C CA . PHE B 1 346 ? -23.906 -7.691 -1.312 1 96.19 346 PHE B CA 1
ATOM 5604 C C . PHE B 1 346 ? -24.641 -7.738 -2.646 1 96.19 346 PHE B C 1
ATOM 5606 O O . PHE B 1 346 ? -24.125 -7.281 -3.664 1 96.19 346 PHE B O 1
ATOM 5613 N N . PHE B 1 347 ? -25.859 -8.266 -2.658 1 96.81 347 PHE B N 1
ATOM 5614 C CA . PHE B 1 347 ? -26.688 -8.289 -3.859 1 96.81 347 PHE B CA 1
ATOM 5615 C C . PHE B 1 347 ? -26.984 -6.867 -4.328 1 96.81 347 PHE B C 1
ATOM 5617 O O . PHE B 1 347 ? -26.828 -6.555 -5.512 1 96.81 347 PHE B O 1
ATOM 5624 N N . ASN B 1 348 ? -27.312 -6.039 -3.4 1 95.31 348 ASN B N 1
ATOM 5625 C CA . ASN B 1 348 ? -27.578 -4.648 -3.74 1 95.31 348 ASN B CA 1
ATOM 5626 C C . ASN B 1 348 ? -26.344 -3.945 -4.273 1 95.31 348 ASN B C 1
ATOM 5628 O O . ASN B 1 348 ? -26.438 -3.098 -5.164 1 95.31 348 ASN B O 1
ATOM 5632 N N . GLY B 1 349 ? -25.281 -4.355 -3.732 1 94 349 GLY B N 1
ATOM 5633 C CA . GLY B 1 349 ? -24.016 -3.736 -4.098 1 94 349 GLY B CA 1
ATOM 5634 C C . GLY B 1 349 ? -23.625 -3.994 -5.539 1 94 349 GLY B C 1
ATOM 5635 O O . GLY B 1 349 ? -22.797 -3.27 -6.102 1 94 349 GLY B O 1
ATOM 5636 N N . THR B 1 350 ? -24.156 -5.008 -6.168 1 93.75 350 THR B N 1
ATOM 5637 C CA . THR B 1 350 ? -23.859 -5.297 -7.566 1 93.75 350 THR B CA 1
ATOM 5638 C C . THR B 1 350 ? -24.5 -4.258 -8.477 1 93.75 350 THR B C 1
ATOM 5640 O O . THR B 1 350 ? -24.125 -4.133 -9.648 1 93.75 350 THR B O 1
ATOM 5643 N N . GLY B 1 351 ? -25.547 -3.643 -7.953 1 91.25 351 GLY B N 1
ATOM 5644 C CA . GLY B 1 351 ? -26.266 -2.645 -8.734 1 91.25 351 GLY B CA 1
ATOM 5645 C C . GLY B 1 351 ? -27.375 -3.234 -9.594 1 91.25 351 GLY B C 1
ATOM 5646 O O . GLY B 1 351 ? -28.062 -2.51 -10.32 1 91.25 351 GLY B O 1
ATOM 5647 N N . MET B 1 352 ? -27.5 -4.508 -9.531 1 93 352 MET B N 1
ATOM 5648 C CA . MET B 1 352 ? -28.469 -5.18 -10.398 1 93 352 MET B CA 1
ATOM 5649 C C . MET B 1 352 ? -29.766 -5.449 -9.656 1 93 352 MET B C 1
ATOM 5651 O O . MET B 1 352 ? -30.797 -5.758 -10.273 1 93 352 MET B O 1
ATOM 5655 N N . PHE B 1 353 ? -29.688 -5.289 -8.359 1 90.25 353 PHE B N 1
ATOM 5656 C CA . PHE B 1 353 ? -30.828 -5.676 -7.539 1 90.25 353 PHE B CA 1
ATOM 5657 C C . PHE B 1 353 ? -31.266 -4.52 -6.645 1 90.25 353 PHE B C 1
ATOM 5659 O O . PHE B 1 353 ? -30.469 -3.621 -6.352 1 90.25 353 PHE B O 1
ATOM 5666 N N . ASN B 1 354 ? -32.562 -4.465 -6.43 1 85.81 354 ASN B N 1
ATOM 5667 C CA . ASN B 1 354 ? -33.094 -3.551 -5.434 1 85.81 354 ASN B CA 1
ATOM 5668 C C . ASN B 1 354 ? -33.812 -4.301 -4.309 1 85.81 354 ASN B C 1
ATOM 5670 O O . ASN B 1 354 ? -35.062 -4.395 -4.301 1 85.81 354 ASN B O 1
ATOM 5674 N N . VAL B 1 355 ? -33.062 -4.918 -3.549 1 82 355 VAL B N 1
ATOM 5675 C CA . VAL B 1 355 ? -33.625 -5.762 -2.492 1 82 355 VAL B CA 1
ATOM 5676 C C . VAL B 1 355 ? -33.188 -5.215 -1.128 1 82 355 VAL B C 1
ATOM 5678 O O . VAL B 1 355 ? -32.156 -4.543 -1.008 1 82 355 VAL B O 1
#

Nearest PDB structures (foldseek):
  5hoo-assembly1_B  TM=7.068E-01  e=2.090E-12  Drosophila mauritiana
  4r79-assembly1_B  TM=6.282E-01  e=3.811E-12  Drosophila mauritiana
  3hos-assembly1_B  TM=6.759E-01  e=1.857E-11  Drosophila mauritiana
  4u7b-assembly2_G-2  TM=5.994E-01  e=2.207E-12  Drosophila mauritiana
  5cr4-assembly1_A  TM=7.284E-01  e=1.048E-08  synthetic construct

Organism: Mytilus galloprovincialis (NCBI:txid29158)

InterPro domains:
  IPR001523 Paired domain [PF00292] (48-132)
  IPR009057 Homedomain-like superfamily [SSF46689] (45-134)
  IPR036397 Ribonuclease H superfamily [G3DSA:3.30.420.10] (133-351)
  IPR038717 Tc1-like transposase, DDE domain [PF13358] (174-321)

pLDDT: mean 89.81, std 7.94, range [53.19, 98.12]

Solvent-accessible surface area (backbone atoms only — not comparable to full-atom values): 39339 Å² total; per-residue (Å²): 107,81,42,66,49,99,67,60,33,74,43,50,72,94,56,79,80,49,60,64,53,48,46,51,54,47,44,51,41,42,72,66,56,32,37,57,88,75,69,42,61,55,88,64,46,49,57,52,50,18,63,73,70,33,49,53,46,64,56,48,48,52,48,48,53,42,27,42,72,66,73,47,71,68,86,75,78,80,80,72,80,80,68,91,67,51,68,69,51,51,50,48,51,48,52,49,37,69,75,37,30,54,64,46,57,68,60,48,47,53,50,43,63,72,66,44,80,61,79,71,88,71,74,48,59,63,58,51,52,47,42,38,42,70,73,62,41,30,41,83,40,65,48,43,65,53,50,44,70,39,68,33,69,69,41,44,51,50,39,51,52,49,50,58,51,56,55,74,48,59,63,85,36,38,33,30,44,50,74,47,78,45,43,60,68,56,36,57,66,59,45,22,42,25,47,69,95,49,81,26,71,47,78,36,72,81,65,89,52,72,42,34,21,38,40,39,34,31,33,43,82,18,77,40,46,70,53,79,39,85,36,79,83,44,46,65,56,50,52,50,49,54,54,51,40,54,73,34,58,29,98,85,67,43,61,53,51,47,70,65,24,35,40,38,32,59,68,48,73,55,53,36,70,70,44,39,55,53,46,51,62,64,27,49,86,51,46,35,44,81,45,70,43,54,62,87,46,66,67,64,41,49,45,53,59,51,54,51,50,26,47,56,51,35,38,37,76,88,33,55,64,44,30,75,74,36,49,69,58,39,51,53,54,28,49,67,68,58,42,44,70,51,30,32,50,32,42,31,66,41,68,64,45,92,107,106,80,41,66,50,98,67,60,32,74,41,50,73,94,56,80,80,49,58,65,51,50,47,49,54,49,44,52,42,44,71,65,56,31,36,58,88,76,70,42,60,55,88,63,44,49,55,52,50,16,63,73,69,32,46,54,48,66,55,48,49,52,48,48,53,41,27,44,71,65,72,47,72,70,86,76,81,81,80,74,82,80,70,90,68,50,70,68,52,51,51,47,51,50,53,50,37,69,74,38,29,55,64,47,59,69,58,50,48,53,51,43,62,72,66,42,79,61,79,70,87,74,75,49,60,64,57,52,50,47,42,38,42,69,73,62,40,31,41,81,39,67,48,43,65,53,49,44,69,40,68,34,72,68,43,44,52,48,39,51,52,49,49,56,51,56,56,72,48,60,64,85,36,37,32,29,44,50,74,47,78,43,43,60,66,55,34,58,69,60,44,22,41,24,47,68,95,50,82,26,71,48,78,36,72,82,65,90,54,72,42,33,22,39,41,39,34,32,34,43,81,18,78,41,46,71,52,79,39,85,36,78,82,43,48,66,56,49,51,50,47,54,55,53,40,56,73,33,57,29,98,88,67,44,62,54,51,49,70,65,24,34,39,36,31,60,70,49,73,57,54,36,71,70,42,40,55,53,47,50,62,64,27,48,86,52,45,36,44,82,45,69,43,54,63,87,44,68,68,63,41,49,44,53,56,52,54,50,51,26,46,56,50,35,40,36,77,86,32,55,64,45,30,75,75,35,49,68,58,39,52,53,54,28,51,68,70,57,42,44,69,51,29,33,48,32,41,32,66,40,68,63,43,93,107

Sequence (710 aa):
MERQNKYGRRFKQGFKLSDDFRTLTIDKCLEYGGNSDNQTIPRGTFSKVSEELKVTDFFVRKMWKQFCIDKEVKCKPHKGLQPKLSNPDKEYILAKKMEKPTISLSELREKLLHNSVVPNNNVSRMTICRVIKKDLNMTFKKVSRPKAERFTAANLRYTQAFIDHIQTLDANKILFMDESGYVVTVANRTRGHSEVGTRCVEVERYHPNPNVTLNLIVGLNGRMYHNFVDGTSDTNTYLQFMGEASHANTENGISVIAPGDTIIVDNSPLHRNRAEVTLANFFAPMGVTLIFMPVYSPDLSAAEPVFMKSKIVLKQERFQTIIKENLKFAVSLSLGEVTTSDTREFFNGTGMFNVMERQNKYGRRFKQGFKLSDDFRTLTIDKCLEYGGNSDNQTIPRGTFSKVSEELKVTDFFVRKMWKQFCIDKEVKCKPHKGLQPKLSNPDKEYILAKKMEKPTISLSELREKLLHNSVVPNNNVSRMTICRVIKKDLNMTFKKVSRPKAERFTAANLRYTQAFIDHIQTLDANKILFMDESGYVVTVANRTRGHSEVGTRCVEVERYHPNPNVTLNLIVGLNGRMYHNFVDGTSDTNTYLQFMGEASHANTENGISVIAPGDTIIVDNSPLHRNRAEVTLANFFAPMGVTLIFMPVYSPDLSAAEPVFMKSKIVLKQERFQTIIKENLKFAVSLSLGEVTTSDTREFFNGTGMFNV